Protein AF-A0A7X6VPW9-F1 (afdb_monomer_lite)

Structure (mmCIF, N/CA/C/O backbone):
data_AF-A0A7X6VPW9-F1
#
_entry.id   AF-A0A7X6VPW9-F1
#
loop_
_atom_site.group_PDB
_atom_site.id
_atom_site.type_symbol
_atom_site.label_atom_id
_atom_site.label_alt_id
_atom_site.label_comp_id
_atom_site.label_asym_id
_atom_site.label_entity_id
_atom_site.label_seq_id
_atom_site.pdbx_PDB_ins_code
_atom_site.Cartn_x
_atom_site.Cartn_y
_atom_site.Cartn_z
_atom_site.occupancy
_atom_site.B_iso_or_equiv
_atom_site.auth_seq_id
_atom_site.auth_comp_id
_atom_site.auth_asym_id
_atom_site.auth_atom_id
_atom_site.pdbx_PDB_model_num
ATOM 1 N N . MET A 1 1 ? 8.548 7.202 4.779 1.00 38.59 1 MET A N 1
ATOM 2 C CA . MET A 1 1 ? 9.000 7.672 3.436 1.00 38.59 1 MET A CA 1
ATOM 3 C C . MET A 1 1 ? 10.246 6.961 2.895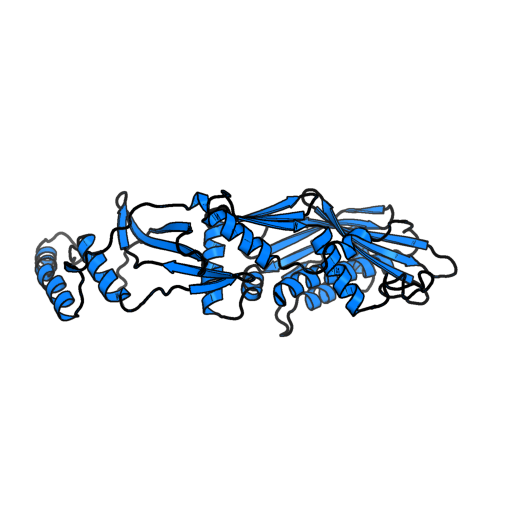 1.00 38.59 1 MET A C 1
ATOM 5 O O . MET A 1 1 ? 10.114 6.258 1.903 1.00 38.59 1 MET A O 1
ATOM 9 N N . LYS A 1 2 ? 11.444 7.090 3.501 1.00 44.09 2 LYS A N 1
ATOM 10 C CA . LYS A 1 2 ? 12.704 6.524 2.947 1.00 44.09 2 LYS A CA 1
ATOM 11 C C . LYS A 1 2 ? 12.628 5.031 2.587 1.00 44.09 2 LYS A C 1
ATOM 13 O O . LYS A 1 2 ? 13.277 4.612 1.638 1.00 44.09 2 LYS A O 1
ATOM 18 N N . LYS A 1 3 ? 11.846 4.243 3.328 1.00 51.88 3 LYS A N 1
ATOM 19 C CA . LYS A 1 3 ? 11.733 2.793 3.142 1.00 51.88 3 LYS A CA 1
ATOM 20 C C . LYS A 1 3 ? 10.698 2.377 2.074 1.00 51.88 3 LYS A C 1
ATOM 22 O O . LYS A 1 3 ? 11.030 1.548 1.243 1.00 51.88 3 LYS A O 1
ATOM 27 N N . LEU A 1 4 ? 9.534 3.036 1.981 1.00 50.69 4 LEU A N 1
ATOM 28 C CA . LEU A 1 4 ? 8.599 2.864 0.847 1.00 50.69 4 LEU A CA 1
ATOM 29 C C . LEU A 1 4 ? 9.268 3.221 -0.493 1.00 50.69 4 LEU A C 1
ATOM 31 O O . LEU A 1 4 ? 9.132 2.507 -1.481 1.00 50.69 4 LEU A O 1
ATOM 35 N N . PHE A 1 5 ? 10.076 4.289 -0.501 1.00 55.38 5 PHE A N 1
ATOM 36 C CA . PHE A 1 5 ? 10.921 4.610 -1.648 1.00 55.38 5 PHE A CA 1
ATOM 37 C C . PHE A 1 5 ? 11.896 3.467 -1.962 1.00 55.38 5 PHE A C 1
ATOM 39 O O . PHE A 1 5 ? 11.997 3.087 -3.121 1.00 55.38 5 PHE A O 1
ATOM 46 N N . LYS A 1 6 ? 12.572 2.871 -0.966 1.00 56.34 6 LYS A N 1
ATOM 47 C CA . LYS A 1 6 ? 13.456 1.709 -1.190 1.00 56.34 6 LYS A CA 1
ATOM 48 C C . LYS A 1 6 ? 12.727 0.525 -1.830 1.00 56.34 6 LYS A C 1
ATOM 50 O O . LYS A 1 6 ? 13.321 -0.111 -2.685 1.00 56.34 6 LYS A O 1
ATOM 55 N N . LEU A 1 7 ? 11.470 0.264 -1.477 1.00 59.59 7 LEU A N 1
ATOM 56 C CA . LEU A 1 7 ? 10.673 -0.801 -2.090 1.00 59.59 7 LEU A CA 1
ATOM 57 C C . LEU A 1 7 ? 10.405 -0.545 -3.579 1.00 59.59 7 LEU A C 1
ATOM 59 O O . LEU A 1 7 ? 10.707 -1.387 -4.423 1.00 59.59 7 LEU A O 1
ATOM 63 N N . ILE A 1 8 ? 9.893 0.647 -3.899 1.00 58.84 8 ILE A N 1
ATOM 64 C CA . ILE A 1 8 ? 9.652 1.081 -5.282 1.00 58.84 8 ILE A CA 1
ATOM 65 C C . ILE A 1 8 ? 10.965 1.030 -6.078 1.00 58.84 8 ILE A C 1
ATOM 67 O O . ILE A 1 8 ? 10.999 0.511 -7.192 1.00 58.84 8 ILE A O 1
ATOM 71 N N . PHE A 1 9 ? 12.071 1.491 -5.486 1.00 61.12 9 PHE A N 1
ATOM 72 C CA . PHE A 1 9 ? 13.394 1.416 -6.105 1.00 61.12 9 PHE A CA 1
ATOM 73 C C . PHE A 1 9 ? 13.933 -0.004 -6.231 1.00 61.12 9 PHE A C 1
ATOM 75 O O . PHE A 1 9 ? 14.598 -0.273 -7.222 1.00 61.12 9 PHE A O 1
ATOM 82 N N . GLY A 1 10 ? 13.649 -0.903 -5.290 1.00 63.62 10 GLY A N 1
ATOM 83 C CA . GLY A 1 10 ? 14.022 -2.315 -5.370 1.00 63.62 10 GLY A CA 1
ATOM 84 C C . GLY A 1 10 ? 13.338 -2.997 -6.551 1.00 63.62 10 GLY A C 1
ATOM 85 O O . GLY A 1 10 ? 14.007 -3.630 -7.365 1.00 63.62 10 GLY A O 1
ATOM 86 N N . LEU A 1 11 ? 12.033 -2.757 -6.720 1.00 63.47 11 LEU A N 1
ATOM 87 C CA . LEU A 1 11 ? 11.271 -3.193 -7.893 1.00 63.47 11 LEU A CA 1
ATOM 88 C C . LEU A 1 11 ? 11.865 -2.629 -9.192 1.00 63.47 11 LEU A C 1
ATOM 90 O O . LEU A 1 11 ? 12.164 -3.384 -10.112 1.00 63.47 11 LEU A O 1
ATOM 94 N N . ILE A 1 12 ? 12.107 -1.316 -9.262 1.00 63.56 12 ILE A N 1
ATOM 95 C CA . ILE A 1 12 ? 12.683 -0.675 -10.457 1.00 63.56 12 ILE A CA 1
ATOM 96 C C . ILE A 1 12 ? 14.096 -1.207 -10.754 1.00 63.56 12 ILE A C 1
ATOM 98 O O . ILE A 1 12 ? 14.399 -1.528 -11.900 1.00 63.56 12 ILE A O 1
ATOM 102 N N . ALA A 1 13 ? 14.965 -1.322 -9.749 1.00 66.31 13 ALA A N 1
ATOM 103 C CA . ALA A 1 13 ? 16.344 -1.784 -9.900 1.00 66.31 13 ALA A CA 1
ATOM 104 C C . ALA A 1 13 ? 16.406 -3.245 -10.355 1.00 66.31 13 ALA A C 1
ATOM 106 O O . ALA A 1 13 ? 17.121 -3.549 -11.314 1.00 66.31 13 ALA A O 1
ATOM 107 N N . GLY A 1 14 ? 15.606 -4.123 -9.741 1.00 69.00 14 GLY A N 1
ATOM 108 C CA . GLY A 1 14 ? 15.511 -5.520 -10.155 1.00 69.00 14 GLY A CA 1
ATOM 109 C C . GLY A 1 14 ? 15.068 -5.651 -11.614 1.00 69.00 14 GLY A C 1
ATOM 110 O O . GLY A 1 14 ? 15.642 -6.417 -12.389 1.00 69.00 14 GLY A O 1
ATOM 111 N N . VAL A 1 15 ? 14.125 -4.809 -12.034 1.00 66.19 15 VAL A N 1
ATOM 112 C CA . VAL A 1 15 ? 13.649 -4.753 -13.420 1.00 66.19 15 VAL A CA 1
ATOM 113 C C . VAL A 1 15 ? 14.715 -4.228 -14.384 1.00 66.19 15 VAL A C 1
ATOM 115 O O . VAL A 1 15 ? 14.862 -4.763 -15.484 1.00 66.19 15 VAL A O 1
ATOM 118 N N . ILE A 1 16 ? 15.488 -3.213 -13.990 1.00 66.38 16 ILE A N 1
ATOM 119 C CA . ILE A 1 16 ? 16.600 -2.690 -14.796 1.00 66.38 16 ILE A CA 1
ATOM 120 C C . ILE A 1 16 ? 17.638 -3.783 -15.044 1.00 66.38 16 ILE A C 1
ATOM 122 O O . ILE A 1 16 ? 18.076 -3.958 -16.179 1.00 66.38 16 ILE A O 1
ATOM 126 N N . ILE A 1 17 ? 18.012 -4.533 -14.009 1.00 71.06 17 ILE A N 1
ATOM 127 C CA . ILE A 1 17 ? 19.004 -5.610 -14.112 1.00 71.06 17 ILE A CA 1
ATOM 128 C C . ILE A 1 17 ? 18.495 -6.710 -15.027 1.00 71.06 17 ILE A C 1
ATOM 130 O O . ILE A 1 17 ? 19.197 -7.105 -15.959 1.00 71.06 17 ILE A O 1
ATOM 134 N N . LEU A 1 18 ? 17.246 -7.135 -14.827 1.00 74.31 18 LEU A N 1
ATOM 135 C CA . LEU A 1 18 ? 16.594 -8.106 -15.693 1.00 74.31 18 LEU A CA 1
ATOM 136 C C . LEU A 1 18 ? 16.639 -7.647 -17.159 1.00 74.31 18 LEU A C 1
ATOM 138 O O . LEU A 1 18 ? 17.062 -8.396 -18.040 1.00 74.31 18 LEU A O 1
ATOM 142 N N . ALA A 1 19 ? 16.265 -6.395 -17.424 1.00 67.81 19 ALA A N 1
ATOM 143 C CA . ALA A 1 19 ? 16.240 -5.829 -18.766 1.00 67.81 19 ALA A CA 1
ATOM 144 C C . ALA A 1 19 ? 17.644 -5.693 -19.392 1.00 67.81 19 ALA A C 1
ATOM 146 O O . ALA A 1 19 ? 17.805 -5.995 -20.577 1.00 67.81 19 ALA A O 1
ATOM 147 N N . ILE A 1 20 ? 18.670 -5.315 -18.619 1.00 68.56 20 ILE A N 1
ATOM 148 C CA . ILE A 1 20 ? 20.073 -5.276 -19.071 1.00 68.56 20 ILE A CA 1
ATOM 149 C C . ILE A 1 20 ? 20.537 -6.672 -19.485 1.00 68.56 20 ILE A C 1
ATOM 151 O O . ILE A 1 20 ? 21.063 -6.840 -20.585 1.00 68.56 20 ILE A O 1
ATOM 155 N N . VAL A 1 21 ? 20.304 -7.679 -18.643 1.00 69.12 21 VAL A N 1
ATOM 156 C CA . VAL A 1 21 ? 20.733 -9.060 -18.896 1.00 69.12 21 VAL A CA 1
ATOM 157 C C . VAL A 1 21 ? 20.117 -9.601 -20.181 1.00 69.12 21 VAL A C 1
ATOM 159 O O . VAL A 1 21 ? 20.808 -10.206 -21.003 1.00 69.12 21 VAL A O 1
ATOM 162 N N . ILE A 1 22 ? 18.831 -9.331 -20.401 1.00 66.56 22 ILE A N 1
ATOM 163 C CA . ILE A 1 22 ? 18.145 -9.758 -21.618 1.00 66.56 22 ILE A CA 1
ATOM 164 C C . ILE A 1 22 ? 18.714 -9.049 -22.850 1.00 66.56 22 ILE A C 1
ATOM 166 O O . ILE A 1 22 ? 18.916 -9.675 -23.890 1.00 66.56 22 ILE A O 1
ATOM 170 N N . VAL A 1 23 ? 18.996 -7.751 -22.764 1.00 63.66 23 VAL A N 1
ATOM 171 C CA . VAL A 1 23 ? 19.534 -6.998 -23.902 1.00 63.66 23 VAL A CA 1
ATOM 172 C C . VAL A 1 23 ? 20.939 -7.476 -24.258 1.00 63.66 23 VAL A C 1
ATOM 174 O O . VAL A 1 23 ? 21.189 -7.746 -25.433 1.00 63.66 23 VAL A O 1
ATOM 177 N N . VAL A 1 24 ? 21.815 -7.670 -23.266 1.00 65.00 24 VAL A N 1
ATOM 178 C CA . VAL A 1 24 ? 23.155 -8.255 -23.458 1.00 65.00 24 VAL A CA 1
ATOM 179 C C . VAL A 1 24 ? 23.053 -9.628 -24.131 1.00 65.00 24 VAL A C 1
ATOM 181 O O . VAL A 1 24 ? 23.787 -9.904 -25.077 1.00 65.00 24 VAL A O 1
ATOM 184 N N . ALA A 1 25 ? 22.090 -10.459 -23.721 1.00 61.47 25 ALA A N 1
ATOM 185 C CA . ALA A 1 25 ? 21.882 -11.791 -24.287 1.00 61.47 25 ALA A CA 1
ATOM 186 C C . ALA A 1 25 ? 21.341 -11.799 -25.734 1.00 61.47 25 ALA A C 1
ATOM 188 O O . ALA A 1 25 ? 21.463 -12.817 -26.416 1.00 61.47 25 ALA A O 1
ATOM 189 N N . THR A 1 26 ? 20.734 -10.705 -26.216 1.00 61.22 26 THR A N 1
ATOM 190 C CA . THR A 1 26 ? 19.959 -10.701 -27.478 1.00 61.22 26 THR A CA 1
ATOM 191 C C . THR A 1 26 ? 20.450 -9.687 -28.514 1.00 61.22 26 THR A C 1
ATOM 193 O O . THR A 1 26 ? 19.733 -9.375 -29.472 1.00 61.22 26 THR A O 1
ATOM 196 N N . PHE A 1 27 ? 21.656 -9.146 -28.343 1.00 57.97 27 PHE A N 1
ATOM 197 C CA . PHE A 1 27 ? 22.191 -8.121 -29.235 1.00 57.97 27 PHE A CA 1
ATOM 198 C C . PHE A 1 27 ? 22.330 -8.660 -30.671 1.00 57.97 27 PHE A C 1
ATOM 200 O O . PHE A 1 27 ? 23.233 -9.439 -30.952 1.00 57.97 27 PHE A O 1
ATOM 207 N N . VAL A 1 28 ? 21.363 -8.275 -31.526 1.00 51.91 28 VAL A N 1
ATOM 208 C CA . VAL A 1 28 ? 21.361 -8.145 -33.007 1.00 51.91 28 VAL A CA 1
ATOM 209 C C . VAL A 1 28 ? 19.921 -7.909 -33.555 1.00 51.91 28 VAL A C 1
ATOM 211 O O . VAL A 1 28 ? 19.779 -7.419 -34.670 1.00 51.91 28 VAL A O 1
ATOM 214 N N . LEU A 1 29 ? 18.826 -8.137 -32.796 1.00 54.38 29 LEU A N 1
ATOM 215 C CA . LEU A 1 29 ? 17.442 -8.155 -33.354 1.00 54.38 29 LEU A CA 1
ATOM 216 C C . LEU A 1 29 ? 16.437 -7.077 -32.855 1.00 54.38 29 LEU A C 1
ATOM 218 O O . LEU A 1 29 ? 15.230 -7.226 -33.042 1.00 54.38 29 LEU A O 1
ATOM 222 N N . LEU A 1 30 ? 16.881 -5.976 -32.235 1.00 63.44 30 LEU A N 1
ATOM 223 C CA . LEU A 1 30 ? 16.057 -5.222 -31.264 1.00 63.44 30 LEU A CA 1
ATOM 224 C C . LEU A 1 30 ? 15.492 -3.849 -31.685 1.00 63.44 30 LEU A C 1
ATOM 226 O O . LEU A 1 30 ? 14.998 -3.122 -30.822 1.00 63.44 30 LEU A O 1
ATOM 230 N N . ARG A 1 31 ? 15.517 -3.473 -32.973 1.00 71.19 31 ARG A N 1
ATOM 231 C CA . ARG A 1 31 ? 15.188 -2.090 -33.379 1.00 71.19 31 ARG A CA 1
ATOM 232 C C . ARG A 1 31 ? 13.785 -1.639 -32.931 1.00 71.19 31 ARG A C 1
ATOM 234 O O . ARG A 1 31 ? 12.773 -2.186 -33.375 1.00 71.19 31 ARG A O 1
ATOM 241 N N . ASP A 1 32 ? 13.746 -0.579 -32.127 1.00 77.44 32 ASP A N 1
ATOM 242 C CA . ASP A 1 32 ? 12.547 0.088 -31.615 1.00 77.44 32 ASP A CA 1
ATOM 243 C C . ASP A 1 32 ? 12.872 1.551 -31.265 1.00 77.44 32 ASP A C 1
ATOM 245 O O . ASP A 1 32 ? 13.778 1.833 -30.484 1.00 77.44 32 ASP A O 1
ATOM 249 N N . ASN A 1 33 ? 12.127 2.487 -31.859 1.00 77.50 33 ASN A N 1
ATOM 250 C CA . ASN A 1 33 ? 12.382 3.927 -31.769 1.00 77.50 33 ASN A CA 1
ATOM 251 C C . ASN A 1 33 ? 11.701 4.609 -30.567 1.00 77.50 33 ASN A C 1
ATOM 253 O O . ASN A 1 33 ? 11.688 5.840 -30.510 1.00 77.50 33 ASN A O 1
ATOM 257 N N . THR A 1 34 ? 11.108 3.854 -29.641 1.00 81.56 34 THR A N 1
ATOM 258 C CA . THR A 1 34 ? 10.337 4.433 -28.529 1.00 81.56 34 THR A CA 1
ATOM 259 C C . THR A 1 34 ? 11.195 5.361 -27.669 1.00 81.56 34 THR A C 1
ATOM 261 O O . THR A 1 34 ? 12.300 4.999 -27.262 1.00 81.56 34 THR A O 1
ATOM 264 N N . GLN A 1 35 ? 10.702 6.570 -27.416 1.00 81.69 35 GLN A N 1
ATOM 265 C CA . GLN A 1 35 ? 11.395 7.596 -26.636 1.00 81.69 35 GLN A CA 1
ATOM 266 C C . GLN A 1 35 ? 10.900 7.598 -25.193 1.00 81.69 35 GLN A C 1
ATOM 268 O O . GLN A 1 35 ? 9.784 7.162 -24.926 1.00 81.69 35 GLN A O 1
ATOM 273 N N . ALA A 1 36 ? 11.738 8.088 -24.284 1.00 83.50 36 ALA A N 1
ATOM 274 C CA . ALA A 1 36 ? 11.322 8.293 -22.907 1.00 83.50 36 ALA A CA 1
ATOM 275 C C . ALA A 1 36 ? 10.251 9.407 -22.835 1.00 83.50 36 ALA A C 1
ATOM 277 O O . ALA A 1 36 ? 10.357 10.378 -23.592 1.00 83.50 36 ALA A O 1
ATOM 278 N N . PRO A 1 37 ? 9.244 9.294 -21.951 1.00 84.81 37 PRO A N 1
ATOM 279 C CA . PRO A 1 37 ? 8.172 10.275 -21.814 1.00 84.81 37 PRO A CA 1
ATOM 280 C C . PRO A 1 37 ? 8.675 11.501 -21.040 1.00 84.81 37 PRO A C 1
ATOM 282 O O . PRO A 1 37 ? 8.521 11.608 -19.825 1.00 84.81 37 PRO A O 1
ATOM 285 N N . THR A 1 38 ? 9.311 12.434 -21.749 1.00 82.75 38 THR A N 1
ATOM 286 C CA . THR A 1 38 ? 9.923 13.632 -21.151 1.00 82.75 38 THR A CA 1
ATOM 287 C C . THR A 1 38 ? 8.917 14.479 -20.380 1.00 82.75 38 THR A C 1
ATOM 289 O O . THR A 1 38 ? 9.231 14.961 -19.296 1.00 82.75 38 THR A O 1
ATOM 292 N N . ASP A 1 39 ? 7.694 14.608 -20.891 1.00 82.56 39 ASP A N 1
ATOM 293 C CA . ASP A 1 39 ? 6.646 15.409 -20.254 1.00 82.56 39 ASP A CA 1
ATOM 294 C C . ASP A 1 39 ? 6.262 14.835 -18.880 1.00 82.56 39 ASP A C 1
ATOM 296 O O . ASP A 1 39 ? 6.074 15.577 -17.918 1.00 82.56 39 ASP A O 1
ATOM 300 N N . GLU A 1 40 ? 6.243 13.507 -18.743 1.00 79.44 40 GLU A N 1
ATOM 301 C CA . GLU A 1 40 ? 5.917 12.829 -17.485 1.00 79.44 40 GLU A CA 1
ATOM 302 C C . GLU A 1 40 ? 7.059 12.874 -16.466 1.00 79.44 40 GLU A C 1
ATOM 304 O O . GLU A 1 40 ? 6.809 12.981 -15.268 1.00 79.44 40 GLU A O 1
ATOM 309 N N . PHE A 1 41 ? 8.316 12.866 -16.919 1.00 81.44 41 PHE A N 1
ATOM 310 C CA . PHE A 1 41 ? 9.484 13.057 -16.048 1.00 81.44 41 PHE A CA 1
ATOM 311 C C . PHE A 1 41 ? 9.503 14.426 -15.357 1.00 81.44 41 PHE A C 1
ATOM 313 O O . PHE A 1 41 ? 10.054 14.572 -14.258 1.00 81.44 41 PHE A O 1
ATOM 320 N N . HIS A 1 42 ? 8.895 15.431 -15.984 1.00 75.25 42 HIS A N 1
ATOM 321 C CA . HIS A 1 42 ? 8.805 16.785 -15.446 1.00 75.25 42 HIS A CA 1
ATOM 322 C C . HIS A 1 42 ? 7.470 17.087 -14.757 1.00 75.25 42 HIS A C 1
ATOM 324 O O . HIS A 1 42 ? 7.396 18.074 -14.030 1.00 75.25 42 HIS A O 1
ATOM 330 N N . ALA A 1 43 ? 6.449 16.242 -14.933 1.00 65.62 43 ALA A N 1
ATOM 331 C CA . ALA A 1 43 ? 5.099 16.498 -14.439 1.00 65.62 43 ALA A CA 1
ATOM 332 C C . ALA A 1 43 ? 5.006 16.537 -12.906 1.00 65.62 43 ALA A C 1
ATOM 334 O O . ALA A 1 43 ? 4.348 17.425 -12.379 1.00 65.62 43 ALA A O 1
ATOM 335 N N . ASN A 1 44 ? 5.648 15.605 -12.185 1.00 64.38 44 ASN A N 1
ATOM 336 C CA . ASN A 1 44 ? 5.582 15.558 -10.717 1.00 64.38 44 ASN A CA 1
ATOM 337 C C . ASN A 1 44 ? 6.770 14.808 -10.089 1.00 64.38 44 ASN A C 1
ATOM 339 O O . ASN A 1 44 ? 6.747 13.590 -9.943 1.00 64.38 44 ASN A O 1
ATOM 343 N N . GLN A 1 45 ? 7.808 15.535 -9.664 1.00 58.47 45 GLN A N 1
ATOM 344 C CA . GLN A 1 45 ? 9.024 14.949 -9.062 1.00 58.47 45 GLN A CA 1
ATOM 345 C C . GLN A 1 45 ? 8.984 14.836 -7.529 1.00 58.47 45 GLN A C 1
ATOM 347 O O . GLN A 1 45 ? 9.873 14.231 -6.922 1.00 58.47 45 GLN A O 1
ATOM 352 N N . ASN A 1 46 ? 7.966 15.419 -6.897 1.00 56.41 46 ASN A N 1
ATOM 353 C CA . ASN A 1 46 ? 7.755 15.374 -5.457 1.00 56.41 46 ASN A CA 1
ATOM 354 C C . ASN A 1 46 ? 6.354 14.826 -5.202 1.00 56.41 46 ASN A C 1
ATOM 356 O O . ASN A 1 46 ? 5.375 15.554 -5.306 1.00 56.41 46 ASN A O 1
ATOM 360 N N . ILE A 1 47 ? 6.271 13.536 -4.895 1.00 57.78 47 ILE A N 1
ATOM 361 C CA . ILE A 1 47 ? 5.053 12.936 -4.359 1.00 57.78 47 ILE A CA 1
ATOM 362 C C . ILE A 1 47 ? 5.251 12.715 -2.881 1.00 57.78 47 ILE A C 1
ATOM 364 O O . ILE A 1 47 ? 6.232 12.092 -2.463 1.00 57.78 47 ILE A O 1
ATOM 368 N N . VAL A 1 48 ? 4.267 13.165 -2.122 1.00 63.38 48 VAL A N 1
ATOM 369 C CA . VAL A 1 48 ? 4.035 12.705 -0.768 1.00 63.38 48 VAL A CA 1
ATOM 370 C C . VAL A 1 48 ? 2.691 11.985 -0.817 1.00 63.38 48 VAL A C 1
ATOM 372 O O . VAL A 1 48 ? 1.653 12.572 -0.564 1.00 63.38 48 VAL A O 1
ATOM 375 N N . LEU A 1 49 ? 2.698 10.700 -1.192 1.00 64.50 49 LEU A N 1
ATOM 376 C CA . LEU A 1 49 ? 1.504 9.830 -1.194 1.00 64.50 49 LEU A CA 1
ATOM 377 C C . LEU A 1 49 ? 0.778 9.898 0.156 1.00 64.50 49 LEU A C 1
ATOM 379 O O . LEU A 1 49 ? -0.432 9.760 0.253 1.00 64.50 49 LEU A O 1
ATOM 383 N N . VAL A 1 50 ? 1.562 10.135 1.203 1.00 66.12 50 VAL A N 1
ATOM 384 C CA . VAL A 1 50 ? 1.105 10.318 2.573 1.00 66.12 50 VAL A CA 1
ATOM 385 C C . VAL A 1 50 ? 0.270 11.598 2.737 1.00 66.12 50 VAL A C 1
ATOM 387 O O . VAL A 1 50 ? -0.686 11.569 3.495 1.00 66.12 50 VAL A O 1
ATOM 390 N N . ASP A 1 51 ? 0.566 12.679 2.006 1.00 73.12 51 ASP A N 1
ATOM 391 C CA . ASP A 1 51 ? -0.238 13.911 2.014 1.00 73.12 51 ASP A CA 1
ATOM 392 C C . ASP A 1 51 ? -1.543 13.722 1.229 1.00 73.12 51 ASP A C 1
ATOM 394 O O . ASP A 1 51 ? -2.586 14.214 1.644 1.00 73.12 51 ASP A O 1
ATOM 398 N N . GLU A 1 52 ? -1.513 12.980 0.116 1.00 76.12 52 GLU A N 1
ATOM 399 C CA . GLU A 1 52 ? -2.731 12.626 -0.630 1.00 76.12 52 GLU A CA 1
ATOM 400 C C . GLU A 1 52 ? -3.661 11.750 0.217 1.00 76.12 52 GLU A C 1
ATOM 402 O O . GLU A 1 52 ? -4.851 12.036 0.323 1.00 76.12 52 GLU A O 1
ATOM 407 N N . LEU A 1 53 ? -3.100 10.755 0.913 1.00 76.12 53 LEU A N 1
ATOM 408 C CA . LEU A 1 53 ? -3.823 9.980 1.919 1.00 76.12 53 LEU A CA 1
ATOM 409 C C . LEU A 1 53 ? -4.370 10.882 3.030 1.00 76.12 53 LEU A C 1
ATOM 411 O O . LEU A 1 53 ? -5.550 10.779 3.347 1.00 76.12 53 LEU A O 1
ATOM 415 N N . ALA A 1 54 ? -3.557 11.776 3.602 1.00 79.50 54 ALA A N 1
ATOM 416 C CA . ALA A 1 54 ? -3.993 12.678 4.669 1.00 79.50 54 ALA A CA 1
ATOM 417 C C . ALA A 1 54 ? -5.179 13.555 4.244 1.00 79.50 54 ALA A C 1
ATOM 419 O O . ALA A 1 54 ? -6.156 13.660 4.981 1.00 79.50 54 ALA A O 1
ATOM 420 N N . ASN A 1 55 ? -5.124 14.130 3.040 1.00 85.25 55 ASN A N 1
ATOM 421 C CA . ASN A 1 55 ? -6.223 14.915 2.482 1.00 85.25 55 ASN A CA 1
ATOM 422 C C . ASN A 1 55 ? -7.467 14.050 2.252 1.00 85.25 55 ASN A C 1
ATOM 424 O O . ASN A 1 55 ? -8.572 14.468 2.575 1.00 85.25 55 ASN A O 1
ATOM 428 N N . SER A 1 56 ? -7.301 12.818 1.767 1.00 85.81 56 SER A N 1
ATOM 429 C CA . SER A 1 56 ? -8.437 11.919 1.567 1.00 85.81 56 SER A CA 1
ATOM 430 C C . SER A 1 56 ? -9.104 11.492 2.882 1.00 85.81 56 SER A C 1
ATOM 432 O O . SER A 1 56 ? -10.330 11.407 2.947 1.00 85.81 56 SER A O 1
ATOM 434 N N . PHE A 1 57 ? -8.327 11.280 3.949 1.00 85.81 57 PHE A N 1
ATOM 435 C CA . PHE A 1 57 ? -8.864 11.088 5.300 1.00 85.81 57 PHE A CA 1
ATOM 436 C C . PHE A 1 57 ? -9.659 12.313 5.777 1.00 85.81 57 PHE A C 1
ATOM 438 O O . PHE A 1 57 ? -10.695 12.146 6.414 1.00 85.81 57 PHE A O 1
ATOM 445 N N . ASP A 1 58 ? -9.212 13.524 5.445 1.00 86.81 58 ASP A N 1
ATOM 446 C CA . ASP A 1 58 ? -9.855 14.782 5.850 1.00 86.81 58 ASP A CA 1
ATOM 447 C C . ASP A 1 58 ? -11.201 14.967 5.143 1.00 86.81 58 ASP A C 1
ATOM 449 O O . ASP A 1 58 ? -12.231 15.230 5.767 1.00 86.81 58 ASP A O 1
ATOM 453 N N . ASP A 1 59 ? -11.220 14.721 3.834 1.00 89.44 59 ASP A N 1
ATOM 454 C CA . ASP A 1 59 ? -12.437 14.726 3.026 1.00 89.44 59 ASP A CA 1
ATOM 455 C C . ASP A 1 59 ? -13.438 13.663 3.512 1.00 89.44 59 ASP A C 1
ATOM 457 O O . ASP A 1 59 ? -14.649 13.897 3.535 1.00 89.44 59 ASP A O 1
ATOM 461 N N . TYR A 1 60 ? -12.944 12.504 3.954 1.00 90.00 60 TYR A N 1
ATOM 462 C CA . TYR A 1 60 ? -13.783 11.443 4.506 1.00 90.00 60 TYR A CA 1
ATOM 463 C C . TYR A 1 60 ? -14.354 11.812 5.884 1.00 90.00 60 TYR A C 1
ATOM 465 O O . TYR A 1 60 ? -15.555 11.657 6.115 1.00 90.00 60 TYR A O 1
ATOM 473 N N . PHE A 1 61 ? -13.532 12.331 6.801 1.00 89.75 61 PHE A N 1
ATOM 474 C CA . PHE A 1 61 ? -13.975 12.733 8.142 1.00 89.75 61 PHE A CA 1
ATOM 475 C C . PHE A 1 61 ? -14.946 13.918 8.111 1.00 89.75 61 PHE A C 1
ATOM 477 O O . PHE A 1 61 ? -15.919 13.923 8.869 1.00 89.75 61 PHE A O 1
ATOM 484 N N . SER A 1 62 ? -14.744 14.866 7.193 1.00 88.94 62 SER A N 1
ATOM 485 C CA . SER A 1 62 ? -15.670 15.981 6.943 1.00 88.94 62 SER A CA 1
ATOM 486 C C . SER A 1 62 ? -16.957 15.556 6.215 1.00 88.94 62 SER A C 1
ATOM 488 O O . SER A 1 62 ? -17.901 16.341 6.097 1.00 88.94 62 SER A O 1
ATOM 490 N N . GLY A 1 63 ? -17.036 14.305 5.745 1.00 86.62 63 GLY A N 1
ATOM 491 C CA . GLY A 1 63 ? -18.202 13.743 5.062 1.00 86.62 63 GLY A CA 1
ATOM 492 C C . GLY A 1 63 ? -18.355 14.175 3.601 1.00 86.62 63 GLY A C 1
ATOM 493 O O . GLY A 1 63 ? -19.429 13.989 3.026 1.00 86.62 63 GLY A O 1
ATOM 494 N N . GLN A 1 64 ? -17.312 14.745 2.992 1.00 87.38 64 GLN A N 1
ATOM 495 C CA . GLN A 1 64 ? -17.287 15.081 1.564 1.00 87.38 64 GLN A CA 1
ATOM 496 C C . GLN A 1 64 ? -17.184 13.830 0.687 1.00 87.38 64 GLN A C 1
ATOM 498 O O . GLN A 1 64 ? -17.720 13.803 -0.424 1.00 87.38 64 GLN A O 1
ATOM 503 N N . THR A 1 65 ? -16.525 12.785 1.189 1.00 87.31 65 THR A N 1
ATOM 504 C CA . THR A 1 65 ? -16.354 11.503 0.502 1.00 87.31 65 THR A CA 1
ATOM 505 C C . THR A 1 65 ? -16.868 10.342 1.352 1.00 87.31 65 THR A C 1
ATOM 507 O O . THR A 1 65 ? -17.001 10.423 2.572 1.00 87.31 65 THR A O 1
ATOM 510 N N . THR A 1 66 ? -17.195 9.232 0.691 1.00 82.56 66 THR A N 1
ATOM 511 C CA . THR A 1 66 ? -17.649 7.990 1.342 1.00 82.56 66 THR A CA 1
ATOM 512 C C . THR A 1 66 ? -16.546 6.942 1.457 1.00 82.56 66 THR A C 1
ATOM 514 O O . THR A 1 66 ? -16.781 5.860 1.981 1.00 82.56 66 THR A O 1
ATOM 517 N N . SER A 1 67 ? -15.358 7.221 0.943 1.00 82.00 67 SER A N 1
ATOM 518 C CA . SER A 1 67 ? -14.220 6.313 0.972 1.00 82.00 67 SER A CA 1
ATOM 519 C C . SER A 1 67 ? -12.940 7.127 0.945 1.00 82.00 67 SER A C 1
ATOM 521 O O . SER A 1 67 ? -12.912 8.240 0.416 1.00 82.00 67 SER A O 1
ATOM 523 N N . ILE A 1 68 ? -11.884 6.552 1.505 1.00 83.69 68 ILE A N 1
ATOM 524 C CA . ILE A 1 68 ? -10.550 7.136 1.460 1.00 83.69 68 ILE A CA 1
ATOM 525 C C . ILE A 1 68 ? -9.869 6.563 0.219 1.00 83.69 68 ILE A C 1
ATOM 527 O O . ILE A 1 68 ? -9.681 5.354 0.131 1.00 83.69 68 ILE A O 1
ATOM 531 N N . ASN A 1 69 ? -9.534 7.409 -0.748 1.00 82.50 69 ASN A N 1
ATOM 532 C CA . ASN A 1 69 ? -8.853 7.028 -1.980 1.00 82.50 69 ASN A CA 1
ATOM 533 C C . ASN A 1 69 ? -7.524 7.779 -2.075 1.00 82.50 69 ASN A C 1
ATOM 535 O O . ASN A 1 69 ? -7.468 8.992 -1.882 1.00 82.50 69 ASN A O 1
ATOM 539 N N . ALA A 1 70 ? -6.463 7.056 -2.403 1.00 78.31 70 ALA A N 1
ATOM 540 C CA . ALA A 1 70 ? -5.202 7.648 -2.813 1.00 78.31 70 ALA A CA 1
ATOM 541 C C . ALA A 1 70 ? -4.714 6.990 -4.094 1.00 78.31 70 ALA A C 1
ATOM 543 O O . ALA A 1 70 ? -4.836 5.778 -4.276 1.00 78.31 70 ALA A O 1
ATOM 544 N N . SER A 1 71 ? -4.106 7.778 -4.971 1.00 79.00 71 SER A N 1
ATOM 545 C CA . SER A 1 71 ? -3.650 7.307 -6.267 1.00 79.00 71 SER A CA 1
ATOM 546 C C . SER A 1 71 ? -2.182 7.645 -6.502 1.00 79.00 71 SER A C 1
ATOM 548 O O . SER A 1 71 ? -1.687 8.714 -6.172 1.00 79.00 71 SER A O 1
ATOM 550 N N . ILE A 1 72 ? -1.443 6.721 -7.107 1.00 78.19 72 ILE A N 1
ATOM 551 C CA . ILE A 1 72 ? -0.119 6.998 -7.658 1.00 78.19 72 ILE A CA 1
ATOM 552 C C . ILE A 1 72 ? -0.268 7.011 -9.169 1.00 78.19 72 ILE A C 1
ATOM 554 O O . ILE A 1 72 ? -0.403 5.957 -9.795 1.00 78.19 72 ILE A O 1
ATOM 558 N N . THR A 1 73 ? -0.222 8.200 -9.767 1.00 83.81 73 THR A N 1
ATOM 559 C CA . THR A 1 73 ? -0.335 8.323 -11.223 1.00 83.81 73 THR A CA 1
ATOM 560 C C . THR A 1 73 ? 0.942 7.883 -11.941 1.00 83.81 73 THR A C 1
ATOM 562 O O . THR A 1 73 ? 2.035 7.827 -11.367 1.00 83.81 73 THR A O 1
ATOM 565 N N . GLN A 1 74 ? 0.835 7.628 -13.245 1.00 85.38 74 GLN A N 1
ATOM 566 C CA . GLN A 1 74 ? 1.994 7.350 -14.099 1.00 85.38 74 GLN A CA 1
ATOM 567 C C . GLN A 1 74 ? 3.061 8.451 -14.030 1.00 85.38 74 GLN A C 1
ATOM 569 O O . GLN A 1 74 ? 4.241 8.164 -13.821 1.00 85.38 74 GLN A O 1
ATOM 574 N N . GLY A 1 75 ? 2.638 9.715 -14.132 1.00 84.00 75 GLY A N 1
ATOM 575 C CA . GLY A 1 75 ? 3.535 10.867 -14.045 1.00 84.00 75 GLY A CA 1
ATOM 576 C C . GLY A 1 75 ? 4.238 10.949 -12.692 1.00 84.00 75 GLY A C 1
ATOM 577 O O . GLY A 1 75 ? 5.417 11.289 -12.628 1.00 84.00 75 GLY A O 1
ATOM 578 N N . ASN A 1 76 ? 3.554 10.554 -11.614 1.00 79.00 76 ASN A N 1
ATOM 579 C CA . ASN A 1 76 ? 4.167 10.475 -10.297 1.00 79.00 76 ASN A CA 1
ATOM 580 C C . ASN A 1 76 ? 5.296 9.433 -10.258 1.00 79.00 76 ASN A C 1
ATOM 582 O O . ASN A 1 76 ? 6.418 9.725 -9.839 1.00 79.00 76 ASN A O 1
ATOM 586 N N . PHE A 1 77 ? 5.018 8.222 -10.738 1.00 79.56 77 PHE A N 1
ATOM 587 C CA . PHE A 1 77 ? 5.999 7.139 -10.760 1.00 79.56 77 PHE A CA 1
ATOM 588 C C . PHE A 1 77 ? 7.216 7.494 -11.635 1.00 79.56 77 PHE A C 1
ATOM 590 O O . PHE A 1 77 ? 8.368 7.327 -11.225 1.00 79.56 77 PHE A O 1
ATOM 597 N N . ASN A 1 78 ? 6.963 8.071 -12.810 1.00 85.44 78 ASN A N 1
ATOM 598 C CA . ASN A 1 78 ? 7.994 8.488 -13.757 1.00 85.44 78 ASN A CA 1
ATOM 599 C C . ASN A 1 78 ? 8.824 9.680 -13.258 1.00 85.44 78 ASN A C 1
ATOM 601 O O . ASN A 1 78 ? 10.038 9.699 -13.469 1.00 85.44 78 ASN A O 1
ATOM 605 N N . GLY A 1 79 ? 8.232 10.621 -12.520 1.00 82.44 79 GLY A N 1
ATOM 606 C CA . GLY A 1 79 ? 8.973 11.701 -11.865 1.00 82.44 79 GLY A CA 1
ATOM 607 C C . GLY A 1 79 ? 9.933 11.203 -10.776 1.00 82.44 79 GLY A C 1
ATOM 608 O O . GLY A 1 79 ? 11.062 11.691 -10.676 1.00 82.44 79 GLY A O 1
ATOM 609 N N . ILE A 1 80 ? 9.540 10.181 -10.003 1.00 77.31 80 ILE A N 1
ATOM 610 C CA . ILE A 1 80 ? 10.414 9.529 -9.008 1.00 77.31 80 ILE A CA 1
ATOM 611 C C . ILE A 1 80 ? 11.596 8.832 -9.693 1.00 77.31 80 ILE A C 1
ATOM 613 O O . ILE A 1 80 ? 12.743 8.994 -9.262 1.00 77.31 80 ILE A O 1
ATOM 617 N N . ILE A 1 81 ? 11.330 8.076 -10.765 1.00 79.94 81 ILE A N 1
ATOM 618 C CA . ILE A 1 81 ? 12.374 7.429 -11.572 1.00 79.94 81 ILE A CA 1
ATOM 619 C C . ILE A 1 81 ? 13.354 8.479 -12.092 1.00 79.94 81 ILE A C 1
ATOM 621 O O . ILE A 1 81 ? 14.565 8.338 -11.916 1.00 79.94 81 ILE A O 1
ATOM 625 N N . TYR A 1 82 ? 12.834 9.560 -12.670 1.00 85.25 82 TYR A N 1
ATOM 626 C CA . TYR A 1 82 ? 13.644 10.634 -13.224 1.00 85.25 82 TYR A CA 1
ATOM 627 C C . TYR A 1 82 ? 14.548 11.297 -12.180 1.00 85.25 82 TYR A C 1
ATOM 629 O O . TYR A 1 82 ? 15.742 11.462 -12.420 1.00 85.25 82 TYR A O 1
ATOM 637 N N . LYS A 1 83 ? 14.035 11.584 -10.978 1.00 82.62 83 LYS A N 1
ATOM 638 C CA . LYS A 1 83 ? 14.838 12.143 -9.878 1.00 82.62 83 LYS A CA 1
ATOM 639 C C . LYS A 1 83 ? 16.057 11.280 -9.545 1.00 82.62 83 LYS A C 1
ATOM 641 O O . LYS A 1 83 ? 17.129 11.811 -9.273 1.00 82.62 83 LYS A O 1
ATOM 646 N N . LYS A 1 84 ? 15.926 9.955 -9.609 1.00 77.88 84 LYS A N 1
ATOM 647 C CA . LYS A 1 84 ? 17.055 9.041 -9.373 1.00 77.88 84 LYS A CA 1
ATOM 648 C C . LYS A 1 84 ? 17.954 8.829 -10.566 1.00 77.88 84 LYS A C 1
ATOM 650 O O . LYS A 1 84 ? 19.151 8.620 -10.387 1.00 77.88 84 LYS A O 1
ATOM 655 N N . ILE A 1 85 ? 17.419 8.948 -11.771 1.00 84.06 85 ILE A N 1
ATOM 656 C CA . ILE A 1 85 ? 18.260 9.078 -12.955 1.00 84.06 85 ILE A CA 1
ATOM 657 C C . ILE A 1 85 ? 19.185 10.292 -12.802 1.00 84.06 85 ILE A C 1
ATOM 659 O O . ILE A 1 85 ? 20.382 10.155 -13.041 1.00 84.06 85 ILE A O 1
ATOM 663 N N . LEU A 1 86 ? 18.669 11.429 -12.323 1.00 85.56 86 LEU A N 1
ATOM 664 C CA . LEU A 1 86 ? 19.466 12.639 -12.095 1.00 85.56 86 LEU A CA 1
ATOM 665 C C . LEU A 1 86 ? 20.535 12.478 -11.005 1.00 85.56 86 LEU A C 1
ATOM 667 O O . LEU A 1 86 ? 21.592 13.093 -11.106 1.00 85.56 86 LEU A O 1
ATOM 671 N N . GLU A 1 87 ? 20.317 11.627 -9.996 1.00 84.50 87 GLU A N 1
ATOM 672 C CA . GLU A 1 87 ? 21.367 11.282 -9.020 1.00 84.50 87 GLU A CA 1
ATOM 673 C C . GLU A 1 87 ? 22.562 10.577 -9.686 1.00 84.50 87 GLU A C 1
ATOM 675 O O . GLU A 1 87 ? 23.699 10.741 -9.245 1.00 84.50 87 GLU A O 1
ATOM 680 N N . LYS A 1 88 ? 22.316 9.803 -10.752 1.00 81.94 88 LYS A N 1
ATOM 681 C CA . LYS A 1 88 ? 23.356 9.095 -11.512 1.00 81.94 88 LYS A CA 1
ATOM 682 C C . LYS A 1 88 ? 23.969 9.959 -12.615 1.00 81.94 88 LYS A C 1
ATOM 684 O O . LYS A 1 88 ? 25.178 9.912 -12.820 1.00 81.94 88 LYS A O 1
ATOM 689 N N . ASN A 1 89 ? 23.144 10.715 -13.333 1.00 87.12 89 ASN A N 1
ATOM 690 C CA . ASN A 1 89 ? 23.571 11.659 -14.354 1.00 87.12 89 ASN A CA 1
ATOM 691 C C . ASN A 1 89 ? 22.769 12.970 -14.235 1.00 87.12 89 ASN A C 1
ATOM 693 O O . ASN A 1 89 ? 21.666 13.059 -14.781 1.00 87.12 89 ASN A O 1
ATOM 697 N N . PRO A 1 90 ? 23.336 14.006 -13.591 1.00 89.81 90 PRO A N 1
ATOM 698 C CA . PRO A 1 90 ? 22.674 15.299 -13.413 1.00 89.81 90 PRO A CA 1
ATOM 699 C C . PRO A 1 90 ? 22.349 16.045 -14.716 1.00 89.81 90 PRO A C 1
ATOM 701 O O . PRO A 1 90 ? 21.498 16.930 -14.707 1.00 89.81 90 PRO A O 1
ATOM 704 N N . ASN A 1 91 ? 23.017 15.706 -15.825 1.00 90.12 91 ASN A N 1
ATOM 705 C CA . ASN A 1 91 ? 22.840 16.357 -17.126 1.00 90.12 91 ASN A CA 1
ATOM 706 C C . ASN A 1 91 ? 21.781 15.669 -18.001 1.00 90.12 91 ASN A C 1
ATOM 708 O O . ASN A 1 91 ? 21.423 16.196 -19.054 1.00 90.12 91 ASN A O 1
ATOM 712 N N . TYR A 1 92 ? 21.274 14.501 -17.595 1.00 89.44 92 TYR A N 1
ATOM 713 C CA . TYR A 1 92 ? 20.313 13.744 -18.391 1.00 89.44 92 TYR A CA 1
ATOM 714 C C . TYR A 1 92 ? 19.032 14.552 -18.613 1.00 89.44 92 TYR A C 1
ATOM 716 O O . TYR A 1 92 ? 18.344 14.904 -17.658 1.00 89.44 92 TYR A O 1
ATOM 724 N N . LEU A 1 93 ? 18.719 14.847 -19.878 1.00 87.62 93 LEU A N 1
ATOM 725 C CA . LEU A 1 93 ? 17.615 15.720 -20.293 1.00 87.62 93 LEU A CA 1
ATOM 726 C C . LEU A 1 93 ? 17.631 17.111 -19.623 1.00 87.62 93 LEU A C 1
ATOM 728 O O . LEU A 1 93 ? 16.607 17.791 -19.556 1.00 87.62 93 LEU A O 1
ATOM 732 N N . GLN A 1 94 ? 18.794 17.553 -19.138 1.00 82.31 94 GLN A N 1
ATOM 733 C CA . GLN A 1 94 ? 19.008 18.850 -18.500 1.00 82.31 94 GLN A CA 1
ATOM 734 C C . GLN A 1 94 ? 20.037 19.665 -19.292 1.00 82.31 94 GLN A C 1
ATOM 736 O O . GLN A 1 94 ? 21.083 19.164 -19.696 1.00 82.31 94 GLN A O 1
ATOM 741 N N . GLY A 1 95 ? 19.757 20.954 -19.494 1.00 70.88 95 GLY A N 1
ATOM 742 C CA . GLY A 1 95 ? 20.679 21.884 -20.153 1.00 70.88 95 GLY A CA 1
ATOM 743 C C . GLY A 1 95 ? 20.430 22.095 -21.650 1.00 70.88 95 GLY A C 1
ATOM 744 O O . GLY A 1 95 ? 19.426 21.665 -22.213 1.00 70.88 95 GLY A O 1
ATOM 745 N N . THR A 1 96 ? 21.336 22.843 -22.283 1.00 70.81 96 THR A N 1
ATOM 746 C CA . THR A 1 96 ? 21.178 23.356 -23.657 1.00 70.81 96 THR A CA 1
ATOM 747 C C . THR A 1 96 ? 21.936 22.545 -24.708 1.00 70.81 96 THR A C 1
ATOM 749 O O . THR A 1 96 ? 21.567 22.584 -25.884 1.00 70.81 96 THR A O 1
ATOM 752 N N . ASP A 1 97 ? 22.955 21.775 -24.311 1.00 80.19 97 ASP A N 1
ATOM 753 C CA . ASP A 1 97 ? 23.697 20.889 -25.215 1.00 80.19 97 ASP A CA 1
ATOM 754 C C . ASP A 1 97 ? 22.993 19.537 -25.383 1.00 80.19 97 ASP A C 1
ATOM 756 O O . ASP A 1 97 ? 23.429 18.483 -24.908 1.00 80.19 97 ASP A O 1
ATOM 760 N N . THR A 1 98 ? 21.886 19.593 -26.121 1.00 81.19 98 THR A N 1
ATOM 761 C CA . THR A 1 98 ? 21.052 18.440 -26.485 1.00 81.19 98 THR A CA 1
ATOM 762 C C . THR A 1 98 ? 21.774 17.405 -27.356 1.00 81.19 98 THR A C 1
ATOM 764 O O . THR A 1 98 ? 21.248 16.314 -27.593 1.00 81.19 98 THR A O 1
ATOM 767 N N . ALA A 1 99 ? 22.970 17.721 -27.870 1.00 80.62 99 ALA A N 1
ATOM 768 C CA . ALA A 1 99 ? 23.742 16.835 -28.729 1.00 80.62 99 ALA A CA 1
ATOM 769 C C . ALA A 1 99 ? 24.673 15.903 -27.941 1.00 80.62 99 ALA A C 1
ATOM 771 O O . ALA A 1 99 ? 24.989 14.820 -28.452 1.00 80.62 99 ALA A O 1
ATOM 772 N N . SER A 1 100 ? 25.059 16.283 -26.722 1.00 86.88 100 SER A N 1
ATOM 773 C CA . SER A 1 100 ? 25.942 15.496 -25.860 1.00 86.88 100 SER A CA 1
ATOM 774 C C . SER A 1 100 ? 25.343 14.135 -25.472 1.00 86.88 100 SER A C 1
ATOM 776 O O . SER A 1 100 ? 24.124 13.952 -25.387 1.00 86.88 100 SER A O 1
ATOM 778 N N . ASN A 1 101 ? 26.211 13.146 -25.242 1.00 85.38 101 ASN A N 1
ATOM 779 C CA . ASN A 1 101 ? 25.789 11.844 -24.720 1.00 85.38 101 ASN A CA 1
ATOM 780 C C . ASN A 1 101 ? 25.297 11.954 -23.270 1.00 85.38 101 ASN A C 1
ATOM 782 O O . ASN A 1 101 ? 24.350 11.258 -22.914 1.00 85.38 101 ASN A O 1
ATOM 786 N N . ASP A 1 102 ? 25.874 12.867 -22.487 1.00 85.56 102 ASP A N 1
ATOM 787 C CA . ASP A 1 102 ? 25.446 13.156 -21.116 1.00 85.56 102 ASP A CA 1
ATOM 788 C C . ASP A 1 102 ? 24.014 13.700 -21.072 1.00 85.56 102 ASP A C 1
ATOM 790 O O . ASP A 1 102 ? 23.258 13.354 -20.173 1.00 85.56 102 ASP A O 1
ATOM 794 N N . TYR A 1 103 ? 23.586 14.476 -22.071 1.00 88.44 103 TYR A N 1
ATOM 795 C CA . TYR A 1 103 ? 22.182 14.871 -22.184 1.00 88.44 103 TYR A CA 1
ATOM 796 C C . TYR A 1 103 ? 21.271 13.689 -22.550 1.00 88.44 103 TYR A C 1
ATOM 798 O O . TYR A 1 103 ? 20.162 13.558 -22.033 1.00 88.44 103 TYR A O 1
ATOM 806 N N . LYS A 1 104 ? 21.720 12.823 -23.466 1.00 86.62 104 LYS A N 1
ATOM 807 C CA . LYS A 1 104 ? 20.883 11.784 -24.096 1.00 86.62 104 LYS A CA 1
ATOM 808 C C . LYS A 1 104 ? 20.742 10.497 -23.289 1.00 86.62 104 LYS A C 1
ATOM 810 O O . LYS A 1 104 ? 19.791 9.754 -23.533 1.00 86.62 104 LYS A O 1
ATOM 815 N N . TYR A 1 105 ? 21.693 10.185 -22.411 1.00 87.50 105 TYR A N 1
ATOM 816 C CA . TYR A 1 105 ? 21.791 8.866 -21.791 1.00 87.50 105 TYR A CA 1
ATOM 817 C C . TYR A 1 105 ? 21.919 8.941 -20.276 1.00 87.50 105 TYR A C 1
ATOM 819 O O . TYR A 1 105 ? 22.722 9.695 -19.748 1.00 87.50 105 TYR A O 1
ATOM 827 N N . ILE A 1 106 ? 21.202 8.064 -19.574 1.00 87.19 106 ILE A N 1
ATOM 828 C CA . ILE A 1 106 ? 21.384 7.821 -18.135 1.00 87.19 106 ILE A CA 1
ATOM 829 C C . ILE A 1 106 ? 22.833 7.396 -17.855 1.00 87.19 106 ILE A C 1
ATOM 831 O O . ILE A 1 106 ? 23.444 7.784 -16.865 1.00 87.19 106 ILE A O 1
ATOM 835 N N . SER A 1 107 ? 23.371 6.544 -18.726 1.00 84.25 107 SER A N 1
ATOM 836 C CA . SER A 1 107 ? 24.771 6.127 -18.745 1.00 84.25 107 SER A CA 1
ATOM 837 C C . SER A 1 107 ? 25.107 5.558 -20.114 1.00 84.25 107 SER A C 1
ATOM 839 O O . SER A 1 107 ? 24.246 4.935 -20.741 1.00 84.25 107 SER A O 1
ATOM 841 N N . HIS A 1 108 ? 26.351 5.705 -20.555 1.00 83.00 108 HIS A N 1
ATOM 842 C CA . HIS A 1 108 ? 26.807 5.153 -21.825 1.00 83.00 108 HIS A CA 1
ATOM 843 C C . HIS A 1 108 ? 28.193 4.513 -21.706 1.00 83.00 108 HIS A C 1
ATOM 845 O O . HIS A 1 108 ? 29.006 4.890 -20.865 1.00 83.00 108 HIS A O 1
ATOM 851 N N . GLN A 1 109 ? 28.440 3.537 -22.570 1.00 78.81 109 GLN A N 1
ATOM 852 C CA . GLN A 1 109 ? 29.744 2.951 -22.868 1.00 78.81 109 GLN A CA 1
ATOM 853 C C . GLN A 1 109 ? 30.038 3.147 -24.362 1.00 78.81 109 GLN A C 1
ATOM 855 O O . GLN A 1 109 ? 29.271 3.812 -25.062 1.00 78.81 109 GLN A O 1
ATOM 860 N N . ASN A 1 110 ? 31.145 2.601 -24.866 1.00 77.75 110 ASN A N 1
ATOM 861 C CA . ASN A 1 110 ? 31.515 2.758 -26.275 1.00 77.75 110 ASN A CA 1
ATOM 862 C C . ASN A 1 110 ? 30.507 2.072 -27.214 1.00 77.75 110 ASN A C 1
ATOM 864 O O . ASN A 1 110 ? 30.295 2.520 -28.337 1.00 77.75 110 ASN A O 1
ATOM 868 N N . GLU A 1 111 ? 29.867 0.998 -26.754 1.00 76.25 111 GLU A N 1
ATOM 869 C CA . GLU A 1 111 ? 29.035 0.121 -27.575 1.00 76.25 111 GLU A CA 1
ATOM 870 C C . GLU A 1 111 ? 27.529 0.361 -27.397 1.00 76.25 111 GLU A C 1
ATOM 872 O O . GLU A 1 111 ? 26.742 0.015 -28.287 1.00 76.25 111 GLU A O 1
ATOM 877 N N . PHE A 1 112 ? 27.105 0.959 -26.279 1.00 78.75 112 PHE A N 1
ATOM 878 C CA . PHE A 1 112 ? 25.694 1.208 -25.980 1.00 78.75 112 PHE A CA 1
ATOM 879 C C . PHE A 1 112 ? 25.466 2.398 -25.035 1.00 78.75 112 PHE A C 1
ATOM 881 O O . PHE A 1 112 ? 26.300 2.717 -24.193 1.00 78.75 112 PHE A O 1
ATOM 888 N N . GLY A 1 113 ? 24.296 3.027 -25.141 1.00 84.12 113 GLY A N 1
ATOM 889 C CA . GLY A 1 113 ? 23.808 4.072 -24.243 1.00 84.12 113 GLY A CA 1
ATOM 890 C C . GLY A 1 113 ? 22.413 3.745 -23.720 1.00 84.12 113 GLY A C 1
ATOM 891 O O . GLY A 1 113 ? 21.532 3.364 -24.488 1.00 84.12 113 GLY A O 1
ATOM 892 N N . ILE A 1 114 ? 22.190 3.889 -22.414 1.00 85.00 114 ILE A N 1
ATOM 893 C CA . ILE A 1 114 ? 20.864 3.726 -21.807 1.00 85.00 114 ILE A CA 1
ATOM 894 C C . ILE A 1 114 ? 20.096 5.033 -21.989 1.00 85.00 114 ILE A C 1
ATOM 896 O O . ILE A 1 114 ? 20.391 6.021 -21.322 1.00 85.00 114 ILE A O 1
ATOM 900 N N . ARG A 1 115 ? 19.126 5.041 -22.905 1.00 87.44 115 ARG A N 1
ATOM 901 C CA . ARG A 1 115 ? 18.336 6.220 -23.291 1.00 87.44 115 ARG A CA 1
ATOM 902 C C . ARG A 1 115 ? 17.317 6.625 -22.237 1.00 87.44 115 ARG A C 1
ATOM 904 O O . ARG A 1 115 ? 16.988 7.793 -22.173 1.00 87.44 115 ARG A O 1
ATOM 911 N N . GLY A 1 116 ? 16.791 5.687 -21.455 1.00 86.12 116 GLY A N 1
ATOM 912 C CA . GLY A 1 116 ? 15.753 5.998 -20.476 1.00 86.12 116 GLY A CA 1
ATOM 913 C C . GLY A 1 116 ? 15.158 4.756 -19.829 1.00 86.12 116 GLY A C 1
ATOM 914 O O . GLY A 1 116 ? 15.204 3.676 -20.417 1.00 86.12 116 GLY A O 1
ATOM 915 N N . ILE A 1 117 ? 14.575 4.927 -18.644 1.00 86.00 117 ILE A N 1
ATOM 916 C CA . ILE A 1 117 ? 13.718 3.943 -17.974 1.00 86.00 117 ILE A CA 1
ATOM 917 C C . ILE A 1 117 ? 12.431 4.663 -17.593 1.00 86.00 117 ILE A C 1
ATOM 919 O O . ILE A 1 117 ? 12.502 5.758 -17.041 1.00 86.00 117 ILE A O 1
ATOM 923 N N . TRP A 1 118 ? 11.279 4.083 -17.906 1.00 89.06 118 TRP A N 1
ATOM 924 C CA . TRP A 1 118 ? 9.980 4.643 -17.536 1.00 89.06 118 TRP A CA 1
ATOM 925 C C . TRP A 1 118 ? 8.930 3.549 -17.394 1.00 89.06 118 TRP A C 1
ATOM 927 O O . TRP A 1 118 ? 9.145 2.400 -17.791 1.00 89.06 118 TRP A O 1
ATOM 937 N N . VAL A 1 119 ? 7.799 3.927 -16.818 1.00 86.81 119 VAL A N 1
ATOM 938 C CA . VAL A 1 119 ? 6.664 3.065 -16.526 1.00 86.81 119 VAL A CA 1
ATOM 939 C C . VAL A 1 119 ? 5.424 3.580 -17.231 1.00 86.81 119 VAL A C 1
ATOM 941 O O . VAL A 1 119 ? 5.175 4.780 -17.277 1.00 86.81 119 VAL A O 1
ATOM 944 N N . GLU A 1 120 ? 4.648 2.651 -17.766 1.00 89.44 120 GLU A N 1
ATOM 945 C CA . GLU A 1 120 ? 3.316 2.875 -18.299 1.00 89.44 120 GLU A CA 1
ATOM 946 C C . GLU A 1 120 ? 2.332 2.004 -17.517 1.00 89.44 120 GLU A C 1
ATOM 948 O O . GLU A 1 120 ? 2.556 0.800 -17.354 1.00 89.44 120 GLU A O 1
ATOM 953 N N . PHE A 1 121 ? 1.248 2.598 -17.025 1.00 86.31 121 PHE A N 1
ATOM 954 C CA . PHE A 1 121 ? 0.174 1.842 -16.393 1.00 86.31 121 PHE A CA 1
ATOM 955 C C . PHE A 1 121 ? -0.852 1.409 -17.444 1.00 86.31 121 PHE A C 1
ATOM 957 O O . PHE A 1 121 ? -1.266 2.170 -18.318 1.00 86.31 121 PHE A O 1
ATOM 964 N N . ALA A 1 122 ? -1.273 0.154 -17.364 1.00 85.62 122 ALA A N 1
ATOM 965 C CA . ALA A 1 122 ? -2.321 -0.431 -18.182 1.00 85.62 122 ALA A CA 1
ATOM 966 C C . ALA A 1 122 ? -3.283 -1.222 -17.286 1.00 85.62 122 ALA A C 1
ATOM 968 O O . ALA A 1 122 ? -2.982 -1.502 -16.126 1.00 85.62 122 ALA A O 1
ATOM 969 N N . ASP A 1 123 ? -4.451 -1.589 -17.816 1.00 82.81 123 ASP A N 1
ATOM 970 C CA . ASP A 1 123 ? -5.436 -2.358 -17.047 1.00 82.81 123 ASP A CA 1
ATOM 971 C C . ASP A 1 123 ? -4.796 -3.662 -16.543 1.00 82.81 123 ASP A C 1
ATOM 973 O O . ASP A 1 123 ? -4.396 -4.512 -17.344 1.00 82.81 123 ASP A O 1
ATOM 977 N N . LYS A 1 124 ? -4.682 -3.798 -15.214 1.00 80.00 124 LYS A N 1
ATOM 978 C CA . LYS A 1 124 ? -4.033 -4.931 -14.523 1.00 80.00 124 LYS A CA 1
ATOM 979 C C . LYS A 1 124 ? -2.553 -5.168 -14.870 1.00 80.00 124 LYS A C 1
ATOM 981 O O . LYS A 1 124 ? -2.024 -6.227 -14.535 1.00 80.00 124 LYS A O 1
ATOM 986 N N . GLN A 1 125 ? -1.875 -4.226 -15.534 1.00 84.62 125 GLN A N 1
ATOM 987 C CA . GLN A 1 125 ? -0.471 -4.387 -15.916 1.00 84.62 125 GLN A CA 1
ATOM 988 C C . GLN A 1 125 ? 0.368 -3.130 -15.688 1.00 84.62 125 GLN A C 1
ATOM 990 O O . GLN A 1 125 ? -0.037 -2.022 -16.027 1.00 84.62 125 GLN A O 1
ATOM 995 N N . ILE A 1 126 ? 1.583 -3.319 -15.176 1.00 85.31 126 ILE A N 1
ATOM 996 C CA . ILE A 1 126 ? 2.621 -2.285 -15.142 1.00 85.31 126 ILE A CA 1
ATOM 997 C C . ILE A 1 126 ? 3.620 -2.614 -16.246 1.00 85.31 126 ILE A C 1
ATOM 999 O O . ILE A 1 126 ? 4.230 -3.683 -16.247 1.00 85.31 126 ILE A O 1
ATOM 1003 N N . ILE A 1 127 ? 3.793 -1.712 -17.206 1.00 87.19 127 ILE A N 1
ATOM 1004 C CA . ILE A 1 127 ? 4.733 -1.888 -18.309 1.00 87.19 127 ILE A CA 1
ATOM 1005 C C . ILE A 1 127 ? 5.965 -1.047 -18.016 1.00 87.19 127 ILE A C 1
ATOM 1007 O O . ILE A 1 127 ? 5.906 0.176 -18.019 1.00 87.19 127 ILE A O 1
ATOM 1011 N N . ILE A 1 128 ? 7.103 -1.690 -17.802 1.00 86.56 128 ILE A N 1
ATOM 1012 C CA . ILE A 1 128 ? 8.371 -1.000 -17.573 1.00 86.56 128 ILE A CA 1
ATOM 1013 C C . ILE A 1 128 ? 9.184 -1.058 -18.853 1.00 86.56 128 ILE A C 1
ATOM 1015 O O . ILE A 1 128 ? 9.463 -2.141 -19.367 1.00 86.56 128 ILE A O 1
ATOM 1019 N N . THR A 1 129 ? 9.589 0.096 -19.371 1.00 86.94 129 THR A N 1
ATOM 1020 C CA . THR A 1 129 ? 10.386 0.180 -20.592 1.00 86.94 129 THR A CA 1
ATOM 1021 C C . THR A 1 129 ? 11.794 0.673 -20.294 1.00 86.94 129 THR A C 1
ATOM 1023 O O . THR A 1 129 ? 11.984 1.732 -19.707 1.00 86.94 129 THR A O 1
ATOM 1026 N N . LEU A 1 130 ? 12.784 -0.084 -20.766 1.00 85.88 130 LEU A N 1
ATOM 1027 C CA . LEU A 1 130 ? 14.191 0.289 -20.833 1.00 85.88 130 LEU A CA 1
ATOM 1028 C C . LEU A 1 130 ? 14.547 0.618 -22.290 1.00 85.88 130 LEU A C 1
ATOM 1030 O O . LEU A 1 130 ? 14.592 -0.263 -23.153 1.00 85.88 130 LEU A O 1
ATOM 1034 N N . GLY A 1 131 ? 14.807 1.892 -22.571 1.00 86.12 131 GLY A N 1
ATOM 1035 C CA . GLY A 1 131 ? 15.302 2.363 -23.861 1.00 86.12 131 GLY A CA 1
ATOM 1036 C C . GLY A 1 131 ? 16.825 2.276 -23.931 1.00 86.12 131 GLY A C 1
ATOM 1037 O O . GLY A 1 131 ? 17.514 2.794 -23.055 1.00 86.12 131 GLY A O 1
ATOM 1038 N N . ILE A 1 132 ? 17.364 1.658 -24.982 1.00 82.88 132 ILE A N 1
ATOM 1039 C CA . ILE A 1 132 ? 18.813 1.511 -25.196 1.00 82.88 132 ILE A CA 1
ATOM 1040 C C . ILE A 1 132 ? 19.144 1.880 -26.637 1.00 82.88 132 ILE A C 1
ATOM 1042 O O . ILE A 1 132 ? 18.389 1.562 -27.552 1.00 82.88 132 ILE A O 1
ATOM 1046 N N . ASP A 1 133 ? 20.276 2.534 -26.849 1.00 83.00 133 ASP A N 1
ATOM 1047 C CA . ASP A 1 133 ? 20.860 2.766 -28.164 1.00 83.00 133 ASP A CA 1
ATOM 1048 C C . ASP A 1 133 ? 22.156 1.975 -28.297 1.00 83.00 133 ASP A C 1
ATOM 1050 O O . ASP A 1 133 ? 23.002 2.034 -27.412 1.00 83.00 133 ASP A O 1
ATOM 1054 N N . SER A 1 134 ? 22.350 1.263 -29.408 1.00 77.75 134 SER A N 1
ATOM 1055 C CA . SER A 1 134 ? 23.690 0.796 -29.780 1.00 77.75 134 SER A CA 1
ATOM 1056 C C . SER A 1 134 ? 24.497 1.951 -30.365 1.00 77.75 134 SER A C 1
ATOM 1058 O O . SER A 1 134 ? 23.949 2.742 -31.133 1.00 77.75 134 SER A O 1
ATOM 1060 N N . LEU A 1 135 ? 25.780 2.033 -30.013 1.00 77.75 135 LEU A N 1
ATOM 1061 C CA . LEU A 1 135 ? 26.724 3.078 -30.426 1.00 77.75 135 LEU A CA 1
ATOM 1062 C C . LEU A 1 135 ? 27.874 2.537 -31.302 1.00 77.75 135 LEU A C 1
ATOM 1064 O O . LEU A 1 135 ? 28.810 3.267 -31.622 1.00 77.75 135 LEU A O 1
ATOM 1068 N N . LEU A 1 136 ? 27.790 1.277 -31.745 1.00 72.81 136 LEU A N 1
ATOM 1069 C CA . LEU A 1 136 ? 28.785 0.609 -32.594 1.00 72.81 136 LEU A CA 1
ATOM 1070 C C . LEU A 1 136 ? 28.761 1.143 -34.039 1.00 72.81 136 LEU A C 1
ATOM 1072 O O . LEU A 1 136 ? 28.145 0.553 -34.926 1.00 72.81 136 LEU A O 1
ATOM 1076 N N . GLY A 1 137 ? 29.413 2.283 -34.285 1.00 65.06 137 GLY A N 1
ATOM 1077 C CA . GLY A 1 137 ? 29.600 2.891 -35.615 1.00 65.06 137 GLY A CA 1
ATOM 1078 C C . GLY A 1 137 ? 28.340 3.512 -36.242 1.00 65.06 137 GLY A C 1
ATOM 1079 O O . GLY A 1 137 ? 28.442 4.495 -36.971 1.00 65.06 137 GLY A O 1
ATOM 1080 N N . PHE A 1 138 ? 27.151 3.000 -35.911 1.00 66.81 138 PHE A N 1
ATOM 1081 C CA . PHE A 1 138 ? 25.844 3.548 -36.272 1.00 66.81 138 PHE A CA 1
ATOM 1082 C C . PHE A 1 138 ? 24.877 3.435 -35.088 1.00 66.81 138 PHE A C 1
ATOM 1084 O O . PHE A 1 138 ? 24.872 2.432 -34.373 1.00 66.81 138 PHE A O 1
ATOM 1091 N N . ARG A 1 139 ? 24.028 4.454 -34.892 1.00 72.50 139 ARG A N 1
ATOM 1092 C CA . ARG A 1 139 ? 23.044 4.467 -33.800 1.00 72.50 139 ARG A CA 1
ATOM 1093 C C . ARG A 1 139 ? 21.841 3.589 -34.139 1.00 72.50 139 ARG A C 1
ATOM 1095 O O . ARG A 1 139 ? 21.071 3.927 -35.039 1.00 72.50 139 ARG A O 1
ATOM 1102 N N . PHE A 1 140 ? 21.635 2.518 -33.374 1.00 77.31 140 PHE A N 1
ATOM 1103 C CA . PHE A 1 140 ? 20.439 1.675 -33.478 1.00 77.31 140 PHE A CA 1
ATOM 1104 C C . PHE A 1 140 ? 19.598 1.760 -32.202 1.00 77.31 140 PHE A C 1
ATOM 1106 O O . PHE A 1 140 ? 19.952 1.121 -31.206 1.00 77.31 140 PHE A O 1
ATOM 1113 N N . PRO A 1 141 ? 18.482 2.514 -32.213 1.00 79.81 141 PRO A N 1
ATOM 1114 C CA . PRO A 1 141 ? 17.586 2.565 -31.073 1.00 79.81 141 PRO A CA 1
ATOM 1115 C C . PRO A 1 141 ? 16.834 1.253 -30.915 1.00 79.81 141 PRO A C 1
ATOM 1117 O O . PRO A 1 141 ? 16.328 0.671 -31.877 1.00 79.81 141 PRO A O 1
ATOM 1120 N N . SER A 1 142 ? 16.801 0.792 -29.675 1.00 79.06 142 SER A N 1
ATOM 1121 C CA . SER A 1 142 ? 16.146 -0.419 -29.211 1.00 79.06 142 SER A CA 1
ATOM 1122 C C . SER A 1 142 ? 15.388 -0.136 -27.913 1.00 79.06 142 SER A C 1
ATOM 1124 O O . SER A 1 142 ? 15.597 0.886 -27.244 1.00 79.06 142 SER A O 1
ATOM 1126 N N . ALA A 1 143 ? 14.487 -1.044 -27.554 1.00 80.06 143 ALA A N 1
ATOM 1127 C CA . ALA A 1 143 ? 13.777 -1.003 -26.284 1.00 80.06 143 ALA A CA 1
ATOM 1128 C C . ALA A 1 143 ? 13.484 -2.423 -25.793 1.00 80.06 143 ALA A C 1
ATOM 1130 O O . ALA A 1 143 ? 13.095 -3.291 -26.580 1.00 80.06 143 ALA A O 1
ATOM 1131 N N . ALA A 1 144 ? 13.640 -2.640 -24.493 1.00 78.19 144 ALA A N 1
ATOM 1132 C CA . ALA A 1 144 ? 13.123 -3.804 -23.791 1.00 78.19 144 ALA A CA 1
ATOM 1133 C C . ALA A 1 144 ? 11.935 -3.354 -22.937 1.00 78.19 144 ALA A C 1
ATOM 1135 O O . ALA A 1 144 ? 12.048 -2.381 -22.199 1.00 78.19 144 ALA A O 1
ATOM 1136 N N . ARG A 1 145 ? 10.793 -4.032 -23.054 1.00 83.56 145 ARG A N 1
ATOM 1137 C CA . ARG A 1 145 ? 9.608 -3.793 -22.224 1.00 83.56 145 ARG A CA 1
ATOM 1138 C C . ARG A 1 145 ? 9.313 -5.016 -21.386 1.00 83.56 145 ARG A C 1
ATOM 1140 O O . ARG A 1 145 ? 9.224 -6.115 -21.928 1.00 83.56 145 ARG A O 1
ATOM 1147 N N . LEU A 1 146 ? 9.122 -4.810 -20.101 1.00 81.81 146 LEU A N 1
ATOM 1148 C CA . LEU A 1 146 ? 8.667 -5.802 -19.150 1.00 81.81 146 LEU A CA 1
ATOM 1149 C C . LEU A 1 146 ? 7.198 -5.526 -18.842 1.00 81.81 146 LEU A C 1
ATOM 1151 O O . LEU A 1 146 ? 6.861 -4.408 -18.479 1.00 81.81 146 LEU A O 1
ATOM 1155 N N . TYR A 1 147 ? 6.337 -6.522 -19.005 1.00 85.88 147 TYR A N 1
ATOM 1156 C CA . TYR A 1 147 ? 4.928 -6.457 -18.637 1.00 85.88 147 TYR A CA 1
ATOM 1157 C C . TYR A 1 147 ? 4.767 -7.220 -17.330 1.00 85.88 147 TYR A C 1
ATOM 1159 O O . TYR A 1 147 ? 4.928 -8.443 -17.303 1.00 85.88 147 TYR A O 1
ATOM 1167 N N . LEU A 1 148 ? 4.486 -6.482 -16.266 1.00 81.38 148 LEU A N 1
ATOM 1168 C CA . LEU A 1 148 ? 4.247 -7.011 -14.936 1.00 81.38 148 LEU A CA 1
ATOM 1169 C C . LEU A 1 148 ? 2.746 -7.142 -14.705 1.00 81.38 148 LEU A C 1
ATOM 1171 O O . LEU A 1 148 ? 2.015 -6.166 -14.876 1.00 81.38 148 LEU A O 1
ATOM 1175 N N . GLY A 1 149 ? 2.306 -8.335 -14.330 1.00 80.38 149 GLY A N 1
ATOM 1176 C CA . GLY A 1 149 ? 1.015 -8.567 -13.705 1.00 80.38 149 GLY A CA 1
ATOM 1177 C C . GLY A 1 149 ? 1.140 -8.352 -12.201 1.00 80.38 149 GLY A C 1
ATOM 1178 O O . GLY A 1 149 ? 2.139 -8.723 -11.586 1.00 80.38 149 GLY A O 1
ATOM 1179 N N . LEU A 1 150 ? 0.136 -7.713 -11.613 1.00 71.81 150 LEU A N 1
ATOM 1180 C CA . LEU A 1 150 ? -0.006 -7.630 -10.166 1.00 71.81 150 LEU A CA 1
ATOM 1181 C C . LEU A 1 150 ? -1.126 -8.595 -9.781 1.00 71.81 150 LEU A C 1
ATOM 1183 O O . LEU A 1 150 ? -2.278 -8.345 -10.141 1.00 71.81 150 LEU A O 1
ATOM 1187 N N . ASP A 1 151 ? -0.789 -9.692 -9.106 1.00 65.81 151 ASP A N 1
ATOM 1188 C CA . ASP A 1 151 ? -1.789 -10.612 -8.570 1.00 65.81 151 ASP A CA 1
ATOM 1189 C C . ASP A 1 151 ? -1.882 -10.411 -7.059 1.00 65.81 151 ASP A C 1
ATOM 1191 O O . ASP A 1 151 ? -0.995 -10.784 -6.292 1.00 65.81 151 ASP A O 1
ATOM 1195 N N . LEU A 1 152 ? -2.945 -9.726 -6.650 1.00 59.75 152 LEU A N 1
ATOM 1196 C CA . LEU A 1 152 ? -3.217 -9.416 -5.251 1.00 59.75 152 LEU A CA 1
ATOM 1197 C C . LEU A 1 152 ? -4.157 -10.437 -4.606 1.00 59.75 152 LEU A C 1
ATOM 1199 O O . LEU A 1 152 ? -4.215 -10.508 -3.384 1.00 59.75 152 LEU A O 1
ATOM 1203 N N . GLU A 1 153 ? -4.886 -11.212 -5.412 1.00 51.50 153 GLU A N 1
ATOM 1204 C CA . GLU A 1 153 ? -5.907 -12.157 -4.944 1.00 51.50 153 GLU A CA 1
ATOM 1205 C C . GLU A 1 153 ? -5.334 -13.572 -4.773 1.00 51.50 153 GLU A C 1
ATOM 1207 O O . GLU A 1 153 ? -5.784 -14.309 -3.899 1.00 51.50 153 GLU A O 1
ATOM 1212 N N . ALA A 1 154 ? -4.329 -13.957 -5.569 1.00 46.81 154 ALA A N 1
ATOM 1213 C CA . ALA A 1 154 ? -3.685 -15.272 -5.494 1.00 46.81 154 ALA A CA 1
ATOM 1214 C C . ALA A 1 154 ? -2.416 -15.304 -4.624 1.00 46.81 154 ALA A C 1
ATOM 1216 O O . ALA A 1 154 ? -1.738 -16.334 -4.559 1.00 46.81 154 ALA A O 1
ATOM 1217 N N . ALA A 1 155 ? -2.060 -14.190 -3.983 1.00 57.53 155 ALA A N 1
ATOM 1218 C CA . ALA A 1 155 ? -0.839 -14.109 -3.200 1.00 57.53 155 ALA A CA 1
ATOM 1219 C C . ALA A 1 155 ? -0.940 -14.951 -1.905 1.00 57.53 155 ALA A C 1
ATOM 1221 O O . ALA A 1 155 ? -2.013 -15.021 -1.299 1.00 57.53 155 ALA A O 1
ATOM 1222 N N . PRO A 1 156 ? 0.158 -15.588 -1.449 1.00 61.72 156 PRO A N 1
ATOM 1223 C CA . PRO A 1 156 ? 0.213 -16.221 -0.131 1.00 61.72 156 PRO A CA 1
ATOM 1224 C C . PRO A 1 156 ? -0.253 -15.254 0.966 1.00 61.72 156 PRO A C 1
ATOM 1226 O O . PRO A 1 156 ? -0.024 -14.051 0.842 1.00 61.72 156 PRO A O 1
ATOM 1229 N N . GLU A 1 157 ? -0.838 -15.759 2.064 1.00 67.50 157 GLU A N 1
ATOM 1230 C CA . GLU A 1 157 ? -1.471 -14.926 3.114 1.00 67.50 157 GLU A CA 1
ATOM 1231 C C . GLU A 1 157 ? -0.596 -13.738 3.583 1.00 67.50 157 GLU A C 1
ATOM 1233 O O . GLU A 1 157 ? -1.127 -12.670 3.881 1.00 67.50 157 GLU A O 1
ATOM 1238 N N . ASN A 1 158 ? 0.739 -13.858 3.524 1.00 75.06 158 ASN A N 1
ATOM 1239 C CA . ASN A 1 158 ? 1.697 -12.837 3.967 1.00 75.06 158 ASN A CA 1
ATOM 1240 C C . ASN A 1 158 ? 2.582 -12.217 2.869 1.00 75.06 158 ASN A C 1
ATOM 1242 O O . ASN A 1 158 ? 3.563 -11.542 3.195 1.00 75.06 158 ASN A O 1
ATOM 1246 N N . GLU A 1 159 ? 2.273 -12.405 1.587 1.00 78.94 159 GLU A N 1
ATOM 1247 C CA . GLU A 1 159 ? 3.088 -11.878 0.485 1.00 78.94 159 GLU A CA 1
ATOM 1248 C C . GLU A 1 159 ? 2.260 -11.037 -0.495 1.00 78.94 159 GLU A C 1
ATOM 1250 O O . GLU A 1 159 ? 1.050 -11.190 -0.613 1.00 78.94 159 GLU A O 1
ATOM 1255 N N . ILE A 1 160 ? 2.921 -10.113 -1.189 1.00 77.25 160 ILE A N 1
ATOM 1256 C CA . ILE A 1 160 ? 2.424 -9.467 -2.406 1.00 77.25 160 ILE A CA 1
ATOM 1257 C C . ILE A 1 160 ? 3.252 -10.027 -3.557 1.00 77.25 160 ILE A C 1
ATOM 1259 O O . ILE A 1 160 ? 4.479 -9.902 -3.532 1.00 77.25 160 ILE A O 1
ATOM 1263 N N . VAL A 1 161 ? 2.596 -10.623 -4.554 1.00 81.75 161 VAL A N 1
ATOM 1264 C CA . VAL A 1 161 ? 3.271 -11.259 -5.691 1.00 81.75 161 VAL A CA 1
ATOM 1265 C C . VAL A 1 161 ? 3.139 -10.393 -6.941 1.00 81.75 161 VAL A C 1
ATOM 1267 O O . VAL A 1 161 ? 2.048 -10.011 -7.368 1.00 81.75 161 VAL A O 1
ATOM 1270 N N . VAL A 1 162 ? 4.281 -10.083 -7.549 1.00 81.88 162 VAL A N 1
ATOM 1271 C CA . VAL A 1 162 ? 4.374 -9.389 -8.836 1.00 81.88 162 VAL A CA 1
ATOM 1272 C C . VAL A 1 162 ? 4.909 -10.372 -9.869 1.00 81.88 162 VAL A C 1
ATOM 1274 O O . VAL A 1 162 ? 6.074 -10.768 -9.807 1.00 81.88 162 VAL A O 1
ATOM 1277 N N . SER A 1 163 ? 4.077 -10.760 -10.833 1.00 85.12 163 SER A N 1
ATOM 1278 C CA . SER A 1 163 ? 4.447 -11.708 -11.880 1.00 85.12 163 SER A CA 1
ATOM 1279 C C . SER A 1 163 ? 4.959 -10.993 -13.126 1.00 85.12 163 SER A C 1
ATOM 1281 O O . SER A 1 163 ? 4.427 -9.979 -13.576 1.00 85.12 163 SER A O 1
ATOM 1283 N N . ILE A 1 164 ? 5.999 -11.535 -13.752 1.00 84.50 164 ILE A N 1
ATOM 1284 C CA . ILE A 1 164 ? 6.410 -11.117 -15.091 1.00 84.50 164 ILE A CA 1
ATOM 1285 C C . ILE A 1 164 ? 5.618 -11.940 -16.105 1.00 84.50 164 ILE A C 1
ATOM 1287 O O . ILE A 1 164 ? 5.932 -13.098 -16.378 1.00 84.50 164 ILE A O 1
ATOM 1291 N N . GLU A 1 165 ? 4.613 -11.322 -16.712 1.00 85.44 165 GLU A N 1
ATOM 1292 C CA . GLU A 1 165 ? 3.718 -11.984 -17.667 1.00 85.44 165 GLU A CA 1
ATOM 1293 C C . GLU A 1 165 ? 4.349 -12.115 -19.053 1.00 85.44 165 GLU A C 1
ATOM 1295 O O . GLU A 1 165 ? 4.221 -13.123 -19.763 1.00 85.44 165 GLU A O 1
ATOM 1300 N N . LYS A 1 166 ? 5.037 -11.057 -19.478 1.00 84.44 166 LYS A N 1
ATOM 1301 C CA . LYS A 1 166 ? 5.568 -10.952 -20.832 1.00 84.44 166 LYS A CA 1
ATOM 1302 C C . LYS A 1 166 ? 6.747 -10.006 -20.880 1.00 84.44 166 LYS A C 1
ATOM 1304 O O . LYS A 1 166 ? 6.777 -8.977 -20.218 1.00 84.44 166 LYS A O 1
ATOM 1309 N N . ILE A 1 167 ? 7.685 -10.304 -21.765 1.00 78.31 167 ILE A N 1
ATOM 1310 C CA . ILE A 1 167 ? 8.770 -9.402 -22.128 1.00 78.31 167 ILE A CA 1
ATOM 1311 C C . ILE A 1 167 ? 8.683 -9.118 -23.617 1.00 78.31 167 ILE A C 1
ATOM 1313 O O . ILE A 1 167 ? 8.420 -10.008 -24.422 1.00 78.31 167 ILE A O 1
ATOM 1317 N N . LYS A 1 168 ? 8.908 -7.874 -24.017 1.00 79.94 168 LYS A N 1
ATOM 1318 C CA . LYS A 1 168 ? 9.012 -7.484 -25.416 1.00 79.94 168 LYS A CA 1
ATOM 1319 C C . LYS A 1 168 ? 10.379 -6.881 -25.690 1.00 79.94 168 LYS A C 1
ATOM 1321 O O . LYS A 1 168 ? 10.746 -5.868 -25.110 1.00 79.94 168 LYS A O 1
ATOM 1326 N N . LEU A 1 169 ? 11.107 -7.489 -26.610 1.00 76.25 169 LEU A N 1
ATOM 1327 C CA . LEU A 1 169 ? 12.438 -7.092 -27.040 1.00 76.25 169 LEU A CA 1
ATOM 1328 C C . LEU A 1 169 ? 12.342 -6.529 -28.456 1.00 76.25 169 LEU A C 1
ATOM 1330 O O . LEU A 1 169 ? 12.157 -7.259 -29.432 1.00 76.25 169 LEU A O 1
ATOM 1334 N N . GLY A 1 170 ? 12.361 -5.203 -28.562 1.00 75.12 170 GLY A N 1
ATOM 1335 C CA . GLY A 1 170 ? 11.975 -4.489 -29.770 1.00 75.12 170 GLY A CA 1
ATOM 1336 C C . GLY A 1 170 ? 10.558 -4.868 -30.209 1.00 75.12 170 GLY A C 1
ATOM 1337 O O . GLY A 1 170 ? 9.570 -4.510 -29.567 1.00 75.12 170 GLY A O 1
ATOM 1338 N N . LYS A 1 171 ? 10.445 -5.633 -31.301 1.00 74.25 171 LYS A N 1
ATOM 1339 C CA . LYS A 1 171 ? 9.158 -6.134 -31.821 1.00 74.25 171 LYS A CA 1
ATOM 1340 C C . LYS A 1 171 ? 8.815 -7.561 -31.384 1.00 74.25 171 LYS A C 1
ATOM 1342 O O . LYS A 1 171 ? 7.680 -7.983 -31.587 1.00 74.25 171 LYS A O 1
ATOM 1347 N N . ILE A 1 172 ? 9.756 -8.291 -30.790 1.00 77.56 172 ILE A N 1
ATOM 1348 C CA . ILE A 1 172 ? 9.590 -9.705 -30.439 1.00 77.56 172 ILE A CA 1
ATOM 1349 C C . ILE A 1 172 ? 9.000 -9.799 -29.033 1.00 77.56 172 ILE A C 1
ATOM 1351 O O . ILE A 1 172 ? 9.602 -9.318 -28.081 1.00 77.56 172 ILE A O 1
ATOM 1355 N N . GLY A 1 173 ? 7.821 -10.403 -28.898 1.00 79.62 173 GLY A N 1
ATOM 1356 C CA . GLY A 1 173 ? 7.216 -10.710 -27.602 1.00 79.62 173 GLY A CA 1
ATOM 1357 C C . GLY A 1 173 ? 7.553 -12.131 -27.159 1.00 79.62 173 GLY A C 1
ATOM 1358 O O . GLY A 1 173 ? 7.362 -13.069 -27.926 1.00 79.62 173 GLY A O 1
ATOM 1359 N N . ILE A 1 174 ? 8.018 -12.279 -25.926 1.00 78.75 174 ILE A N 1
ATOM 1360 C CA . ILE A 1 174 ? 8.316 -13.544 -25.259 1.00 78.75 174 ILE A CA 1
ATOM 1361 C C . ILE A 1 174 ? 7.433 -13.596 -24.013 1.00 78.75 174 ILE A C 1
ATOM 1363 O O . ILE A 1 174 ? 7.604 -12.792 -23.101 1.00 78.75 174 ILE A O 1
ATOM 1367 N N . SER A 1 175 ? 6.455 -14.496 -23.992 1.00 81.31 175 SER A N 1
ATOM 1368 C CA . SER A 1 175 ? 5.608 -14.712 -22.811 1.00 81.31 175 SER A CA 1
ATOM 1369 C C . SER A 1 175 ? 6.355 -15.497 -21.727 1.00 81.31 175 SER A C 1
ATOM 1371 O O . SER A 1 175 ? 7.348 -16.171 -22.028 1.00 81.31 175 SER A O 1
ATOM 1373 N N . LYS A 1 176 ? 5.851 -15.444 -20.487 1.00 75.31 176 LYS A N 1
ATOM 1374 C CA . LYS A 1 176 ? 6.280 -16.301 -19.370 1.00 75.31 176 LYS A CA 1
ATOM 1375 C C . LYS A 1 176 ? 6.389 -17.765 -19.821 1.00 75.31 176 LYS A C 1
ATOM 1377 O O . LYS A 1 176 ? 5.482 -18.299 -20.460 1.00 75.31 176 LYS A O 1
ATOM 1382 N N . GLY A 1 177 ? 7.534 -18.400 -19.548 1.00 73.56 177 GLY A N 1
ATOM 1383 C CA . GLY A 1 177 ? 7.789 -19.799 -19.906 1.00 73.56 177 GLY A CA 1
ATOM 1384 C C . GLY A 1 177 ? 9.225 -20.108 -20.338 1.00 73.56 177 GLY A C 1
ATOM 1385 O O . GLY A 1 177 ? 10.127 -19.271 -20.300 1.00 73.56 177 GLY A O 1
ATOM 1386 N N . GLY A 1 178 ? 9.445 -21.346 -20.790 1.00 70.81 178 GLY A N 1
ATOM 1387 C CA . GLY A 1 178 ? 10.787 -21.927 -20.912 1.00 70.81 178 GLY A CA 1
ATOM 1388 C C . GLY A 1 178 ? 11.766 -21.196 -21.837 1.00 70.81 178 GLY A C 1
ATOM 1389 O O . GLY A 1 178 ? 12.970 -21.275 -21.606 1.00 70.81 178 GLY A O 1
ATOM 1390 N N . LEU A 1 179 ? 11.306 -20.473 -22.866 1.00 71.81 179 LEU A N 1
ATOM 1391 C CA . LEU A 1 179 ? 12.207 -19.687 -23.721 1.00 71.81 179 LEU A CA 1
ATOM 1392 C C . LEU A 1 179 ? 12.832 -18.519 -22.949 1.00 71.81 179 LEU A C 1
ATOM 1394 O O . LEU A 1 179 ? 14.018 -18.244 -23.114 1.00 71.81 179 LEU A O 1
ATOM 1398 N N . PHE A 1 180 ? 12.056 -17.882 -22.074 1.00 73.00 180 PHE A N 1
ATOM 1399 C CA . PHE A 1 180 ? 12.520 -16.773 -21.259 1.00 73.00 180 PHE A CA 1
ATOM 1400 C C . PHE A 1 180 ? 13.542 -17.226 -20.213 1.00 73.00 180 PHE A C 1
ATOM 1402 O O . PHE A 1 180 ? 14.670 -16.734 -20.187 1.00 73.00 180 PHE A O 1
ATOM 1409 N N . THR A 1 181 ? 13.198 -18.249 -19.428 1.00 72.25 181 THR A N 1
ATOM 1410 C CA . THR A 1 181 ? 14.097 -18.824 -18.417 1.00 72.25 181 THR A CA 1
ATOM 1411 C C . THR A 1 181 ? 15.399 -19.327 -19.051 1.00 72.25 181 THR A C 1
ATOM 1413 O O . THR A 1 181 ? 16.470 -19.214 -18.458 1.00 72.25 181 THR A O 1
ATOM 1416 N N . ARG A 1 182 ? 15.345 -19.836 -20.293 1.00 74.19 182 ARG A N 1
ATOM 1417 C CA . ARG A 1 182 ? 16.537 -20.222 -21.067 1.00 74.19 182 ARG A CA 1
ATOM 1418 C C . ARG A 1 182 ? 17.401 -19.030 -21.469 1.00 74.19 182 ARG A C 1
ATOM 1420 O O . ARG A 1 182 ? 18.619 -19.172 -21.444 1.00 74.19 182 ARG A O 1
ATOM 1427 N N . LEU A 1 183 ? 16.813 -17.897 -21.858 1.00 72.19 183 LEU A N 1
ATOM 1428 C CA . LEU A 1 183 ? 17.572 -16.683 -22.180 1.00 72.19 183 LEU A CA 1
ATOM 1429 C C . LEU A 1 183 ? 18.291 -16.142 -20.942 1.00 72.19 183 LEU A C 1
ATOM 1431 O O . LEU A 1 183 ? 19.479 -15.847 -21.027 1.00 72.19 183 LEU A O 1
ATOM 1435 N N . LEU A 1 184 ? 17.614 -16.115 -19.789 1.00 73.06 184 LEU A N 1
ATOM 1436 C CA . LEU A 1 184 ? 18.242 -15.742 -18.520 1.00 73.06 184 LEU A CA 1
ATOM 1437 C C . LEU A 1 184 ? 19.372 -16.702 -18.133 1.00 73.06 184 LEU A C 1
ATOM 1439 O O . LEU A 1 184 ? 20.474 -16.257 -17.854 1.00 73.06 184 LEU A O 1
ATOM 1443 N N . LYS A 1 185 ? 19.150 -18.023 -18.191 1.00 72.25 185 LYS A N 1
ATOM 1444 C CA . LYS A 1 185 ? 20.191 -19.020 -17.861 1.00 72.25 185 LYS A CA 1
ATOM 1445 C C . LYS A 1 185 ? 21.403 -18.946 -18.805 1.00 72.25 185 LYS A C 1
ATOM 1447 O O . LYS A 1 185 ? 22.516 -19.252 -18.395 1.00 72.25 185 LYS A O 1
ATOM 1452 N N . LYS A 1 186 ? 21.206 -18.549 -20.068 1.00 71.69 186 LYS A N 1
ATOM 1453 C CA . LYS A 1 186 ? 22.279 -18.436 -21.074 1.00 71.69 186 LYS A CA 1
ATOM 1454 C C . LYS A 1 186 ? 23.074 -17.134 -21.015 1.00 71.69 186 LYS A C 1
ATOM 1456 O O . LYS A 1 186 ? 24.142 -17.087 -21.616 1.00 71.69 186 LYS A O 1
ATOM 1461 N N . SER A 1 187 ? 22.578 -16.101 -20.339 1.00 69.75 187 SER A N 1
ATOM 1462 C CA . SER A 1 187 ? 23.294 -14.825 -20.230 1.00 69.75 187 SER A CA 1
ATOM 1463 C C . SER A 1 187 ? 24.566 -14.931 -19.380 1.00 69.75 187 SER A C 1
ATOM 1465 O O . SER A 1 187 ? 25.437 -14.073 -19.482 1.00 69.75 187 SER A O 1
ATOM 1467 N N . GLY A 1 188 ? 24.675 -15.974 -18.545 1.00 65.19 188 GLY A N 1
ATOM 1468 C CA . GLY A 1 188 ? 25.773 -16.153 -17.595 1.00 65.19 188 GLY A CA 1
ATOM 1469 C C . GLY A 1 188 ? 25.696 -15.233 -16.372 1.00 65.19 188 GLY A C 1
ATOM 1470 O O . GLY A 1 188 ? 26.591 -15.286 -15.535 1.00 65.19 188 GLY A O 1
ATOM 1471 N N . VAL A 1 189 ? 24.644 -14.413 -16.257 1.00 68.19 189 VAL A N 1
ATOM 1472 C CA . VAL A 1 189 ? 24.398 -13.528 -15.113 1.00 68.19 189 VAL A CA 1
ATOM 1473 C C . VAL A 1 189 ? 23.395 -14.182 -14.173 1.00 68.19 189 VAL A C 1
ATOM 1475 O O . VAL A 1 189 ? 22.323 -14.616 -14.602 1.00 68.19 189 VAL A O 1
ATOM 1478 N N . ASP A 1 190 ? 23.729 -14.220 -12.886 1.00 75.94 190 ASP A N 1
ATOM 1479 C CA . ASP A 1 190 ? 22.836 -14.705 -11.839 1.00 75.94 190 ASP A CA 1
ATOM 1480 C C . ASP A 1 190 ? 21.820 -13.625 -11.458 1.00 75.94 190 ASP A C 1
ATOM 1482 O O . ASP A 1 190 ? 21.958 -12.895 -10.478 1.00 75.94 190 ASP A O 1
ATOM 1486 N N . VAL A 1 191 ? 20.796 -13.500 -12.299 1.00 75.75 191 VAL A N 1
ATOM 1487 C CA . VAL A 1 191 ? 19.724 -12.517 -12.121 1.00 75.75 191 VAL A CA 1
ATOM 1488 C C . VAL A 1 191 ? 19.006 -12.710 -10.792 1.00 75.75 191 VAL A C 1
ATOM 1490 O O . VAL A 1 191 ? 18.594 -11.727 -10.181 1.00 75.75 191 VAL A O 1
ATOM 1493 N N . SER A 1 192 ? 18.873 -13.958 -10.334 1.00 80.62 192 SER A N 1
ATOM 1494 C CA . SER A 1 192 ? 18.247 -14.246 -9.051 1.00 80.62 192 SER A CA 1
ATOM 1495 C C . SER A 1 192 ? 19.024 -13.631 -7.905 1.00 80.62 192 SER A C 1
ATOM 1497 O O . SER A 1 192 ? 18.428 -12.929 -7.093 1.00 80.62 192 SER A O 1
ATOM 1499 N N . ASN A 1 193 ? 20.337 -13.849 -7.858 1.00 83.12 193 ASN A N 1
ATOM 1500 C CA . ASN A 1 193 ? 21.170 -13.271 -6.813 1.00 83.12 193 ASN A CA 1
ATOM 1501 C C . ASN A 1 193 ? 21.190 -11.747 -6.883 1.00 83.12 193 ASN A C 1
ATOM 1503 O O . ASN A 1 193 ? 20.987 -11.111 -5.856 1.00 83.12 193 ASN A O 1
ATOM 1507 N N . GLU A 1 194 ? 21.337 -11.158 -8.070 1.00 79.75 194 GLU A N 1
ATOM 1508 C CA . GLU A 1 194 ? 21.317 -9.701 -8.215 1.00 79.75 194 GLU A CA 1
ATOM 1509 C C . GLU A 1 194 ? 20.006 -9.112 -7.679 1.00 79.75 194 GLU A C 1
ATOM 1511 O O . GLU A 1 194 ? 20.032 -8.319 -6.742 1.00 79.75 194 GLU A O 1
ATOM 1516 N N . ILE A 1 195 ? 18.845 -9.550 -8.186 1.00 80.25 195 ILE A N 1
ATOM 1517 C CA . ILE A 1 195 ? 17.546 -9.027 -7.732 1.00 80.25 195 ILE A CA 1
ATOM 1518 C C . ILE A 1 195 ? 17.354 -9.266 -6.227 1.00 80.25 195 ILE A C 1
ATOM 1520 O O . ILE A 1 195 ? 16.923 -8.355 -5.525 1.00 80.25 195 ILE A O 1
ATOM 1524 N N . ASN A 1 196 ? 17.723 -10.440 -5.710 1.00 84.94 196 ASN A N 1
ATOM 1525 C CA . ASN A 1 196 ? 17.603 -10.748 -4.284 1.00 84.94 196 ASN A CA 1
ATOM 1526 C C . ASN A 1 196 ? 18.505 -9.879 -3.399 1.00 84.94 196 ASN A C 1
ATOM 1528 O O . ASN A 1 196 ? 18.079 -9.501 -2.312 1.00 84.94 196 ASN A O 1
ATOM 1532 N N . GLU A 1 197 ? 19.716 -9.527 -3.838 1.00 81.00 197 GLU A N 1
ATOM 1533 C CA . GLU A 1 197 ? 20.562 -8.563 -3.125 1.00 81.00 197 GLU A CA 1
ATOM 1534 C C . GLU A 1 197 ? 19.932 -7.161 -3.118 1.00 81.00 197 GLU A C 1
ATOM 1536 O O . GLU A 1 197 ? 19.971 -6.478 -2.096 1.00 81.00 197 GLU A O 1
ATOM 1541 N N . PHE A 1 198 ? 19.272 -6.741 -4.205 1.00 75.69 198 PHE A N 1
ATOM 1542 C CA . PHE A 1 198 ? 18.531 -5.468 -4.235 1.00 75.69 198 PHE A CA 1
ATOM 1543 C C . PHE A 1 198 ? 17.277 -5.463 -3.355 1.00 75.69 198 PHE A C 1
ATOM 1545 O O . PHE A 1 198 ? 16.847 -4.396 -2.913 1.00 75.69 198 PHE A O 1
ATOM 1552 N N . LEU A 1 199 ? 16.700 -6.635 -3.083 1.00 78.88 199 LEU A N 1
ATOM 1553 C CA . LEU A 1 199 ? 15.567 -6.810 -2.171 1.00 78.88 199 LEU A CA 1
ATOM 1554 C C . LEU A 1 199 ? 15.989 -6.903 -0.695 1.00 78.88 199 LEU A C 1
ATOM 1556 O O . LEU A 1 199 ? 15.166 -7.233 0.163 1.00 78.88 199 LEU A O 1
ATOM 1560 N N . LYS A 1 200 ? 17.251 -6.596 -0.375 1.00 80.75 200 LYS A N 1
ATOM 1561 C CA . LYS A 1 200 ? 17.726 -6.443 1.001 1.00 80.75 200 LYS A CA 1
ATOM 1562 C C . LYS A 1 200 ? 17.752 -4.982 1.423 1.00 80.75 200 LYS A C 1
ATOM 1564 O O . LYS A 1 200 ? 18.009 -4.067 0.640 1.00 80.75 200 LYS A O 1
ATOM 1569 N N . ASP A 1 201 ? 17.480 -4.753 2.697 1.00 71.94 201 ASP A N 1
ATOM 1570 C CA . ASP A 1 201 ? 17.631 -3.449 3.312 1.00 71.94 201 ASP A CA 1
ATOM 1571 C C . ASP A 1 201 ? 19.104 -3.138 3.651 1.00 71.94 201 ASP A C 1
ATOM 1573 O O . ASP A 1 201 ? 20.026 -3.906 3.383 1.00 71.94 201 ASP A O 1
ATOM 1577 N N . SER A 1 202 ? 19.342 -1.972 4.258 1.00 67.81 202 SER A N 1
ATOM 1578 C CA . SER A 1 202 ? 20.695 -1.537 4.643 1.00 67.81 202 SER A CA 1
ATOM 1579 C C . SER A 1 202 ? 21.334 -2.377 5.756 1.00 67.81 202 SER A C 1
ATOM 1581 O O . SER A 1 202 ? 22.531 -2.238 5.985 1.00 67.81 202 SER A O 1
ATOM 1583 N N . ASN A 1 203 ? 20.552 -3.214 6.437 1.00 70.50 203 ASN A N 1
ATOM 1584 C CA . ASN A 1 203 ? 21.005 -4.137 7.472 1.00 70.50 203 ASN A CA 1
ATOM 1585 C C . ASN A 1 203 ? 21.184 -5.563 6.919 1.00 70.50 203 ASN A C 1
ATOM 1587 O O . ASN A 1 203 ? 21.570 -6.462 7.663 1.00 70.50 203 ASN A O 1
ATOM 1591 N N . GLY A 1 204 ? 20.929 -5.771 5.622 1.00 74.06 204 GLY A N 1
ATOM 1592 C CA . GLY A 1 204 ? 21.005 -7.071 4.964 1.00 74.06 204 GLY A CA 1
ATOM 1593 C C . GLY A 1 204 ? 19.753 -7.935 5.134 1.00 74.06 204 GLY A C 1
ATOM 1594 O O . GLY A 1 204 ? 19.763 -9.085 4.697 1.00 74.06 204 GLY A O 1
ATOM 1595 N N . GLU A 1 205 ? 18.678 -7.415 5.735 1.00 81.88 205 GLU A N 1
ATOM 1596 C CA . GLU A 1 205 ? 17.412 -8.140 5.841 1.00 81.88 205 GLU A CA 1
ATOM 1597 C C . GLU A 1 205 ? 16.632 -8.061 4.530 1.00 81.88 205 GLU A C 1
ATOM 1599 O O . GLU A 1 205 ? 16.397 -6.982 3.989 1.00 81.88 205 GLU A O 1
ATOM 1604 N N . SER A 1 206 ? 16.192 -9.213 4.030 1.00 82.75 206 SER A N 1
ATOM 1605 C CA . SER A 1 206 ? 15.344 -9.292 2.843 1.00 82.75 206 SER A CA 1
ATOM 1606 C C . SER A 1 206 ? 13.909 -8.857 3.169 1.00 82.75 206 SER A C 1
ATOM 1608 O O . SER A 1 206 ? 13.309 -9.319 4.142 1.00 82.75 206 SER A O 1
ATOM 1610 N N . PHE A 1 207 ? 13.353 -7.971 2.340 1.00 82.25 207 PHE A N 1
ATOM 1611 C CA . PHE A 1 207 ? 11.926 -7.618 2.349 1.00 82.25 207 PHE A CA 1
ATOM 1612 C C . PHE A 1 207 ? 11.129 -8.351 1.258 1.00 82.25 207 PHE A C 1
ATOM 1614 O O . PHE A 1 207 ? 9.939 -8.100 1.077 1.00 82.25 207 PHE A O 1
ATOM 1621 N N . GLY A 1 208 ? 11.783 -9.263 0.543 1.00 85.31 208 GLY A N 1
ATOM 1622 C CA . GLY A 1 208 ? 11.205 -10.047 -0.535 1.00 85.31 208 GLY A CA 1
ATOM 1623 C C . GLY A 1 208 ? 12.253 -10.880 -1.267 1.00 85.31 208 GLY A C 1
ATOM 1624 O O . GLY A 1 208 ? 13.456 -10.768 -1.014 1.00 85.31 208 GLY A O 1
ATOM 1625 N N . TYR A 1 209 ? 11.802 -11.706 -2.197 1.00 86.94 209 TYR A N 1
ATOM 1626 C CA . TYR A 1 209 ? 12.660 -12.533 -3.035 1.00 86.94 209 TYR A CA 1
ATOM 1627 C C . TYR A 1 209 ? 12.131 -12.589 -4.467 1.00 86.94 209 TYR A C 1
ATOM 1629 O O . TYR A 1 209 ? 10.962 -12.332 -4.739 1.00 86.94 209 TYR A O 1
ATOM 1637 N N . PHE A 1 210 ? 13.014 -12.932 -5.392 1.00 86.94 210 PHE A N 1
ATOM 1638 C CA . PHE A 1 210 ? 12.711 -13.198 -6.782 1.00 86.94 210 PHE A CA 1
ATOM 1639 C C . PHE A 1 210 ? 12.868 -14.686 -7.068 1.00 86.94 210 PHE A C 1
ATOM 1641 O O . PHE A 1 210 ? 13.944 -15.261 -6.881 1.00 86.94 210 PHE A O 1
ATOM 1648 N N . ASN A 1 211 ? 11.795 -15.299 -7.559 1.00 85.38 211 ASN A N 1
ATOM 1649 C CA . ASN A 1 211 ? 11.805 -16.650 -8.088 1.00 85.38 211 ASN A CA 1
ATOM 1650 C C . ASN A 1 211 ? 12.072 -16.598 -9.598 1.00 85.38 211 ASN A C 1
ATOM 1652 O O . ASN A 1 211 ? 11.207 -16.221 -10.385 1.00 85.38 211 ASN A O 1
ATOM 1656 N N . GLN A 1 212 ? 13.271 -17.001 -10.026 1.00 80.50 212 GLN A N 1
ATOM 1657 C CA . GLN A 1 212 ? 13.653 -16.984 -11.442 1.00 80.50 212 GLN A CA 1
ATOM 1658 C C . GLN A 1 212 ? 12.934 -18.042 -12.298 1.00 80.50 212 GLN A C 1
ATOM 1660 O O . GLN A 1 212 ? 12.822 -17.867 -13.515 1.00 80.50 212 GLN A O 1
ATOM 1665 N N . ASP A 1 213 ? 12.480 -19.155 -11.722 1.00 80.44 213 ASP A N 1
ATOM 1666 C CA . ASP A 1 213 ? 11.775 -20.177 -12.499 1.00 80.44 213 ASP A CA 1
ATOM 1667 C C . ASP A 1 213 ? 10.305 -19.773 -12.728 1.00 80.44 213 ASP A C 1
ATOM 1669 O O . ASP A 1 213 ? 9.786 -19.975 -13.829 1.00 80.44 213 ASP A O 1
ATOM 1673 N N . GLU A 1 214 ? 9.679 -19.114 -11.747 1.00 82.44 214 GLU A N 1
ATOM 1674 C CA . GLU A 1 214 ? 8.304 -18.587 -11.838 1.00 82.44 214 GLU A CA 1
ATOM 1675 C C . GLU A 1 214 ? 8.231 -17.158 -12.391 1.00 82.44 214 GLU A C 1
ATOM 1677 O O . GLU A 1 214 ? 7.184 -16.734 -12.879 1.00 82.44 214 GLU A O 1
ATOM 1682 N N . LEU A 1 215 ? 9.354 -16.439 -12.411 1.00 80.94 215 LEU A N 1
ATOM 1683 C CA . LEU A 1 215 ? 9.444 -15.029 -12.795 1.00 80.94 215 LEU A CA 1
ATOM 1684 C C . LEU A 1 215 ? 8.564 -14.125 -11.939 1.00 80.94 215 LEU A C 1
ATOM 1686 O O . LEU A 1 215 ? 7.873 -13.241 -12.447 1.00 80.94 215 LEU A O 1
ATOM 1690 N N . GLU A 1 216 ? 8.598 -14.370 -10.641 1.00 85.56 216 GLU A N 1
ATOM 1691 C CA . GLU A 1 216 ? 7.764 -13.700 -9.655 1.00 85.56 216 GLU A CA 1
ATOM 1692 C C . GLU A 1 216 ? 8.648 -13.008 -8.627 1.00 85.56 216 GLU A C 1
ATOM 1694 O O . GLU A 1 216 ? 9.644 -13.567 -8.167 1.00 85.56 216 GLU A O 1
ATOM 1699 N N . ILE A 1 217 ? 8.312 -11.759 -8.313 1.00 84.81 217 ILE A N 1
ATOM 1700 C CA . ILE A 1 217 ? 8.874 -11.029 -7.182 1.00 84.81 217 ILE A CA 1
ATOM 1701 C C . ILE A 1 217 ? 7.838 -11.101 -6.067 1.00 84.81 217 ILE A C 1
ATOM 1703 O O . ILE A 1 217 ? 6.756 -10.527 -6.196 1.00 84.81 217 ILE A O 1
ATOM 1707 N N . SER A 1 218 ? 8.189 -11.775 -4.982 1.00 86.00 218 SER A N 1
ATOM 1708 C CA . SER A 1 218 ? 7.387 -11.852 -3.768 1.00 86.00 218 SER A CA 1
ATOM 1709 C C . SER A 1 218 ? 7.905 -10.862 -2.740 1.00 86.00 218 SER A C 1
ATOM 1711 O O . SER A 1 218 ? 9.101 -10.822 -2.448 1.00 86.00 218 SER A O 1
ATOM 1713 N N . ILE A 1 219 ? 7.011 -10.057 -2.177 1.00 82.81 219 ILE A N 1
ATOM 1714 C CA . ILE A 1 219 ? 7.323 -9.045 -1.167 1.00 82.81 219 ILE A CA 1
ATOM 1715 C C . ILE A 1 219 ? 6.577 -9.391 0.117 1.00 82.81 219 ILE A C 1
ATOM 1717 O O . ILE A 1 219 ? 5.360 -9.549 0.095 1.00 82.81 219 ILE A O 1
ATOM 1721 N N . TYR A 1 220 ? 7.279 -9.450 1.247 1.00 82.50 220 TYR A N 1
ATOM 1722 C CA . TYR A 1 220 ? 6.660 -9.780 2.530 1.00 82.50 220 TYR A CA 1
ATOM 1723 C C . TYR A 1 220 ? 5.832 -8.600 3.078 1.00 82.50 220 TYR A C 1
ATOM 1725 O O . TYR A 1 220 ? 6.342 -7.482 3.235 1.00 82.50 220 TYR A O 1
ATOM 1733 N N . LYS A 1 221 ? 4.550 -8.840 3.394 1.00 76.06 221 LYS A N 1
ATOM 1734 C CA . LYS A 1 221 ? 3.605 -7.819 3.895 1.00 76.06 221 LYS A CA 1
ATOM 1735 C C . LYS A 1 221 ? 4.023 -7.241 5.251 1.00 76.06 221 LYS A C 1
ATOM 1737 O O . LYS A 1 221 ? 3.927 -6.038 5.484 1.00 76.06 221 LYS A O 1
ATOM 1742 N N . ASP A 1 222 ? 4.545 -8.066 6.149 1.00 72.94 222 ASP A N 1
ATOM 1743 C CA . ASP A 1 222 ? 5.012 -7.636 7.471 1.00 72.94 222 ASP A CA 1
ATOM 1744 C C . ASP A 1 222 ? 6.241 -6.715 7.380 1.00 72.94 222 ASP A C 1
ATOM 1746 O O . ASP A 1 222 ? 6.348 -5.737 8.128 1.00 72.94 222 ASP A O 1
ATOM 1750 N N . LYS A 1 223 ? 7.142 -6.987 6.428 1.00 75.31 223 LYS A N 1
ATOM 1751 C CA . LYS A 1 223 ? 8.292 -6.132 6.123 1.00 75.31 223 LYS A CA 1
ATOM 1752 C C . LYS A 1 223 ? 7.843 -4.818 5.496 1.00 75.31 223 LYS A C 1
ATOM 1754 O O . LYS A 1 223 ? 8.355 -3.778 5.900 1.00 75.31 223 LYS A O 1
ATOM 1759 N N . LEU A 1 224 ? 6.847 -4.834 4.606 1.00 68.31 224 LEU A N 1
ATOM 1760 C CA . LEU A 1 224 ? 6.189 -3.626 4.088 1.00 68.31 224 LEU A CA 1
ATOM 1761 C C . LEU A 1 224 ? 5.626 -2.745 5.212 1.00 68.31 224 LEU A C 1
ATOM 1763 O O . LEU A 1 224 ? 5.883 -1.542 5.241 1.00 68.31 224 LEU A O 1
ATOM 1767 N N . LEU A 1 225 ? 4.925 -3.332 6.182 1.00 67.12 225 LEU A N 1
ATOM 1768 C CA . LEU A 1 225 ? 4.406 -2.598 7.342 1.00 67.12 225 LEU A CA 1
ATOM 1769 C C . LEU A 1 225 ? 5.541 -2.064 8.232 1.00 67.12 225 LEU A C 1
ATOM 1771 O O . LEU A 1 225 ? 5.505 -0.911 8.659 1.00 67.12 225 LEU A O 1
ATOM 1775 N N . GLY A 1 226 ? 6.607 -2.848 8.435 1.00 63.34 226 GLY A N 1
ATOM 1776 C CA . GLY A 1 226 ? 7.834 -2.425 9.131 1.00 63.34 226 GLY A CA 1
ATOM 1777 C C . GLY A 1 226 ? 8.605 -1.298 8.429 1.00 63.34 226 GLY A C 1
ATOM 1778 O O . GLY A 1 226 ? 9.487 -0.660 9.015 1.00 63.34 226 GLY A O 1
ATOM 1779 N N . MET A 1 227 ? 8.275 -1.012 7.166 1.00 60.91 227 MET A N 1
ATOM 1780 C CA . MET A 1 227 ? 8.808 0.132 6.433 1.00 60.91 227 MET A CA 1
ATOM 1781 C C . MET A 1 227 ? 8.057 1.445 6.703 1.00 60.91 227 MET A C 1
ATOM 1783 O O . MET A 1 227 ? 8.592 2.517 6.395 1.00 60.91 227 MET A O 1
ATOM 1787 N N . LEU A 1 228 ? 6.850 1.384 7.273 1.00 57.66 228 LEU A N 1
ATOM 1788 C CA . LEU A 1 228 ? 6.015 2.555 7.550 1.00 57.66 228 LEU A CA 1
ATOM 1789 C C . LEU A 1 228 ? 6.387 3.252 8.864 1.00 57.66 228 LEU A C 1
ATOM 1791 O O . LEU A 1 228 ? 6.322 4.478 8.918 1.00 57.66 228 LEU A O 1
ATOM 1795 N N . SER A 1 229 ? 6.844 2.509 9.878 1.00 58.03 229 SER A N 1
ATOM 1796 C CA . SER A 1 229 ? 7.256 3.068 11.172 1.00 58.03 229 SER A CA 1
ATOM 1797 C C . SER A 1 229 ? 8.438 2.313 11.786 1.00 58.03 229 SER A C 1
ATOM 1799 O O . SER A 1 229 ? 8.523 1.091 11.683 1.00 58.03 229 SER A O 1
ATOM 1801 N N . ASP A 1 230 ? 9.342 3.055 12.432 1.00 60.09 230 ASP A N 1
ATOM 1802 C CA . ASP A 1 230 ? 10.454 2.514 13.230 1.00 60.09 230 ASP A CA 1
ATOM 1803 C C . ASP A 1 230 ? 10.046 2.237 14.695 1.00 60.09 230 ASP A C 1
ATOM 1805 O O . ASP A 1 230 ? 10.781 1.573 15.426 1.00 60.09 230 ASP A O 1
ATOM 1809 N N . ASP A 1 231 ? 8.874 2.716 15.133 1.00 63.41 231 ASP A N 1
ATOM 1810 C CA . ASP A 1 231 ? 8.346 2.472 16.480 1.00 63.41 231 ASP A CA 1
ATOM 1811 C C . ASP A 1 231 ? 7.562 1.152 16.535 1.00 63.41 231 ASP A C 1
ATOM 1813 O O . ASP A 1 231 ? 6.492 1.008 15.937 1.00 63.41 231 ASP A O 1
ATOM 1817 N N . SER A 1 232 ? 8.075 0.204 17.325 1.00 63.25 232 SER A N 1
ATOM 1818 C CA . SER A 1 232 ? 7.454 -1.097 17.610 1.00 63.25 232 SER A CA 1
ATOM 1819 C C . SER A 1 232 ? 5.997 -1.018 18.091 1.00 63.25 232 SER A C 1
ATOM 1821 O O . SER A 1 232 ? 5.198 -1.895 17.763 1.00 63.25 232 SER A O 1
ATOM 1823 N N . SER A 1 233 ? 5.621 0.033 18.826 1.00 58.97 233 SER A N 1
ATOM 1824 C CA . SER A 1 233 ? 4.257 0.207 19.335 1.00 58.97 233 SER A CA 1
ATOM 1825 C C . SER A 1 233 ? 3.305 0.683 18.241 1.00 58.97 233 SER A C 1
ATOM 1827 O O . SER A 1 233 ? 2.222 0.122 18.086 1.00 58.97 233 SER A O 1
ATOM 1829 N N . ALA A 1 234 ? 3.714 1.678 17.449 1.00 57.78 234 ALA A N 1
ATOM 1830 C CA . ALA A 1 234 ? 2.945 2.141 16.295 1.00 57.78 234 ALA A CA 1
ATOM 1831 C C . ALA A 1 234 ? 2.803 1.034 15.237 1.00 57.78 234 ALA A C 1
ATOM 1833 O O . ALA A 1 234 ? 1.729 0.852 14.669 1.00 57.78 234 ALA A O 1
ATOM 1834 N N . LEU A 1 235 ? 3.857 0.240 15.024 1.00 63.88 235 LEU A N 1
ATOM 1835 C CA . LEU A 1 235 ? 3.852 -0.888 14.095 1.00 63.88 235 LEU A CA 1
ATOM 1836 C C . LEU A 1 235 ? 2.801 -1.948 14.454 1.00 63.88 235 LEU A C 1
ATOM 1838 O O . LEU A 1 235 ? 2.132 -2.461 13.562 1.00 63.88 235 LEU A O 1
ATOM 1842 N N . ASN A 1 236 ? 2.631 -2.270 15.739 1.00 65.00 236 ASN A N 1
ATOM 1843 C CA . ASN A 1 236 ? 1.615 -3.234 16.176 1.00 65.00 236 ASN A CA 1
ATOM 1844 C C . ASN A 1 236 ? 0.192 -2.730 15.915 1.00 65.00 236 ASN A C 1
ATOM 1846 O O . ASN A 1 236 ? -0.670 -3.512 15.522 1.00 65.00 236 ASN A O 1
ATOM 1850 N N . VAL A 1 237 ? -0.041 -1.425 16.077 1.00 62.31 237 VAL A N 1
ATOM 1851 C CA . VAL A 1 237 ? -1.330 -0.809 15.743 1.00 62.31 237 VAL A CA 1
ATOM 1852 C C . VAL A 1 237 ? -1.565 -0.842 14.233 1.00 62.31 237 VAL A C 1
ATOM 1854 O O . VAL A 1 237 ? -2.632 -1.263 13.802 1.00 62.31 237 VAL A O 1
ATOM 1857 N N . PHE A 1 238 ? -0.563 -0.500 13.415 1.00 62.97 238 PHE A N 1
ATOM 1858 C CA . PHE A 1 238 ? -0.669 -0.608 11.956 1.00 62.97 238 PHE A CA 1
ATOM 1859 C C . PHE A 1 238 ? -0.929 -2.037 11.481 1.00 62.97 238 PHE A C 1
ATOM 1861 O O . PHE A 1 238 ? -1.754 -2.228 10.597 1.00 62.97 238 PHE A O 1
ATOM 1868 N N . LYS A 1 239 ? -0.268 -3.036 12.076 1.00 67.00 239 LYS A N 1
ATOM 1869 C CA . LYS A 1 239 ? -0.533 -4.453 11.792 1.00 67.00 239 LYS A CA 1
ATOM 1870 C C . LYS A 1 239 ? -1.970 -4.829 12.130 1.00 67.00 239 LYS A C 1
ATOM 1872 O O . LYS A 1 239 ? -2.658 -5.374 11.281 1.00 67.00 239 LYS A O 1
ATOM 1877 N N . ALA A 1 240 ? -2.448 -4.463 13.319 1.00 67.56 240 ALA A N 1
ATOM 1878 C CA . ALA A 1 240 ? -3.827 -4.731 13.714 1.00 67.56 240 ALA A CA 1
ATOM 1879 C C . ALA A 1 240 ? -4.845 -4.053 12.779 1.00 67.56 240 ALA A C 1
ATOM 1881 O O . ALA A 1 240 ? -5.836 -4.673 12.411 1.00 67.56 240 ALA A O 1
ATOM 1882 N N . LEU A 1 241 ? -4.592 -2.807 12.361 1.00 67.50 241 LEU A N 1
ATOM 1883 C CA . LEU A 1 241 ? -5.433 -2.092 11.397 1.00 67.50 241 LEU A CA 1
ATOM 1884 C C . LEU A 1 241 ? -5.385 -2.724 10.004 1.00 67.50 241 LEU A C 1
ATOM 1886 O O . LEU A 1 241 ? -6.419 -2.818 9.351 1.00 67.50 241 LEU A O 1
ATOM 1890 N N . PHE A 1 242 ? -4.212 -3.171 9.557 1.00 70.75 242 PHE A N 1
ATOM 1891 C CA . PHE A 1 242 ? -4.046 -3.841 8.272 1.00 70.75 242 PHE A CA 1
ATOM 1892 C C . PHE A 1 242 ? -4.774 -5.191 8.256 1.00 70.75 242 P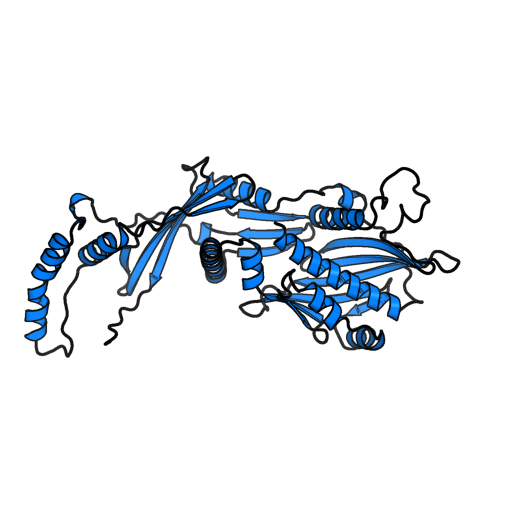HE A C 1
ATOM 1894 O O . PHE A 1 242 ? -5.602 -5.411 7.376 1.00 70.75 242 PHE A O 1
ATOM 1901 N N . ASP A 1 243 ? -4.580 -6.027 9.279 1.00 72.00 243 ASP A N 1
ATOM 1902 C CA . ASP A 1 243 ? -5.281 -7.307 9.449 1.00 72.00 243 ASP A CA 1
ATOM 1903 C C . ASP A 1 243 ? -6.802 -7.113 9.503 1.00 72.00 243 ASP A C 1
ATOM 1905 O O . ASP A 1 243 ? -7.576 -7.894 8.947 1.00 72.00 243 ASP A O 1
ATOM 1909 N N . LEU A 1 244 ? -7.248 -6.060 10.189 1.00 71.88 244 LEU A N 1
ATOM 1910 C CA . LEU A 1 244 ? -8.653 -5.686 10.277 1.00 71.88 244 LEU A CA 1
ATOM 1911 C C . LEU A 1 244 ? -9.186 -5.185 8.929 1.00 71.88 244 LEU A C 1
ATOM 1913 O O . LEU A 1 244 ? -10.328 -5.490 8.584 1.00 71.88 244 LEU A O 1
ATOM 1917 N N . SER A 1 245 ? -8.360 -4.485 8.148 1.00 75.56 245 SER A N 1
ATOM 1918 C CA . SER A 1 245 ? -8.700 -4.071 6.787 1.00 75.56 245 SER A CA 1
ATOM 1919 C C . SER A 1 245 ? -8.819 -5.251 5.827 1.00 75.56 245 SER A C 1
ATOM 1921 O O . SER A 1 245 ? -9.757 -5.275 5.037 1.00 75.56 245 SER A O 1
ATOM 1923 N N . GLU A 1 246 ? -7.944 -6.256 5.931 1.00 72.00 246 GLU A N 1
ATOM 1924 C CA . GLU A 1 246 ? -8.005 -7.458 5.095 1.00 72.00 246 GLU A CA 1
ATOM 1925 C C . GLU A 1 246 ? -9.218 -8.320 5.461 1.00 72.00 246 GLU A C 1
ATOM 1927 O O . GLU A 1 246 ? -10.018 -8.659 4.592 1.00 72.00 246 GLU A O 1
ATOM 1932 N N . LYS A 1 247 ? -9.423 -8.612 6.754 1.00 74.94 247 LYS A N 1
ATOM 1933 C CA . LYS A 1 247 ? -10.537 -9.462 7.222 1.00 74.94 247 LYS A CA 1
ATOM 1934 C C . LYS A 1 247 ? -11.921 -8.905 6.906 1.00 74.94 247 LYS A C 1
ATOM 1936 O O . LYS A 1 247 ? -12.865 -9.682 6.798 1.00 74.94 247 LYS A O 1
ATOM 1941 N N . ASN A 1 248 ? -12.051 -7.584 6.810 1.00 74.44 248 ASN A N 1
ATOM 1942 C CA . ASN A 1 248 ? -13.319 -6.921 6.505 1.00 74.44 248 ASN A CA 1
ATOM 1943 C C . ASN A 1 248 ? -13.380 -6.396 5.060 1.00 74.44 248 ASN A C 1
ATOM 1945 O O . ASN A 1 248 ? -14.295 -5.642 4.732 1.00 74.44 248 ASN A O 1
ATOM 1949 N N . GLU A 1 249 ? -12.422 -6.776 4.202 1.00 80.25 249 GLU A N 1
ATOM 1950 C CA . GLU A 1 249 ? -12.352 -6.360 2.793 1.00 80.25 249 GLU A CA 1
ATOM 1951 C C . GLU A 1 249 ? -12.458 -4.831 2.620 1.00 80.25 249 GLU A C 1
ATOM 1953 O O . GLU A 1 249 ? -13.179 -4.323 1.754 1.00 80.25 249 GLU A O 1
ATOM 1958 N N . LEU A 1 250 ? -11.802 -4.079 3.505 1.00 80.31 250 LEU A N 1
ATOM 1959 C CA . LEU A 1 250 ? -11.849 -2.615 3.515 1.00 80.31 250 LEU A CA 1
ATOM 1960 C C . LEU A 1 250 ? -10.853 -2.021 2.536 1.00 80.31 250 LEU A C 1
ATOM 1962 O O . LEU A 1 250 ? -11.120 -0.969 1.969 1.00 80.31 250 LEU A O 1
ATOM 1966 N N . LEU A 1 251 ? -9.698 -2.667 2.385 1.00 76.00 251 LEU A N 1
ATOM 1967 C CA . LEU A 1 251 ? -8.636 -2.223 1.500 1.00 76.00 251 LEU A CA 1
ATOM 1968 C C . LEU A 1 251 ? -8.803 -2.890 0.138 1.00 76.00 251 LEU A C 1
ATOM 1970 O O . LEU A 1 251 ? -8.841 -4.114 0.038 1.00 76.00 251 LEU A O 1
ATOM 1974 N N . SER A 1 252 ? -8.831 -2.088 -0.918 1.00 75.50 252 SER A N 1
ATOM 1975 C CA . SER A 1 252 ? -8.694 -2.571 -2.283 1.00 75.50 252 SER A CA 1
ATOM 1976 C C . SER A 1 252 ? -7.595 -1.802 -3.002 1.00 75.50 252 SER A C 1
ATOM 1978 O O . SER A 1 252 ? -7.453 -0.589 -2.870 1.00 75.50 252 SER A O 1
ATOM 1980 N N . LEU A 1 253 ? -6.771 -2.540 -3.733 1.00 73.44 253 LEU A N 1
ATOM 1981 C CA . LEU A 1 253 ? -5.702 -2.000 -4.558 1.00 73.44 253 LEU A CA 1
ATOM 1982 C C . LEU A 1 253 ? -6.076 -2.300 -6.005 1.00 73.44 253 LEU A C 1
ATOM 1984 O O . LEU A 1 253 ? -6.254 -3.462 -6.373 1.00 73.44 253 LEU A O 1
ATOM 1988 N N . SER A 1 254 ? -6.223 -1.267 -6.830 1.00 75.81 254 SER A N 1
ATOM 1989 C CA . SER A 1 254 ? -6.623 -1.430 -8.224 1.00 75.81 254 SER A CA 1
ATOM 1990 C C . SER A 1 254 ? -5.639 -0.754 -9.168 1.00 75.81 254 SER A C 1
ATOM 1992 O O . SER A 1 254 ? -5.177 0.360 -8.943 1.00 75.81 254 SER A O 1
ATOM 1994 N N . LEU A 1 255 ? -5.284 -1.455 -10.244 1.00 78.69 255 LEU A N 1
ATOM 1995 C CA . LEU A 1 255 ? -4.383 -0.935 -11.262 1.00 78.69 255 LEU A CA 1
ATOM 1996 C C . LEU A 1 255 ? -5.182 -0.512 -12.493 1.00 78.69 255 LEU A C 1
ATOM 1998 O O . LEU A 1 255 ? -5.730 -1.357 -13.210 1.00 78.69 255 LEU A O 1
ATOM 2002 N N . LYS A 1 256 ? -5.234 0.798 -12.733 1.00 82.00 256 LYS A N 1
ATOM 2003 C CA . LYS A 1 256 ? -5.913 1.419 -13.873 1.00 82.00 256 LYS A CA 1
ATOM 2004 C C . LYS A 1 256 ? -4.884 2.039 -14.813 1.00 82.00 256 LYS A C 1
ATOM 2006 O O . LYS A 1 256 ? -3.742 2.274 -14.438 1.00 82.00 256 LYS A O 1
ATOM 2011 N N . LYS A 1 257 ? -5.291 2.381 -16.039 1.00 82.88 257 LYS A N 1
ATOM 2012 C CA . LYS A 1 257 ? -4.409 3.052 -17.024 1.00 82.88 257 LYS A CA 1
ATOM 2013 C C . LYS A 1 257 ? -3.756 4.336 -16.515 1.00 82.88 257 LYS A C 1
ATOM 2015 O O . LYS A 1 257 ? -2.709 4.731 -17.005 1.00 82.88 257 LYS A O 1
ATOM 2020 N N . THR A 1 258 ? -4.406 5.024 -15.586 1.00 79.06 258 THR A N 1
ATOM 2021 C CA . THR A 1 258 ? -3.937 6.299 -15.041 1.00 79.06 258 THR A CA 1
ATOM 2022 C C . THR A 1 258 ? -2.948 6.122 -13.891 1.00 79.06 258 THR A C 1
ATOM 2024 O O . THR A 1 258 ? -2.160 7.036 -1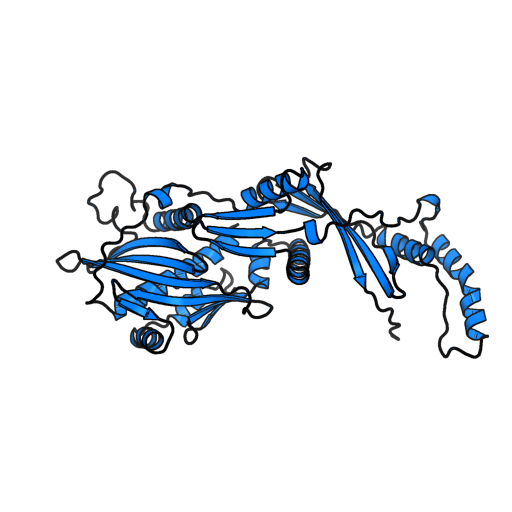3.641 1.00 79.06 258 THR A O 1
ATOM 2027 N N . GLY A 1 259 ? -2.955 4.973 -13.209 1.00 80.38 259 GLY A N 1
ATOM 2028 C CA . GLY A 1 259 ? -2.187 4.780 -11.987 1.00 80.38 259 GLY A CA 1
ATOM 2029 C C . GLY A 1 259 ? -2.577 3.555 -11.164 1.00 80.38 259 GLY A C 1
ATOM 2030 O O . GLY A 1 259 ? -3.488 2.798 -11.507 1.00 80.38 259 GLY A O 1
ATOM 2031 N N . LEU A 1 260 ? -1.872 3.398 -10.047 1.00 78.12 260 LEU A N 1
ATOM 2032 C CA . LEU A 1 260 ? -2.249 2.509 -8.952 1.00 78.12 260 LEU A CA 1
ATOM 2033 C C . LEU A 1 260 ? -3.174 3.278 -8.005 1.00 78.12 260 LEU A C 1
ATOM 2035 O O . LEU A 1 260 ? -2.766 4.305 -7.474 1.00 78.12 260 LEU A O 1
ATOM 2039 N N . GLU A 1 261 ? -4.381 2.783 -7.778 1.00 79.00 261 GLU A N 1
ATOM 2040 C CA . GLU A 1 261 ? -5.332 3.341 -6.820 1.00 79.00 261 GLU A CA 1
ATOM 2041 C C . GLU A 1 261 ? -5.421 2.449 -5.581 1.00 79.00 261 GLU A C 1
ATOM 2043 O O . GLU A 1 261 ? -5.427 1.219 -5.670 1.00 79.00 261 GLU A O 1
ATOM 2048 N N . ILE A 1 262 ? -5.464 3.099 -4.426 1.00 77.12 262 ILE A N 1
ATOM 2049 C CA . ILE A 1 262 ? -5.627 2.521 -3.101 1.00 77.12 262 ILE A CA 1
ATOM 2050 C C . ILE A 1 262 ? -6.947 3.056 -2.565 1.00 77.12 262 ILE A C 1
ATOM 2052 O O . ILE A 1 262 ? -7.073 4.254 -2.332 1.00 77.12 262 ILE A O 1
ATOM 2056 N N . ASP A 1 263 ? -7.909 2.171 -2.354 1.00 81.12 263 ASP A N 1
ATOM 2057 C CA . ASP A 1 263 ? -9.220 2.492 -1.806 1.00 81.12 263 ASP A CA 1
ATOM 2058 C C . ASP A 1 263 ? -9.373 1.829 -0.438 1.00 81.12 263 ASP A C 1
ATOM 2060 O O . ASP A 1 263 ? -9.192 0.618 -0.305 1.00 81.12 263 ASP A O 1
ATOM 2064 N N . LEU A 1 264 ? -9.726 2.617 0.573 1.00 82.38 264 LEU A N 1
ATOM 2065 C CA . LEU A 1 264 ? -10.059 2.168 1.916 1.00 82.38 264 LEU A CA 1
ATOM 2066 C C . LEU A 1 264 ? -11.512 2.550 2.239 1.00 82.38 264 LEU A C 1
ATOM 2068 O O . LEU A 1 264 ? -11.847 3.720 2.441 1.00 82.38 264 LEU A O 1
ATOM 2072 N N . ASP A 1 265 ? -12.379 1.543 2.308 1.00 84.94 265 ASP A N 1
ATOM 2073 C CA . ASP A 1 265 ? -13.810 1.685 2.575 1.00 84.94 265 ASP A CA 1
ATOM 2074 C C . ASP A 1 265 ? -14.130 1.436 4.056 1.00 84.94 265 ASP A C 1
ATOM 2076 O O . ASP A 1 265 ? -14.611 0.376 4.461 1.00 84.94 265 ASP A O 1
ATOM 2080 N N . LEU A 1 266 ? -13.860 2.443 4.891 1.00 84.06 266 LEU A N 1
ATOM 2081 C CA . LEU A 1 266 ? -14.179 2.391 6.321 1.00 84.06 266 LEU A CA 1
ATOM 2082 C C . LEU A 1 266 ? -15.689 2.408 6.610 1.00 84.06 266 LEU A C 1
ATOM 2084 O O . LEU A 1 266 ? -16.094 2.067 7.725 1.00 84.06 266 LEU A O 1
ATOM 2088 N N . ASN A 1 267 ? -16.540 2.756 5.637 1.00 83.75 267 ASN A N 1
ATOM 2089 C CA . ASN A 1 267 ? -17.988 2.787 5.844 1.00 83.75 267 ASN A CA 1
ATOM 2090 C C . ASN A 1 267 ? -18.564 1.397 6.120 1.00 83.75 267 ASN A C 1
ATOM 2092 O O . ASN A 1 267 ? -19.542 1.292 6.861 1.00 83.75 267 ASN A O 1
ATOM 2096 N N . LYS A 1 268 ? -17.927 0.329 5.622 1.00 84.25 268 LYS A N 1
ATOM 2097 C CA . LYS A 1 268 ? -18.297 -1.059 5.947 1.00 84.25 268 LYS A CA 1
ATOM 2098 C C . LYS A 1 268 ? -18.230 -1.373 7.443 1.00 84.25 268 LYS A C 1
ATOM 2100 O O . LYS A 1 268 ? -18.912 -2.285 7.900 1.00 84.25 268 LYS A O 1
ATOM 2105 N N . MET A 1 269 ? -17.425 -0.629 8.202 1.00 83.56 269 MET A N 1
ATOM 2106 C CA . MET A 1 269 ? -17.284 -0.805 9.649 1.00 83.56 269 MET A CA 1
ATOM 2107 C C . MET A 1 269 ? -17.999 0.260 10.466 1.00 83.56 269 MET A C 1
ATOM 2109 O O . MET A 1 269 ? -17.940 0.210 11.692 1.00 83.56 269 MET A O 1
ATOM 2113 N N . LYS A 1 270 ? -18.614 1.259 9.836 1.00 82.88 270 LYS A N 1
ATOM 2114 C CA . LYS A 1 270 ? -19.199 2.372 10.575 1.00 82.88 270 LYS A CA 1
ATOM 2115 C C . LYS A 1 270 ? -20.294 1.850 11.504 1.00 82.88 270 LYS A C 1
ATOM 2117 O O . LYS A 1 270 ? -21.293 1.297 11.054 1.00 82.88 270 LYS A O 1
ATOM 2122 N N . ASP A 1 271 ? -20.086 2.042 12.799 1.00 83.50 271 ASP A N 1
ATOM 2123 C CA . ASP A 1 271 ? -21.021 1.660 13.853 1.00 83.50 271 ASP A CA 1
ATOM 2124 C C . ASP A 1 271 ? -21.041 2.809 14.865 1.00 83.50 271 ASP A C 1
ATOM 2126 O O . ASP A 1 271 ? -20.092 3.015 15.625 1.00 83.50 271 ASP A O 1
ATOM 2130 N N . ASN A 1 272 ? -22.115 3.597 14.800 1.00 77.25 272 ASN A N 1
ATOM 2131 C CA . ASN A 1 272 ? -22.330 4.775 15.638 1.00 77.25 272 ASN A CA 1
ATOM 2132 C C . ASN A 1 272 ? -23.268 4.471 16.815 1.00 77.25 272 ASN A C 1
ATOM 2134 O O . ASN A 1 272 ? -23.794 5.402 17.435 1.00 77.25 272 ASN A O 1
ATOM 2138 N N . ASP A 1 273 ? -23.511 3.194 17.118 1.00 82.12 273 ASP A N 1
ATOM 2139 C CA . ASP A 1 273 ? -24.337 2.831 18.256 1.00 82.12 273 ASP A CA 1
ATOM 2140 C C . ASP A 1 273 ? -23.725 3.361 19.563 1.00 82.12 273 ASP A C 1
ATOM 2142 O O . ASP A 1 273 ? -22.523 3.613 19.711 1.00 82.12 273 ASP A O 1
ATOM 2146 N N . SER A 1 274 ? -24.586 3.577 20.555 1.00 79.44 274 SER A N 1
ATOM 2147 C CA . SER A 1 274 ? -24.123 3.951 21.887 1.00 79.44 274 SER A CA 1
ATOM 2148 C C . SER A 1 274 ? -23.608 2.709 22.604 1.00 79.44 274 SER A C 1
ATOM 2150 O O . SER A 1 274 ? -24.378 1.809 22.934 1.00 79.44 274 SER A O 1
ATOM 2152 N N . LEU A 1 275 ? -22.303 2.669 22.863 1.00 80.81 275 LEU A N 1
ATOM 2153 C CA . LEU A 1 275 ? -21.711 1.671 23.745 1.00 80.81 275 LEU A CA 1
ATOM 2154 C C . LEU A 1 275 ? -22.110 1.984 25.193 1.00 80.81 275 LEU A C 1
ATOM 2156 O O . LEU A 1 275 ? -22.026 3.141 25.615 1.00 80.81 275 LEU A O 1
ATOM 2160 N N . TYR A 1 276 ? -22.518 0.971 25.959 1.00 82.12 276 TYR A N 1
ATOM 2161 C CA . TYR A 1 276 ? -22.738 1.137 27.395 1.00 82.12 276 TYR A CA 1
ATOM 2162 C C . TYR A 1 276 ? -21.465 1.675 28.056 1.00 82.12 276 TYR A C 1
ATOM 2164 O O . TYR A 1 276 ? -20.363 1.239 27.739 1.00 82.12 276 TYR A O 1
ATOM 2172 N N . GLN A 1 277 ? -21.616 2.618 28.981 1.00 80.94 277 GLN A N 1
ATOM 2173 C CA . GLN A 1 277 ? -20.531 3.094 29.830 1.00 80.94 277 GLN A CA 1
ATOM 2174 C C . GLN A 1 277 ? -20.989 3.001 31.272 1.00 80.94 277 GLN A C 1
ATOM 2176 O O . GLN A 1 277 ? -22.114 3.391 31.588 1.00 80.94 277 GLN A O 1
ATOM 2181 N N . VAL A 1 278 ? -20.107 2.517 32.145 1.00 84.19 278 VAL A N 1
ATOM 2182 C CA . VAL A 1 278 ? -20.394 2.458 33.577 1.00 84.19 278 VAL A CA 1
ATOM 2183 C C . VAL A 1 278 ? -20.616 3.893 34.083 1.00 84.19 278 VAL A C 1
ATOM 2185 O O . VAL A 1 278 ? -19.687 4.713 33.989 1.00 84.19 278 VAL A O 1
ATOM 2188 N N . PRO A 1 279 ? -21.819 4.220 34.602 1.00 87.56 279 PRO A N 1
ATOM 2189 C CA . PRO A 1 279 ? -22.110 5.545 35.135 1.00 87.56 279 PRO A CA 1
ATOM 2190 C C . PRO A 1 279 ? -21.121 5.905 36.237 1.00 87.56 279 PRO A C 1
ATOM 2192 O O . PRO A 1 279 ? -20.775 5.052 37.047 1.00 87.56 279 PRO A O 1
ATOM 2195 N N . GLU A 1 280 ? -20.699 7.167 36.310 1.00 85.56 280 GLU A N 1
ATOM 2196 C CA . GLU A 1 280 ? -19.668 7.614 37.261 1.00 85.56 280 GLU A CA 1
ATOM 2197 C C . GLU A 1 280 ? -19.999 7.239 38.716 1.00 85.56 280 GLU A C 1
ATOM 2199 O O . GLU A 1 280 ? -19.138 6.756 39.446 1.00 85.56 280 GLU A O 1
ATOM 2204 N N . ALA A 1 281 ? -21.272 7.356 39.105 1.00 87.94 281 ALA A N 1
ATOM 2205 C CA . ALA A 1 281 ? -21.761 6.985 40.433 1.00 87.94 281 ALA A CA 1
ATOM 2206 C C . ALA A 1 281 ? -21.689 5.475 40.741 1.00 87.94 281 ALA A C 1
ATOM 2208 O O . ALA A 1 281 ? -21.764 5.077 41.901 1.00 87.94 281 ALA A O 1
ATOM 2209 N N . GLU A 1 282 ? -21.577 4.634 39.715 1.00 87.62 282 GLU A N 1
ATOM 2210 C CA . GLU A 1 282 ? -21.527 3.177 39.822 1.00 87.62 282 GLU A CA 1
ATOM 2211 C C . GLU A 1 282 ? -20.120 2.596 39.627 1.00 87.62 282 GLU A C 1
ATOM 2213 O O . GLU A 1 282 ? -19.946 1.380 39.766 1.00 87.62 282 GLU A O 1
ATOM 2218 N N . ARG A 1 283 ? -19.130 3.437 39.301 1.00 88.44 283 ARG A N 1
ATOM 2219 C CA . ARG A 1 283 ? -17.753 3.000 39.068 1.00 88.44 283 ARG A CA 1
ATOM 2220 C C . ARG A 1 283 ? -17.114 2.511 40.356 1.00 88.44 283 ARG A C 1
ATOM 2222 O O . ARG A 1 283 ? -17.221 3.128 41.416 1.00 88.44 283 ARG A O 1
ATOM 2229 N N . ILE A 1 284 ? -16.386 1.410 40.235 1.00 89.50 284 ILE A N 1
ATOM 2230 C CA . ILE A 1 284 ? -15.499 0.944 41.291 1.00 89.50 284 ILE A CA 1
ATOM 2231 C C . ILE A 1 284 ? -14.238 1.803 41.197 1.00 89.50 284 ILE A C 1
ATOM 2233 O O . ILE A 1 284 ? -13.572 1.852 40.168 1.00 89.50 284 ILE A O 1
ATOM 2237 N N . THR A 1 285 ? -13.913 2.510 42.271 1.00 88.56 285 THR A N 1
ATOM 2238 C CA . THR A 1 285 ? -12.754 3.414 42.336 1.00 88.56 285 THR A CA 1
ATOM 2239 C C . 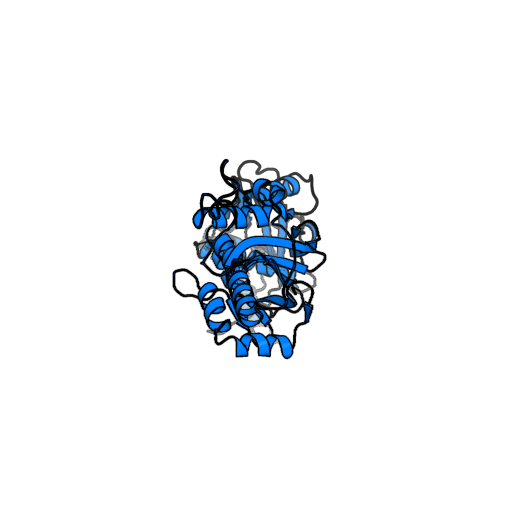THR A 1 285 ? -11.655 2.864 43.240 1.00 88.56 285 THR A C 1
ATOM 2241 O O . THR A 1 285 ? -10.477 3.143 43.002 1.00 88.56 285 THR A O 1
ATOM 2244 N N . THR A 1 286 ? -12.010 2.022 44.218 1.00 90.38 286 THR A N 1
ATOM 2245 C CA . THR A 1 286 ? -11.096 1.444 45.214 1.00 90.38 286 THR A CA 1
ATOM 2246 C C . THR A 1 286 ? -11.163 -0.085 45.251 1.00 90.38 286 THR A C 1
ATOM 2248 O O . THR A 1 286 ? -12.175 -0.687 44.897 1.00 90.38 286 THR A O 1
ATOM 2251 N N . GLU A 1 287 ? -10.086 -0.722 45.718 1.00 89.81 287 GLU A N 1
ATOM 2252 C CA . GLU A 1 287 ? -10.034 -2.181 45.914 1.00 89.81 287 GLU A CA 1
ATOM 2253 C C . GLU A 1 287 ? -11.056 -2.654 46.961 1.00 89.81 287 GLU A C 1
ATOM 2255 O O . GLU A 1 287 ? -11.682 -3.698 46.808 1.00 89.81 287 GLU A O 1
ATOM 2260 N N . GLU A 1 288 ? -11.311 -1.837 47.985 1.00 91.94 288 GLU A N 1
ATOM 2261 C CA . GLU A 1 288 ? -12.339 -2.098 48.997 1.00 91.94 288 GLU A CA 1
ATOM 2262 C C . GLU A 1 288 ? -13.738 -2.232 48.367 1.00 91.94 288 GLU A C 1
ATOM 2264 O O . GLU A 1 288 ? -14.481 -3.157 48.688 1.00 91.94 288 GLU A O 1
ATOM 2269 N N . GLN A 1 289 ? -14.091 -1.349 47.423 1.00 91.81 289 GLN A N 1
ATOM 2270 C CA . GLN A 1 289 ? -15.368 -1.413 46.703 1.00 91.81 289 GLN A CA 1
ATOM 2271 C C . GLN A 1 289 ? -15.470 -2.671 45.830 1.00 91.81 289 GLN A C 1
ATOM 2273 O O . GLN A 1 289 ? -16.534 -3.293 45.774 1.00 91.81 289 GLN A O 1
ATOM 2278 N N . LEU A 1 290 ? -14.370 -3.075 45.184 1.00 90.19 290 LEU A N 1
ATOM 2279 C CA . LEU A 1 290 ? -14.311 -4.319 44.415 1.00 90.19 290 LEU A CA 1
ATOM 2280 C C . LEU A 1 290 ? -14.548 -5.532 45.322 1.00 90.19 290 LEU A C 1
ATOM 2282 O O . LEU A 1 290 ? -15.402 -6.371 45.034 1.00 90.19 290 LEU A O 1
ATOM 2286 N N . ASN A 1 291 ? -13.836 -5.588 46.448 1.00 89.25 291 ASN A N 1
ATOM 2287 C CA . ASN A 1 291 ? -13.951 -6.670 47.420 1.00 89.25 291 ASN A CA 1
ATOM 2288 C C . ASN A 1 291 ? -15.362 -6.755 48.007 1.00 89.25 291 ASN A C 1
ATOM 2290 O O . ASN A 1 291 ? -15.893 -7.852 48.147 1.00 89.25 291 ASN A O 1
ATOM 2294 N N . GLN A 1 292 ? -16.009 -5.620 48.286 1.00 89.38 292 GLN A N 1
ATOM 2295 C CA . GLN A 1 292 ? -17.402 -5.584 48.740 1.00 89.38 292 GLN A CA 1
ATOM 2296 C C . GLN A 1 292 ? -18.371 -6.121 47.682 1.00 89.38 292 GLN A C 1
ATOM 2298 O O . GLN A 1 292 ? -19.271 -6.895 48.010 1.00 89.38 292 GLN A O 1
ATOM 2303 N N . MET A 1 293 ? -18.178 -5.760 46.409 1.00 89.00 293 MET A N 1
ATOM 2304 C CA . MET A 1 293 ? -19.003 -6.282 45.318 1.00 89.00 293 MET A CA 1
ATOM 2305 C C . MET A 1 293 ? -18.870 -7.806 45.195 1.00 89.00 293 MET A C 1
ATOM 2307 O O . MET A 1 293 ? -19.879 -8.507 45.125 1.00 89.00 293 MET A O 1
ATOM 2311 N N . LEU A 1 294 ? -17.642 -8.330 45.226 1.00 86.06 294 LEU A N 1
ATOM 2312 C CA . LEU A 1 294 ? -17.377 -9.770 45.162 1.00 86.06 294 LEU A CA 1
ATOM 2313 C C . LEU A 1 294 ? -17.872 -10.506 46.415 1.00 86.06 294 LEU A C 1
ATOM 2315 O O . LEU A 1 294 ? -18.443 -11.591 46.314 1.00 86.06 294 LEU A O 1
ATOM 2319 N N . ALA A 1 295 ? -17.728 -9.907 47.598 1.00 84.50 295 ALA A N 1
ATOM 2320 C CA . ALA A 1 295 ? -18.238 -10.461 48.849 1.00 84.50 295 ALA A CA 1
ATOM 2321 C C . ALA A 1 295 ? -19.767 -10.584 48.836 1.00 84.50 295 ALA A C 1
ATOM 2323 O O . ALA A 1 295 ? -20.296 -11.610 49.262 1.00 84.50 295 ALA A O 1
ATOM 2324 N N . ASN A 1 296 ? -20.486 -9.615 48.264 1.00 84.44 296 ASN A N 1
ATOM 2325 C CA . ASN A 1 296 ? -21.941 -9.706 48.093 1.00 84.44 296 ASN A CA 1
ATOM 2326 C C . ASN A 1 296 ? -22.362 -10.853 47.156 1.00 84.44 296 ASN A C 1
ATOM 2328 O O . ASN A 1 296 ? -23.492 -11.330 47.237 1.00 84.44 296 ASN A O 1
ATOM 2332 N N . LYS A 1 297 ? -21.442 -11.335 46.314 1.00 83.38 297 LYS A N 1
ATOM 2333 C CA . LYS A 1 297 ? -21.618 -12.492 45.427 1.00 83.38 297 LYS A CA 1
ATOM 2334 C C . LYS A 1 297 ? -21.123 -13.812 46.009 1.00 83.38 297 LYS A C 1
ATOM 2336 O O . LYS A 1 297 ? -21.361 -14.867 45.430 1.00 83.38 297 LYS A O 1
ATOM 2341 N N . SER A 1 298 ? -20.488 -13.792 47.180 1.00 75.38 298 SER A N 1
ATOM 2342 C CA . SER A 1 298 ? -20.026 -15.012 47.855 1.00 75.38 298 SER A CA 1
ATOM 2343 C C . SER A 1 298 ? -21.168 -15.972 48.209 1.00 75.38 298 SER A C 1
ATOM 2345 O O . SER A 1 298 ? -20.947 -17.178 48.313 1.00 75.38 298 SER A O 1
ATOM 2347 N N . LEU A 1 299 ? -22.404 -15.470 48.326 1.00 74.19 299 LEU A N 1
ATOM 2348 C CA . LEU A 1 299 ? -23.583 -16.311 48.515 1.00 74.19 299 LEU A CA 1
ATOM 2349 C C . LEU A 1 299 ? -23.814 -17.245 47.314 1.00 74.19 299 LEU A C 1
ATOM 2351 O O . LEU A 1 299 ? -24.212 -18.388 47.519 1.00 74.19 299 LEU A O 1
ATOM 2355 N N . ASP A 1 300 ? -23.496 -16.814 46.090 1.00 74.69 300 ASP A N 1
ATOM 2356 C CA . ASP A 1 300 ? -23.619 -17.639 44.879 1.00 74.69 300 ASP A CA 1
ATOM 2357 C C . ASP A 1 300 ? -22.643 -18.820 44.906 1.00 74.69 300 ASP A C 1
ATOM 2359 O O . ASP A 1 300 ? -22.995 -19.924 44.494 1.00 74.69 300 ASP A O 1
ATOM 2363 N N . LEU A 1 301 ? -21.444 -18.633 45.468 1.00 71.38 301 LEU A N 1
ATOM 2364 C CA . LEU A 1 301 ? -20.492 -19.728 45.691 1.00 71.38 301 LEU A CA 1
ATOM 2365 C C . LEU A 1 301 ? -21.047 -20.756 46.680 1.00 71.38 301 LEU A C 1
ATOM 2367 O O . LEU A 1 301 ? -20.942 -21.958 46.456 1.00 71.38 301 LEU A O 1
ATOM 2371 N N . VAL A 1 302 ? -21.661 -20.295 47.771 1.00 72.94 302 VAL A N 1
ATOM 2372 C CA . VAL A 1 302 ? -22.259 -21.186 48.777 1.00 72.94 302 VAL A CA 1
ATOM 2373 C C . VAL A 1 302 ? -23.476 -21.917 48.205 1.00 72.94 302 VAL A C 1
ATOM 2375 O O . VAL A 1 302 ? -23.656 -23.111 48.444 1.00 72.94 302 VAL A O 1
ATOM 2378 N N . LEU A 1 303 ? -24.305 -21.223 47.425 1.00 72.81 303 LEU A N 1
ATOM 2379 C CA . LEU A 1 303 ? -25.488 -21.797 46.792 1.00 72.81 303 LEU A CA 1
ATOM 2380 C C . LEU A 1 303 ? -25.120 -22.772 45.668 1.00 72.81 303 LEU A C 1
ATOM 2382 O O . LEU A 1 303 ? -25.719 -23.844 45.595 1.00 72.81 303 LEU A O 1
ATOM 2386 N N . SER A 1 304 ? -24.111 -22.464 44.849 1.00 73.25 304 SER A N 1
ATOM 2387 C CA . SER A 1 304 ? -23.599 -23.372 43.812 1.00 73.25 304 SER A CA 1
ATOM 2388 C C . SER A 1 304 ? -22.940 -24.616 44.409 1.00 73.25 304 SER A C 1
ATOM 2390 O O . SER A 1 304 ? -23.151 -25.712 43.902 1.00 73.25 304 SER A O 1
ATOM 2392 N N . ALA A 1 305 ? -22.254 -24.484 45.550 1.00 68.00 305 ALA A N 1
ATOM 2393 C CA . ALA A 1 305 ? -21.744 -25.617 46.324 1.00 68.00 305 ALA A CA 1
ATOM 2394 C C . ALA A 1 305 ? -22.858 -26.530 46.872 1.00 68.00 305 ALA A C 1
ATOM 2396 O O . ALA A 1 305 ? -22.653 -27.730 47.066 1.00 68.00 305 ALA A O 1
ATOM 2397 N N . HIS A 1 306 ? -24.032 -25.963 47.174 1.00 65.06 306 HIS A N 1
ATOM 2398 C CA . HIS A 1 306 ? -25.155 -26.688 47.769 1.00 65.06 306 HIS A CA 1
ATOM 2399 C C . HIS A 1 306 ? -26.108 -27.289 46.725 1.00 65.06 306 HIS A C 1
ATOM 2401 O O . HIS A 1 306 ? -26.725 -28.333 46.964 1.00 65.06 306 HIS A O 1
ATOM 2407 N N . ALA A 1 307 ? -26.224 -26.653 45.558 1.00 63.84 307 ALA A N 1
ATOM 2408 C CA . ALA A 1 307 ? -26.940 -27.174 44.408 1.00 63.84 307 ALA A CA 1
ATOM 2409 C C . ALA A 1 307 ? -26.159 -28.371 43.842 1.00 63.84 307 ALA A C 1
ATOM 2411 O O . ALA A 1 307 ? -25.240 -28.212 43.051 1.00 63.84 307 ALA A O 1
ATOM 2412 N N . LYS A 1 308 ? -26.520 -29.588 44.268 1.00 54.62 308 LYS A N 1
ATOM 2413 C CA . LYS A 1 308 ? -25.895 -30.888 43.930 1.00 54.62 308 LYS A CA 1
ATOM 2414 C C . LYS A 1 308 ? -25.890 -31.272 42.426 1.00 54.62 308 LYS A C 1
ATOM 2416 O O . LYS A 1 308 ? -25.991 -32.454 42.110 1.00 54.62 308 LYS A O 1
ATOM 2421 N N . GLN A 1 309 ? -25.856 -30.316 41.498 1.00 52.19 309 GLN A N 1
ATOM 2422 C CA . GLN A 1 309 ? -25.976 -30.525 40.050 1.00 52.19 309 GLN A CA 1
ATOM 2423 C C . GLN A 1 309 ? -24.849 -29.925 39.199 1.00 52.19 309 GLN A C 1
ATOM 2425 O O . GLN A 1 309 ? -24.853 -30.164 37.996 1.00 52.19 309 GLN A O 1
ATOM 2430 N N . ALA A 1 310 ? -23.882 -29.200 39.760 1.00 51.62 310 ALA A N 1
ATOM 2431 C CA . ALA A 1 310 ? -22.773 -28.670 38.971 1.00 51.62 310 ALA A CA 1
ATOM 2432 C C . ALA A 1 310 ? -21.436 -29.164 39.526 1.00 51.62 310 ALA A C 1
ATOM 2434 O O . ALA A 1 310 ? -21.090 -28.867 40.664 1.00 51.62 310 ALA A O 1
ATOM 2435 N N . ASP A 1 311 ? -20.654 -29.855 38.697 1.00 58.47 311 ASP A N 1
ATOM 2436 C CA . ASP A 1 311 ? -19.254 -30.209 38.982 1.00 58.47 311 ASP A CA 1
ATOM 2437 C C . ASP A 1 311 ? -18.332 -28.969 39.095 1.00 58.47 311 ASP A C 1
ATOM 2439 O O . ASP A 1 311 ? -17.127 -29.107 39.282 1.00 58.47 311 ASP A O 1
ATOM 2443 N N . ASN A 1 312 ? -18.887 -27.750 39.008 1.00 60.44 312 ASN A N 1
ATOM 2444 C CA . ASN A 1 312 ? -18.170 -26.480 39.024 1.00 60.44 312 ASN A CA 1
ATOM 2445 C C . ASN A 1 312 ? -18.847 -25.470 39.965 1.00 60.44 312 ASN A C 1
ATOM 2447 O O . ASN A 1 312 ? -20.042 -25.192 39.837 1.00 60.44 312 ASN A O 1
ATOM 2451 N N . PHE A 1 313 ? -18.062 -24.864 40.861 1.00 68.44 313 PHE A N 1
ATOM 2452 C CA . PHE A 1 313 ? -18.469 -23.674 41.613 1.00 68.44 313 PHE A CA 1
ATOM 2453 C C . PHE A 1 313 ? -18.610 -22.487 40.660 1.00 68.44 313 PHE A C 1
ATOM 2455 O O . PHE A 1 313 ? -17.769 -22.299 39.780 1.00 68.44 313 PHE A O 1
ATOM 2462 N N . TYR A 1 314 ? -19.646 -21.670 40.843 1.00 69.44 314 TYR A N 1
ATOM 2463 C CA . TYR A 1 314 ? -19.863 -20.493 40.007 1.00 69.44 314 TYR A CA 1
ATOM 2464 C C . TYR A 1 314 ? -20.261 -19.269 40.831 1.00 69.44 314 TYR A C 1
ATOM 2466 O O . TYR A 1 314 ? -20.876 -19.374 41.891 1.00 69.44 314 TYR A O 1
ATOM 2474 N N . ILE A 1 315 ? -19.906 -18.097 40.307 1.00 76.94 315 ILE A N 1
ATOM 2475 C CA . ILE A 1 315 ? -20.409 -16.794 40.743 1.00 76.94 315 ILE A CA 1
ATOM 2476 C C . ILE A 1 315 ? -21.264 -16.245 39.608 1.00 76.94 315 ILE A C 1
ATOM 2478 O O . ILE A 1 315 ? -20.824 -16.259 38.456 1.00 76.94 315 ILE A O 1
ATOM 2482 N N . GLN A 1 316 ? -22.464 -15.749 39.911 1.00 79.06 316 GLN A N 1
ATOM 2483 C CA . GLN A 1 316 ? -23.318 -15.153 38.894 1.00 79.06 316 GLN A CA 1
ATOM 2484 C C . GLN A 1 316 ? -23.103 -13.638 38.843 1.00 79.06 316 GLN A C 1
ATOM 2486 O O . GLN A 1 316 ? -23.596 -12.868 39.674 1.00 79.06 316 GLN A O 1
ATOM 2491 N N . LEU A 1 317 ? -22.370 -13.200 37.822 1.00 83.56 317 LEU A N 1
ATOM 2492 C CA . LEU A 1 317 ? -22.190 -11.787 37.517 1.00 83.56 317 LEU A CA 1
ATOM 2493 C C . LEU A 1 317 ? -23.158 -11.361 36.416 1.00 83.56 317 LEU A C 1
ATOM 2495 O O . LEU A 1 317 ? -23.319 -12.039 35.402 1.00 83.56 317 LEU A O 1
ATOM 2499 N N . THR A 1 318 ? -23.802 -10.222 36.628 1.00 87.31 318 THR A N 1
ATOM 2500 C CA . THR A 1 318 ? -24.552 -9.517 35.588 1.00 87.31 318 THR A CA 1
ATOM 2501 C C . THR A 1 318 ? -23.595 -8.802 34.636 1.00 87.31 318 THR A C 1
ATOM 2503 O O . THR A 1 318 ? -22.447 -8.521 34.983 1.00 87.31 318 THR A O 1
ATOM 2506 N N . GLU A 1 319 ? -24.082 -8.444 33.448 1.00 85.75 319 GLU A N 1
ATOM 2507 C CA . GLU A 1 319 ? -23.306 -7.670 32.472 1.00 85.75 319 GLU A CA 1
ATOM 2508 C C . GLU A 1 319 ? -22.764 -6.361 33.065 1.00 85.75 319 GLU A C 1
ATOM 2510 O O . GLU A 1 319 ? -21.585 -6.052 32.909 1.00 85.75 319 GLU A O 1
ATOM 2515 N N . ASN A 1 320 ? -23.583 -5.643 33.843 1.00 88.56 320 ASN A N 1
ATOM 2516 C CA . ASN A 1 320 ? -23.156 -4.418 34.518 1.00 88.56 320 ASN A CA 1
ATOM 2517 C C . ASN A 1 320 ? -22.011 -4.671 35.515 1.00 88.56 320 ASN A C 1
ATOM 2519 O O . ASN A 1 320 ? -21.051 -3.911 35.563 1.00 88.56 320 ASN A O 1
ATOM 2523 N N . GLU A 1 321 ? -22.078 -5.745 36.304 1.00 89.12 321 GLU A N 1
ATOM 2524 C CA . GLU A 1 321 ? -21.034 -6.070 37.287 1.00 89.12 321 GLU A CA 1
ATOM 2525 C C . GLU A 1 321 ? -19.714 -6.451 36.615 1.00 89.12 321 GLU A C 1
ATOM 2527 O O . GLU A 1 321 ? -18.655 -6.009 37.057 1.00 89.12 321 GLU A O 1
ATOM 2532 N N . VAL A 1 322 ? -19.769 -7.205 35.515 1.00 88.62 322 VAL A N 1
ATOM 2533 C CA . VAL A 1 322 ? -18.580 -7.490 34.700 1.00 88.62 322 VAL A CA 1
ATOM 2534 C C . VAL A 1 322 ? -18.008 -6.195 34.121 1.00 88.62 322 VAL A C 1
ATOM 2536 O O . VAL A 1 322 ? -16.806 -5.966 34.222 1.00 88.62 322 VAL A O 1
ATOM 2539 N N . ASN A 1 323 ? -18.852 -5.305 33.596 1.00 90.56 323 ASN A N 1
ATOM 2540 C CA . ASN A 1 323 ? -18.412 -4.021 33.049 1.00 90.56 323 ASN A CA 1
ATOM 2541 C C . ASN A 1 323 ? -17.793 -3.098 34.105 1.00 90.56 323 ASN A C 1
ATOM 2543 O O . ASN A 1 323 ? -16.818 -2.420 33.803 1.00 90.56 323 ASN A O 1
ATOM 2547 N N . LYS A 1 324 ? -18.267 -3.127 35.357 1.00 90.44 324 LYS A N 1
ATOM 2548 C CA . LYS A 1 324 ? -17.623 -2.426 36.484 1.00 90.44 324 LYS A CA 1
ATOM 2549 C C . LYS A 1 324 ? -16.236 -2.973 36.805 1.00 90.44 324 LYS A C 1
ATOM 2551 O O . LYS A 1 324 ? -15.335 -2.198 37.111 1.00 90.44 324 LYS A O 1
ATOM 2556 N N . ILE A 1 325 ? -16.066 -4.295 36.743 1.00 89.00 325 ILE A N 1
ATOM 2557 C CA . ILE A 1 325 ? -14.763 -4.944 36.945 1.00 89.00 325 ILE A CA 1
ATOM 2558 C C . ILE A 1 325 ? -13.802 -4.544 35.823 1.00 89.00 325 ILE A C 1
ATOM 2560 O O . ILE A 1 325 ? -12.668 -4.162 36.103 1.00 89.00 325 ILE A O 1
ATOM 2564 N N . ILE A 1 326 ? -14.257 -4.607 34.568 1.00 87.44 326 ILE A N 1
ATOM 2565 C CA . ILE A 1 326 ? -13.454 -4.205 33.408 1.00 87.44 326 ILE A CA 1
ATOM 2566 C C . ILE A 1 326 ? -13.050 -2.734 33.537 1.00 87.44 326 ILE A C 1
ATOM 2568 O O . ILE A 1 326 ? -11.864 -2.434 33.442 1.00 87.44 326 ILE A O 1
ATOM 2572 N N . ASP A 1 327 ? -14.003 -1.841 33.823 1.00 87.62 327 ASP A N 1
ATOM 2573 C CA . ASP A 1 327 ? -13.748 -0.411 34.031 1.00 87.62 327 ASP A CA 1
ATOM 2574 C C . ASP A 1 327 ? -12.688 -0.178 35.114 1.00 87.62 327 ASP A C 1
ATOM 2576 O O . ASP A 1 327 ? -11.708 0.516 34.866 1.00 87.62 327 ASP A O 1
ATOM 2580 N N . TYR A 1 328 ? -12.798 -0.842 36.268 1.00 88.50 328 TYR A N 1
ATOM 2581 C CA . TYR A 1 328 ? -11.827 -0.714 37.358 1.00 88.50 328 TYR A CA 1
ATOM 2582 C C . TYR A 1 328 ? -10.403 -1.123 36.974 1.00 88.50 328 TYR A C 1
ATOM 2584 O O . TYR A 1 328 ? -9.458 -0.402 37.294 1.00 88.50 328 TYR A O 1
ATOM 2592 N N . TYR A 1 329 ? -10.235 -2.273 36.314 1.00 86.50 329 TYR A N 1
ATOM 2593 C CA . TYR A 1 329 ? -8.908 -2.766 35.935 1.00 86.50 329 TYR A CA 1
ATOM 2594 C C . TYR A 1 329 ? -8.313 -2.013 34.742 1.00 86.50 329 TYR A C 1
ATOM 2596 O O . TYR A 1 329 ? -7.091 -1.927 34.620 1.00 86.50 329 TYR A O 1
ATOM 2604 N N . MET A 1 330 ? -9.160 -1.452 33.879 1.00 80.25 330 MET A N 1
ATOM 2605 C CA . MET A 1 330 ? -8.741 -0.730 32.678 1.00 80.25 330 MET A CA 1
ATOM 2606 C C . MET A 1 330 ? -8.631 0.787 32.887 1.00 80.25 330 MET A C 1
ATOM 2608 O O . MET A 1 330 ? -8.040 1.451 32.044 1.00 80.25 330 MET A O 1
ATOM 2612 N N . LYS A 1 331 ? -9.133 1.353 33.998 1.00 71.69 331 LYS A N 1
ATOM 2613 C CA . LYS A 1 331 ? -9.156 2.813 34.238 1.00 71.69 331 LYS A CA 1
ATOM 2614 C C . LYS A 1 331 ? -7.779 3.485 34.133 1.00 71.69 331 LYS A C 1
ATOM 2616 O O . LYS A 1 331 ? -7.684 4.605 33.641 1.00 71.69 331 LYS A O 1
ATOM 2621 N N . ASP A 1 332 ? -6.730 2.799 34.597 1.00 62.94 332 ASP A N 1
ATOM 2622 C CA . ASP A 1 332 ? -5.347 3.298 34.622 1.00 62.94 332 ASP A CA 1
ATOM 2623 C C . ASP A 1 332 ? -4.555 2.816 33.394 1.00 62.94 332 ASP A C 1
ATOM 2625 O O . ASP A 1 332 ? -3.535 3.403 33.028 1.00 62.94 332 ASP A O 1
ATOM 2629 N N . GLN A 1 333 ? -5.050 1.774 32.714 1.00 59.66 333 GLN A N 1
ATOM 2630 C CA . GLN A 1 333 ? -4.616 1.404 31.373 1.00 59.66 333 GLN A CA 1
ATOM 2631 C C . GLN A 1 333 ? -5.372 2.267 30.377 1.00 59.66 333 GLN A C 1
ATOM 2633 O O . GLN A 1 333 ? -6.218 1.782 29.628 1.00 59.66 333 GLN A O 1
ATOM 2638 N N . VAL A 1 334 ? -5.072 3.567 30.377 1.00 51.06 334 VAL A N 1
ATOM 2639 C CA . VAL A 1 334 ? -5.501 4.437 29.289 1.00 51.06 334 VAL A CA 1
ATOM 2640 C C . VAL A 1 334 ? -5.064 3.737 28.002 1.00 51.06 334 VAL A C 1
ATOM 2642 O O . VAL A 1 334 ? -3.867 3.651 27.713 1.00 51.06 334 VAL A O 1
ATOM 2645 N N . MET A 1 335 ? -6.018 3.200 27.239 1.00 58.34 335 MET A N 1
ATOM 2646 C CA . MET A 1 335 ? -5.788 2.849 25.847 1.00 58.34 335 MET A CA 1
ATOM 2647 C C . MET A 1 335 ? -5.647 4.191 25.130 1.00 58.34 335 MET A C 1
ATOM 2649 O O . MET A 1 335 ? -6.608 4.771 24.633 1.00 58.34 335 MET A O 1
ATOM 2653 N N . GLY A 1 336 ? -4.454 4.767 25.300 1.00 61.50 336 GLY A N 1
ATOM 2654 C CA . GLY A 1 336 ? -4.157 6.161 25.037 1.00 61.50 336 GLY A CA 1
ATOM 2655 C C . GLY A 1 336 ? -4.400 6.488 23.587 1.00 61.50 336 GLY A C 1
ATOM 2656 O O . GLY A 1 336 ? -4.081 5.680 22.713 1.00 61.50 336 GLY A O 1
ATOM 2657 N N . ALA A 1 337 ? -4.916 7.696 23.369 1.00 71.81 337 ALA A N 1
ATOM 2658 C CA . ALA A 1 337 ? -4.869 8.356 22.083 1.00 71.81 337 ALA A CA 1
ATOM 2659 C C . ALA A 1 337 ? -3.486 8.113 21.459 1.00 71.81 337 ALA A C 1
ATOM 2661 O O . ALA A 1 337 ? -2.455 8.516 22.009 1.00 71.81 337 ALA A O 1
ATOM 2662 N N . LYS A 1 338 ? -3.450 7.361 20.362 1.00 77.19 338 LYS A N 1
ATOM 2663 C CA . LYS A 1 338 ? -2.235 7.166 19.580 1.00 77.19 338 LYS A CA 1
ATOM 2664 C C . LYS A 1 338 ? -2.259 8.181 18.465 1.00 77.19 338 LYS A C 1
ATOM 2666 O O . LYS A 1 338 ? -3.147 8.149 17.618 1.00 77.19 338 LYS A O 1
ATOM 2671 N N . THR A 1 339 ? -1.263 9.052 18.474 1.00 79.38 339 THR A N 1
ATOM 2672 C CA . THR A 1 339 ? -1.078 10.027 17.411 1.00 79.38 339 THR A CA 1
ATOM 2673 C C . THR A 1 339 ? -0.087 9.486 16.394 1.00 79.38 339 THR A C 1
ATOM 2675 O O . THR A 1 339 ? 0.999 9.024 16.750 1.00 79.38 339 THR A O 1
ATOM 2678 N N . ILE A 1 340 ? -0.478 9.528 15.129 1.00 73.94 340 ILE A N 1
ATOM 2679 C CA . ILE A 1 340 ? 0.313 9.103 13.982 1.00 73.94 340 ILE A CA 1
ATOM 2680 C C . ILE A 1 340 ? 0.500 10.311 13.073 1.00 73.94 340 ILE A C 1
ATOM 2682 O O . ILE A 1 340 ? -0.466 10.971 12.696 1.00 73.94 340 ILE A O 1
ATOM 2686 N N . GLU A 1 341 ? 1.746 10.575 12.694 1.00 73.19 341 GLU A N 1
ATOM 2687 C CA . GLU A 1 341 ? 2.055 11.546 11.648 1.00 73.19 341 GLU A CA 1
ATOM 2688 C C . GLU A 1 341 ? 1.633 10.968 10.290 1.00 73.19 341 GLU A C 1
ATOM 2690 O O . GLU A 1 341 ? 2.185 9.968 9.818 1.00 73.19 341 GLU A O 1
ATOM 2695 N N . LEU A 1 342 ? 0.629 11.591 9.674 1.00 71.25 342 LEU A N 1
ATOM 2696 C CA . LEU A 1 342 ? 0.132 11.267 8.345 1.00 71.25 342 LEU A CA 1
ATOM 2697 C C . LEU A 1 342 ? 0.320 12.500 7.458 1.00 71.25 342 LEU A C 1
ATOM 2699 O O . LEU A 1 342 ? -0.519 13.397 7.406 1.00 71.25 342 LEU A O 1
ATOM 2703 N N . GLY A 1 343 ? 1.467 12.551 6.784 1.00 71.25 343 GLY A N 1
ATOM 2704 C CA . GLY A 1 343 ? 1.831 13.682 5.941 1.00 71.25 343 GLY A CA 1
ATOM 2705 C C . GLY A 1 343 ? 2.166 14.887 6.808 1.00 71.25 343 GLY A C 1
ATOM 2706 O O . GLY A 1 343 ? 2.975 14.780 7.725 1.00 71.25 343 GLY A O 1
ATOM 2707 N N . SER A 1 344 ? 1.525 16.020 6.547 1.00 75.44 344 SER A N 1
ATOM 2708 C CA . SER A 1 344 ? 1.613 17.215 7.394 1.00 75.44 344 SER A CA 1
ATOM 2709 C C . SER A 1 344 ? 0.630 17.232 8.574 1.00 75.44 344 SER A C 1
ATOM 2711 O O . SER A 1 344 ? 0.654 18.185 9.356 1.00 75.44 344 SER A O 1
ATOM 2713 N N . LYS A 1 345 ? -0.231 16.214 8.711 1.00 81.19 345 LYS A N 1
ATOM 2714 C CA . LYS A 1 345 ? -1.295 16.155 9.722 1.00 81.19 345 LYS A CA 1
ATOM 2715 C C . LYS A 1 345 ? -1.029 15.103 10.797 1.00 81.19 345 LYS A C 1
ATOM 2717 O O . LYS A 1 345 ? -0.335 14.111 10.574 1.00 81.19 345 LYS A O 1
ATOM 2722 N N . MET A 1 346 ? -1.636 15.307 11.963 1.00 84.81 346 MET A N 1
ATOM 2723 C CA . MET A 1 346 ? -1.556 14.400 13.109 1.00 84.81 346 MET A CA 1
ATOM 2724 C C . MET A 1 346 ? -2.884 13.661 13.268 1.00 84.81 346 MET A C 1
ATOM 2726 O O . MET A 1 346 ? -3.869 14.228 13.739 1.00 84.81 346 MET A O 1
ATOM 2730 N N . LEU A 1 347 ? -2.922 12.397 12.841 1.00 83.25 347 LEU A N 1
ATOM 2731 C CA . LEU A 1 347 ? -4.079 11.521 13.007 1.00 83.25 347 LEU A CA 1
ATOM 2732 C C . LEU A 1 347 ? -4.097 10.988 14.439 1.00 83.25 347 LEU A C 1
ATOM 2734 O O . LEU A 1 347 ? -3.159 10.315 14.862 1.00 83.25 347 LEU A O 1
ATOM 2738 N N . VAL A 1 348 ? -5.173 11.248 15.168 1.00 87.44 348 VAL A N 1
ATOM 2739 C CA . VAL A 1 348 ? -5.401 10.741 16.517 1.00 87.44 348 VAL A CA 1
ATOM 2740 C C . VAL A 1 348 ? -6.361 9.561 16.451 1.00 87.44 348 VAL A C 1
ATOM 2742 O O . VAL A 1 348 ? -7.449 9.651 15.885 1.00 87.44 348 VAL A O 1
ATOM 2745 N N . MET A 1 349 ? -5.954 8.445 17.049 1.00 84.69 349 MET A N 1
ATOM 2746 C CA . MET A 1 349 ? -6.795 7.269 17.239 1.00 84.69 349 MET A CA 1
ATOM 2747 C C . MET A 1 349 ? -7.042 7.068 18.724 1.00 84.69 349 MET A C 1
ATOM 2749 O O . MET A 1 349 ? -6.113 6.778 19.479 1.00 84.69 349 MET A O 1
ATOM 2753 N N . GLU A 1 350 ? -8.293 7.205 19.134 1.00 84.88 350 GLU A N 1
ATOM 2754 C CA . GLU A 1 350 ? -8.736 7.037 20.509 1.00 84.88 350 GLU A CA 1
ATOM 2755 C C . GLU A 1 350 ? -9.598 5.793 20.637 1.00 84.88 350 GLU A C 1
ATOM 2757 O O . GLU A 1 350 ? -10.465 5.514 19.809 1.00 84.88 350 GLU A O 1
ATOM 2762 N N . THR A 1 351 ? -9.397 5.059 21.720 1.00 82.06 351 THR A N 1
ATOM 2763 C CA . THR A 1 351 ? -10.232 3.911 22.060 1.00 82.06 351 THR A CA 1
ATOM 2764 C C . THR A 1 351 ? -10.824 4.103 23.438 1.00 82.06 351 THR A C 1
ATOM 2766 O O . THR A 1 351 ? -10.124 4.510 24.364 1.00 82.06 351 THR A O 1
ATOM 2769 N N . LEU A 1 352 ? -12.105 3.784 23.587 1.00 79.25 352 LEU A N 1
ATOM 2770 C CA . LEU A 1 352 ? -12.752 3.773 24.895 1.00 79.25 352 LEU A CA 1
ATOM 2771 C C . LEU A 1 352 ? -12.511 2.448 25.619 1.00 79.25 352 LEU A C 1
ATOM 2773 O O . LEU A 1 352 ? -12.167 1.437 25.000 1.00 79.25 352 LEU A O 1
ATOM 2777 N N . THR A 1 353 ? -12.739 2.458 26.935 1.00 81.25 353 THR A N 1
ATOM 2778 C CA . THR A 1 353 ? -12.729 1.252 27.763 1.00 81.25 353 THR A CA 1
ATOM 2779 C C . THR A 1 353 ? -13.616 0.173 27.130 1.00 81.25 353 THR A C 1
ATOM 2781 O O . THR A 1 353 ? -14.786 0.450 26.844 1.00 81.25 353 THR A O 1
ATOM 2784 N N . PRO A 1 354 ? -13.086 -1.043 26.900 1.00 85.25 354 PRO A N 1
ATOM 2785 C CA . PRO A 1 354 ? -13.880 -2.153 26.400 1.00 85.25 354 PRO A CA 1
ATOM 2786 C C . PRO A 1 354 ? -15.063 -2.440 27.323 1.00 85.25 354 PRO A C 1
ATOM 2788 O O . PRO A 1 354 ? -14.923 -2.382 28.543 1.00 85.25 354 PRO A O 1
ATOM 2791 N N . VAL A 1 355 ? -16.199 -2.834 26.756 1.00 88.25 355 VAL A N 1
ATOM 2792 C CA . VAL A 1 355 ? -17.319 -3.366 27.538 1.00 88.25 355 VAL A CA 1
ATOM 2793 C C . VAL A 1 355 ? -17.711 -4.741 27.047 1.00 88.25 355 VAL A C 1
ATOM 2795 O O . VAL A 1 355 ? -17.668 -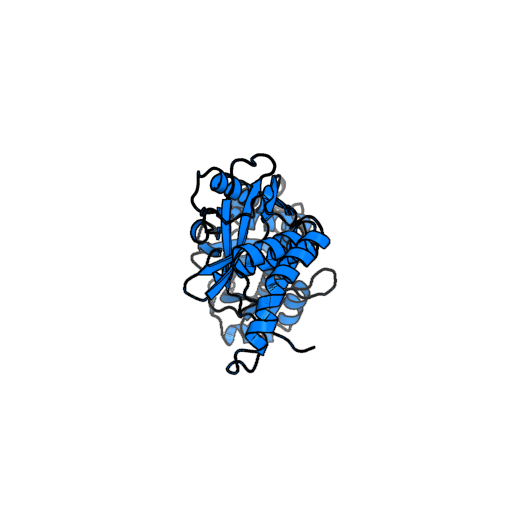5.044 25.857 1.00 88.25 355 VAL A O 1
ATOM 2798 N N . MET A 1 356 ? -18.088 -5.587 27.987 1.00 89.19 356 MET A N 1
ATOM 2799 C CA . MET A 1 356 ? -18.717 -6.856 27.713 1.00 89.19 356 MET A CA 1
ATOM 2800 C C . MET A 1 356 ? -20.188 -6.621 27.369 1.00 89.19 356 MET A C 1
ATOM 2802 O O . MET A 1 356 ? -20.892 -5.915 28.090 1.00 89.19 356 MET A O 1
ATOM 2806 N N . VAL A 1 357 ? -20.624 -7.217 26.263 1.00 88.06 357 VAL A N 1
ATOM 2807 C CA . VAL A 1 357 ? -22.008 -7.199 25.790 1.00 88.06 357 VAL A CA 1
ATOM 2808 C C . VAL A 1 357 ? -22.425 -8.625 25.466 1.00 88.06 357 VAL A C 1
ATOM 2810 O O . VAL A 1 357 ? -21.694 -9.353 24.786 1.00 88.06 357 VAL A O 1
ATOM 2813 N N . VAL A 1 358 ? -23.610 -9.034 25.915 1.00 84.38 358 VAL A N 1
ATOM 2814 C CA . VAL A 1 358 ? -24.179 -10.334 25.543 1.00 84.38 358 VAL A CA 1
ATOM 2815 C C . VAL A 1 358 ? -25.150 -10.154 24.378 1.00 84.38 358 VAL A C 1
ATOM 2817 O O . VAL A 1 358 ? -26.205 -9.541 24.516 1.00 84.38 358 VAL A O 1
ATOM 2820 N N . LEU A 1 359 ? -24.820 -10.725 23.219 1.00 82.44 359 LEU A N 1
ATOM 2821 C CA . LEU A 1 359 ? -25.651 -10.675 22.012 1.00 82.44 359 LEU A CA 1
ATOM 2822 C C . LEU A 1 359 ? -25.900 -12.094 21.508 1.00 82.44 359 LEU A C 1
ATOM 2824 O O . LEU A 1 359 ? -24.963 -12.868 21.339 1.00 82.44 359 LEU A O 1
ATOM 2828 N N . ASN A 1 360 ? -27.161 -12.454 21.252 1.00 84.50 360 ASN A N 1
ATOM 2829 C CA . ASN A 1 360 ? -27.540 -13.772 20.717 1.00 84.50 360 ASN A CA 1
ATOM 2830 C C . ASN A 1 360 ? -26.923 -14.957 21.490 1.00 84.50 360 ASN A C 1
ATOM 2832 O O . ASN A 1 360 ? -26.464 -15.929 20.893 1.00 84.50 360 ASN A O 1
ATOM 2836 N N . ASN A 1 361 ? -26.906 -14.866 22.826 1.00 81.62 361 ASN A N 1
ATOM 2837 C CA . ASN A 1 361 ? -26.341 -15.881 23.724 1.00 81.62 361 ASN A CA 1
ATOM 2838 C C . ASN A 1 361 ? -24.825 -16.125 23.546 1.00 81.62 361 ASN A C 1
ATOM 2840 O O . ASN A 1 361 ? -24.314 -17.182 23.917 1.00 81.62 361 ASN A O 1
ATOM 2844 N N . LYS A 1 362 ? -24.115 -15.143 22.985 1.00 83.69 362 LYS A N 1
ATOM 2845 C CA . LYS A 1 362 ? -22.658 -15.089 22.874 1.00 83.69 362 LYS A CA 1
ATOM 2846 C C . LYS A 1 362 ? -22.135 -13.849 23.590 1.00 83.69 362 LYS A C 1
ATOM 2848 O O . LYS A 1 362 ? -22.806 -12.818 23.633 1.00 83.69 362 LYS A O 1
ATOM 2853 N N . LEU A 1 363 ? -20.938 -13.967 24.151 1.00 85.75 363 LEU A N 1
ATOM 2854 C CA . LEU A 1 363 ? -20.266 -12.885 24.856 1.00 85.75 363 LEU A CA 1
ATOM 2855 C C . LEU A 1 363 ? -19.331 -12.164 23.887 1.00 85.75 363 LEU A C 1
ATOM 2857 O O . LEU A 1 363 ? -18.518 -12.798 23.215 1.00 85.75 363 LEU A O 1
ATOM 2861 N N . PHE A 1 364 ? -19.446 -10.843 23.826 1.00 88.06 364 PHE A N 1
ATOM 2862 C CA . PHE A 1 364 ? -18.585 -9.992 23.019 1.00 88.06 364 PHE A CA 1
ATOM 2863 C C . PHE A 1 364 ? -17.879 -8.975 23.904 1.00 88.06 364 PHE A C 1
ATOM 2865 O O . PHE A 1 364 ? -18.503 -8.389 24.783 1.00 88.06 364 PHE A O 1
ATOM 2872 N N . PHE A 1 365 ? -16.601 -8.720 23.638 1.00 87.94 365 PHE A N 1
ATOM 2873 C CA . PHE A 1 365 ? -15.944 -7.494 24.080 1.00 87.94 365 PHE A CA 1
ATOM 2874 C C . PHE A 1 365 ? -16.053 -6.463 22.968 1.00 87.94 365 PHE A C 1
ATOM 2876 O O . PHE A 1 365 ? -15.547 -6.672 21.865 1.00 87.94 365 PHE A O 1
ATOM 2883 N N . ALA A 1 366 ? -16.740 -5.368 23.256 1.00 88.75 366 ALA A N 1
ATOM 2884 C CA . ALA A 1 366 ? -16.973 -4.279 22.336 1.00 88.75 366 ALA A CA 1
ATOM 2885 C C . ALA A 1 366 ? -16.071 -3.091 22.699 1.00 88.75 366 ALA A C 1
ATOM 2887 O O . ALA A 1 366 ? -16.040 -2.657 23.850 1.00 88.75 366 ALA A O 1
ATOM 2888 N N . ILE A 1 367 ? -15.327 -2.575 21.722 1.00 86.25 367 ILE A N 1
ATOM 2889 C CA . ILE A 1 367 ? -14.390 -1.458 21.882 1.00 86.25 367 ILE A CA 1
ATOM 2890 C C . ILE A 1 367 ? -14.780 -0.375 20.890 1.00 86.25 367 ILE A C 1
ATOM 2892 O O . ILE A 1 367 ? -14.793 -0.618 19.684 1.00 86.25 367 ILE A O 1
ATOM 2896 N N . LYS A 1 368 ? -15.078 0.826 21.388 1.00 87.12 368 LYS A N 1
ATOM 2897 C CA . LYS A 1 368 ? -15.316 1.980 20.520 1.00 87.12 368 LYS A CA 1
ATOM 2898 C C . LYS A 1 368 ? -13.978 2.576 20.090 1.00 87.12 368 LYS A C 1
ATOM 2900 O O . LYS A 1 368 ? -13.187 2.958 20.951 1.00 87.12 368 LYS A O 1
ATOM 2905 N N . LEU A 1 369 ? -13.753 2.652 18.781 1.00 86.44 369 LEU A N 1
ATOM 2906 C CA . LEU A 1 369 ? -12.623 3.326 18.146 1.00 86.44 369 LEU A CA 1
ATOM 2907 C C . LEU A 1 369 ? -13.121 4.634 17.530 1.00 86.44 369 LEU A C 1
ATOM 2909 O O . LEU A 1 369 ? -14.119 4.648 16.807 1.00 86.44 369 LEU A O 1
ATOM 2913 N N . LYS A 1 370 ? -12.403 5.718 17.802 1.00 88.06 370 LYS A N 1
ATOM 2914 C CA . LYS A 1 370 ? -12.616 7.035 17.216 1.00 88.06 370 LYS A CA 1
ATOM 2915 C C . LYS A 1 370 ? -11.327 7.487 16.535 1.00 88.06 370 LYS A C 1
ATOM 2917 O O . LYS A 1 370 ? -10.259 7.415 17.133 1.00 88.06 370 LYS A O 1
ATOM 2922 N N . MET A 1 371 ? -11.424 7.947 15.293 1.00 88.12 371 MET A N 1
ATOM 2923 C CA . MET A 1 371 ? -10.298 8.484 14.526 1.00 88.12 371 MET A CA 1
ATOM 2924 C C . MET A 1 371 ? -10.625 9.891 14.040 1.00 88.12 371 MET A C 1
ATOM 2926 O O . MET A 1 371 ? -11.721 10.108 13.529 1.00 88.12 371 MET A O 1
ATOM 2930 N N . TYR A 1 372 ? -9.699 10.830 14.208 1.00 90.94 372 TYR A N 1
ATOM 2931 C CA . TYR A 1 372 ? -9.851 12.227 13.788 1.00 90.94 372 TYR A CA 1
ATOM 2932 C C . TYR A 1 372 ? -8.483 12.896 13.631 1.00 90.94 372 TYR A C 1
ATOM 2934 O O . TYR A 1 372 ? -7.487 12.389 14.146 1.00 90.94 372 TYR A O 1
ATOM 2942 N N . PHE A 1 373 ? -8.415 14.041 12.955 1.00 90.88 373 PHE A N 1
ATOM 2943 C CA . PHE A 1 373 ? -7.197 14.851 12.951 1.00 90.88 373 PHE A CA 1
ATOM 2944 C C . PHE A 1 373 ? -7.166 15.833 14.123 1.00 90.88 373 PHE A C 1
ATOM 2946 O O . PHE A 1 373 ? -8.185 16.416 14.485 1.00 90.88 373 PHE A O 1
ATOM 2953 N N . GLU A 1 374 ? -5.990 16.016 14.728 1.00 90.31 374 GLU A N 1
ATOM 2954 C CA . GLU A 1 374 ? -5.798 16.853 15.923 1.00 90.31 374 GLU A CA 1
ATOM 2955 C C . GLU A 1 374 ? -6.292 18.303 15.741 1.00 90.31 374 GLU A C 1
ATOM 2957 O O . GLU A 1 374 ? -6.771 18.917 16.694 1.00 90.31 374 GLU A O 1
ATOM 2962 N N . ASP A 1 375 ? -6.225 18.836 14.518 1.00 90.75 375 ASP A N 1
ATOM 2963 C CA . ASP A 1 375 ? -6.710 20.166 14.142 1.00 90.75 375 ASP A CA 1
ATOM 2964 C C . ASP A 1 375 ? -8.232 20.237 13.915 1.00 90.75 375 ASP A C 1
ATOM 2966 O O . ASP A 1 375 ? -8.815 21.315 14.060 1.00 90.75 375 ASP A O 1
ATOM 2970 N N . THR A 1 376 ? -8.897 19.111 13.639 1.00 89.19 376 THR A N 1
ATOM 2971 C CA . THR A 1 376 ? -10.349 19.012 13.392 1.00 89.19 376 THR A CA 1
ATOM 2972 C C . THR A 1 376 ? -11.036 17.914 14.232 1.00 89.19 376 THR A C 1
ATOM 2974 O O . THR A 1 376 ? -11.751 17.065 13.705 1.00 89.19 376 THR A O 1
ATOM 2977 N N . PRO A 1 377 ? -10.957 17.938 15.580 1.00 86.12 377 PRO A N 1
ATOM 2978 C CA . PRO A 1 377 ? -11.444 16.843 16.439 1.00 86.12 377 PRO A CA 1
ATOM 2979 C C . PRO A 1 377 ? -12.966 16.603 16.420 1.00 86.12 377 PRO A C 1
ATOM 2981 O O . PRO A 1 377 ? -13.452 15.599 16.956 1.00 86.12 377 PRO A O 1
ATOM 2984 N N . GLY A 1 378 ? -13.733 17.540 15.852 1.00 86.06 378 GLY A N 1
ATOM 2985 C CA . GLY A 1 378 ? -15.176 17.406 15.639 1.00 86.06 378 GLY A CA 1
ATOM 2986 C C . GLY A 1 378 ? -15.549 16.573 14.408 1.00 86.06 378 GLY A C 1
ATOM 2987 O O . GLY A 1 378 ? -16.670 16.075 14.341 1.00 86.06 378 GLY A O 1
ATOM 2988 N N . GLU A 1 379 ? -14.623 16.400 13.465 1.00 91.12 379 GLU A N 1
ATOM 2989 C CA . GLU A 1 379 ? -14.789 15.604 12.252 1.00 91.12 379 GLU A CA 1
ATOM 2990 C C . GLU A 1 379 ? -14.102 14.259 12.482 1.00 91.12 379 GLU A C 1
ATOM 2992 O O . GLU A 1 379 ? -12.877 14.155 12.501 1.00 91.12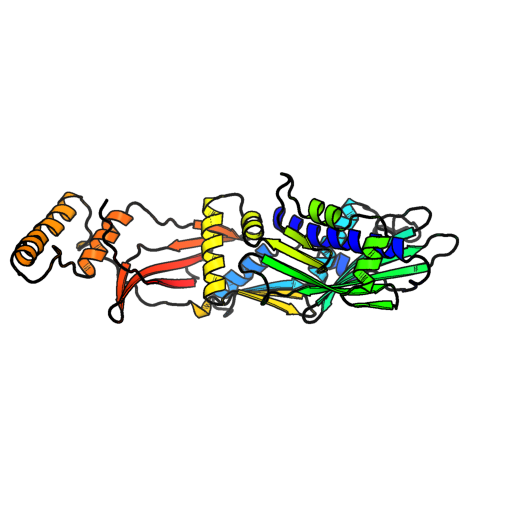 379 GLU A O 1
ATOM 2997 N N . ALA A 1 380 ? -14.901 13.230 12.762 1.00 89.31 380 ALA A N 1
ATOM 2998 C CA . ALA A 1 380 ? -14.380 11.957 13.233 1.00 89.31 380 ALA A CA 1
ATOM 2999 C C . ALA A 1 380 ? -15.085 10.766 12.592 1.00 89.31 380 ALA A C 1
ATOM 3001 O O . ALA A 1 380 ? -16.301 10.752 12.386 1.00 89.31 380 ALA A O 1
ATOM 3002 N N . PHE A 1 381 ? -14.305 9.717 12.363 1.00 89.12 381 PHE A N 1
ATOM 3003 C CA . PHE A 1 381 ? -14.818 8.383 12.121 1.00 89.12 381 PHE A CA 1
ATOM 3004 C C . PHE A 1 381 ? -14.988 7.639 13.446 1.00 89.12 381 PHE A C 1
ATOM 3006 O O . PHE A 1 381 ? -14.078 7.622 14.275 1.00 89.12 381 PHE A O 1
ATOM 3013 N N . GLU A 1 382 ? -16.137 6.989 13.624 1.00 90.00 382 GLU A N 1
ATOM 3014 C CA . GLU A 1 382 ? -16.444 6.164 14.790 1.00 90.00 382 GLU A CA 1
ATOM 3015 C C . GLU A 1 382 ? -16.878 4.760 14.355 1.00 90.00 382 GLU A C 1
ATOM 3017 O O . GLU A 1 382 ? -17.597 4.574 13.370 1.00 90.00 382 GLU A O 1
ATOM 3022 N N . THR A 1 383 ? -16.410 3.758 15.094 1.00 90.06 383 THR A N 1
ATOM 3023 C CA . THR A 1 383 ? -16.795 2.356 14.916 1.00 90.06 383 THR A CA 1
ATOM 3024 C C . THR A 1 383 ? -16.736 1.609 16.245 1.00 90.06 383 THR A C 1
ATOM 3026 O O . THR A 1 383 ? -16.060 2.033 17.188 1.00 90.06 383 THR A O 1
ATOM 3029 N N . ILE A 1 384 ? -17.430 0.475 16.319 1.00 89.06 384 ILE A N 1
ATOM 3030 C CA . ILE A 1 384 ? -17.395 -0.454 17.442 1.00 89.06 384 ILE A CA 1
ATOM 3031 C C . ILE A 1 384 ? -16.833 -1.786 16.954 1.00 89.06 384 ILE A C 1
ATOM 3033 O O . ILE A 1 384 ? -17.471 -2.525 16.205 1.00 89.06 384 ILE A O 1
ATOM 3037 N N . LEU A 1 385 ? -15.649 -2.131 17.449 1.00 86.12 385 LEU A N 1
ATOM 3038 C CA . LEU A 1 385 ? -15.031 -3.428 17.221 1.00 86.12 385 LEU A CA 1
ATOM 3039 C C . LEU A 1 385 ? -15.610 -4.437 18.214 1.00 86.12 385 LEU A C 1
ATOM 3041 O O . LEU A 1 385 ? -15.478 -4.249 19.421 1.00 86.12 385 LEU A O 1
ATOM 3045 N N . LYS A 1 386 ? -16.249 -5.503 17.721 1.00 86.62 386 LYS A N 1
ATOM 3046 C CA . LYS A 1 386 ? -16.859 -6.564 18.542 1.00 86.62 386 LYS A CA 1
ATOM 3047 C C . LYS A 1 386 ? -16.033 -7.844 18.421 1.00 86.62 386 LYS A C 1
ATOM 3049 O O . LYS A 1 386 ? -15.980 -8.454 17.358 1.00 86.62 386 LYS A O 1
ATOM 3054 N N . MET A 1 387 ? -15.404 -8.260 19.515 1.00 83.69 387 MET A N 1
ATOM 3055 C CA . MET A 1 387 ? -14.629 -9.498 19.596 1.00 83.69 387 MET A CA 1
ATOM 3056 C C . MET A 1 387 ? -15.450 -10.562 20.316 1.00 83.69 387 MET A C 1
ATOM 3058 O O . MET A 1 387 ? -15.756 -10.398 21.495 1.00 83.69 387 MET A O 1
ATOM 3062 N N . GLU A 1 388 ? -15.812 -11.644 19.625 1.00 86.00 388 GLU A N 1
ATOM 3063 C CA . GLU A 1 388 ? -16.439 -12.798 20.276 1.00 86.00 388 GLU A CA 1
ATOM 3064 C C . GLU A 1 388 ? -15.439 -13.420 21.256 1.00 86.00 388 GLU A C 1
ATOM 3066 O O . GLU A 1 388 ? -14.314 -13.756 20.885 1.00 86.00 388 GLU A O 1
ATOM 3071 N N . ALA A 1 389 ? -15.847 -13.567 22.512 1.00 80.94 389 ALA A N 1
ATOM 3072 C CA . ALA A 1 389 ? -15.026 -14.161 23.548 1.00 80.94 389 ALA A CA 1
ATOM 3073 C C . ALA A 1 389 ? -15.657 -15.451 24.054 1.00 80.94 389 ALA A C 1
ATOM 3075 O O . ALA A 1 389 ? -16.832 -15.514 24.413 1.00 80.94 389 ALA A O 1
ATOM 3076 N N . THR A 1 390 ? -14.827 -16.489 24.106 1.00 76.56 390 THR A N 1
ATOM 3077 C CA . THR A 1 390 ? -15.175 -17.757 24.740 1.00 76.56 390 THR A CA 1
ATOM 3078 C C . THR A 1 390 ? -14.533 -17.774 26.122 1.00 76.56 390 THR A C 1
ATOM 3080 O O . THR A 1 390 ? -13.305 -17.821 26.207 1.00 76.56 390 THR A O 1
ATOM 3083 N N . PRO A 1 391 ? -15.310 -17.698 27.214 1.00 66.56 391 PRO A N 1
ATOM 3084 C CA . PRO A 1 391 ? -14.744 -17.780 28.550 1.00 66.56 391 PRO A CA 1
ATOM 3085 C C . PRO A 1 391 ? -14.157 -19.177 28.777 1.00 66.56 391 PRO A C 1
ATOM 3087 O O . PRO A 1 391 ? -14.840 -20.186 28.602 1.00 66.56 391 PRO A O 1
ATOM 3090 N N . THR A 1 392 ? -12.893 -19.237 29.190 1.00 57.31 392 THR A N 1
ATOM 3091 C CA . THR A 1 392 ? -12.214 -20.480 29.578 1.00 57.31 392 THR A CA 1
ATOM 3092 C C . THR A 1 392 ? -11.603 -20.315 30.961 1.00 57.31 392 THR A C 1
ATOM 3094 O O . THR A 1 392 ? -10.906 -19.333 31.213 1.00 57.31 392 THR A O 1
ATOM 3097 N N . VAL A 1 393 ? -11.822 -21.283 31.849 1.00 52.91 393 VAL A N 1
ATOM 3098 C CA . VAL A 1 393 ? -11.108 -21.362 33.128 1.00 52.91 393 VAL A CA 1
ATOM 3099 C C . VAL A 1 393 ? -9.853 -22.199 32.900 1.00 52.91 393 VAL A C 1
ATOM 3101 O O . VAL A 1 393 ? -9.951 -23.403 32.672 1.00 52.91 393 VAL A O 1
ATOM 3104 N N . ASN A 1 394 ? -8.679 -21.566 32.929 1.00 40.88 394 ASN A N 1
ATOM 3105 C CA . ASN A 1 394 ? -7.411 -22.290 32.940 1.00 40.88 394 ASN A CA 1
ATOM 3106 C C . ASN A 1 394 ? -7.029 -22.588 34.390 1.00 40.88 394 ASN A C 1
ATOM 3108 O O . ASN A 1 394 ? -6.793 -21.671 35.175 1.00 40.88 394 ASN A O 1
ATOM 3112 N N . ASN A 1 395 ? -6.965 -23.874 34.730 1.00 37.44 395 ASN A N 1
ATOM 3113 C CA . ASN A 1 395 ? -6.409 -24.338 35.996 1.00 37.44 395 ASN A CA 1
ATOM 3114 C C . ASN A 1 395 ? -4.881 -24.230 35.916 1.00 37.44 395 ASN A C 1
ATOM 3116 O O . ASN A 1 395 ? -4.239 -25.149 35.406 1.00 37.44 395 ASN A O 1
ATOM 3120 N N . ASN A 1 396 ? -4.323 -23.107 36.369 1.00 32.91 396 ASN A N 1
ATOM 3121 C CA . ASN A 1 396 ? -2.900 -23.018 36.706 1.00 32.91 396 ASN A CA 1
ATOM 3122 C C . ASN A 1 396 ? -2.686 -23.382 38.171 1.00 32.91 396 ASN A C 1
ATOM 3124 O O . ASN A 1 396 ? -3.399 -22.799 39.020 1.00 32.91 396 ASN A O 1
#

Foldseek 3Di:
DVLVLLVLVLVQQLVVLLQVLLCLLDPPPFFAPDADPPCLLPVALDDPLLVLQVVQVVCVLVPVDQWRKTWQFQSNSNVPQSVVLCVQQVLDCHDDPCVDLSPQASDDDQFKGFRDWGWFFAFQWIKIKTWMWTNPVDTGTGIKIWIWGWDPPPDDPFKTKIAGQWMDRRNDIDGQDDVSLVSSVVSPDPSQVSSQQSQADPVRDGQWGADSNRRMIIGTNLVVLCSQDVDPVVSVVSVVVVVVCVVQVQWDWGTHRGGIMIIGRCVSFFDPDDDDDQPPVRADADPVSVVVLVVVQVVQQVVQVVPPPDPDRDGDDDQNRVNNVQCRVCVVVQPDFDWDDRDPWTKTKHKDRWGWDQDPNWIWTKIKIWIDTPVCSVRIGIGIDIHTDDDDDDDD

Radius of gyration: 29.1 Å; chains: 1; bounding box: 59×54×85 Å

Secondary structure (DSSP, 8-state):
-HHHHHHHHHHHHHHHHHHHHHHHHTTTS-B--PPP-HHHHHH-S---HHHHHHHHHHHHHTTS-SSEEEEEEHHHHHHHHHHHHHHH-TTTT-SS-TTSHHHH-SEE-SSEEEEEEEEEEETTEEEEEEEEEE-SSS-EEEEEEEEEEEESSSS-TTEEEEEEEEEEETTEEEESSHHHHHHHHHT---HHHHHHHHTB-TTS-BSEEEETTTTEEEEEHHHHHHTT-S-HHHHHHHHHHHHHHHHTT-EEEEEETTEEEEEE-GGGG----------GGG---SHHHHHHHHHHTHHHHHHHHHSTT-SS------HHHHHHHHHHHHSSS----EEEEETTEEEEEEEPPPEEEEETTEEEEEEEEEEEETT-TTSEEEEEEEEEE-------

Sequence (396 aa):
MKKLFKLIFGLIAGVIILAIVIVVATFVLLRDNTQAPTDEFHANQNIVLVDELANSFDDYFSGQTTSINASITQGNFNGIIYKKILEKNPNYLQGTDTASNDYKYISHQNEFGIRGIWVEFADKQIIITLGIDSLLGFRFPSAARLYLGLDLEAAPENEIVVSIEKIKLGKIGISKGGLFTRLLKKSGVDVSNEINEFLKDSNGESFGYFNQDELEISIYKDKLLGMLSDDSSALNVFKALFDLSEKNELLSLSLKKTGLEIDLDLNKMKDNDSLYQVPEAERITTEEQLNQMLANKSLDLVLSAHAKQADNFYIQLTENEVNKIIDYYMKDQVMGAKTIELGSKMLVMETLTPVMVVLNNKLFFAIKLKMYFEDTPGEAFETILKMEATPTVNNN

pLDDT: mean 77.21, std 10.76, range [32.91, 91.94]